Protein AF-0000000081272797 (afdb_homodimer)

Organism: Ralstonia solanacearum (NCBI:txid305)

Sequence (668 aa):
MRAIEITQYGGPDVLKPAERPMPEPKAGEVLIRVRAAGVNRPDVFQRTGNYPVPPGASDIPGLEVAGEIVGGDLAHADNRYGLRAGDRVCALVQGGGYAEFCTAPLGQVLPVPAGLSDIEAAALPENYFTVWSNVFDRGQLGQGAHGKGETLLVQGGSSGIGTTAIQMASALGYRVFATAGSDEKCAACVALGAARAIHYRTEDFAEVVKAETGRGVDVVLDMVGGSYVAREIACTADDGRIVLIALLGGAKAEVPLGEILRRRITLTGSTLRPRPVAFKAAIAAHLHDTVWPLLASGRIRPVIHEVMPAEHAAQAHALMESSAHIGKIMLTWGMRAIEITQYGGPDVLKPAERPMPEPKAGEVLIRVRAAGVNRPDVFQRTGNYPVPPGASDIPGLEVAGEIVGGDLAHADNRYGLRAGDRVCALVQGGGYAEFCTAPLGQVLPVPAGLSDIEAAALPENYFTVWSNVFDRGQLGQGAHGKGETLLVQGGSSGIGTTAIQMASALGYRVFATAGSDEKCAACVALGAARAIHYRTEDFAEVVKAETGRGVDVVLDMVGGSYVAREIACTADDGRIVLIALLGGAKAEVPLGEILRRRITLTGSTLRPRPVAFKAAIAAHLHDTVWPLLASGRIRPVIHEVMPAEHAAQAHALMESSAHIGKIMLTWG

Radius of gyration: 28.72 Å; Cα contacts (8 Å, |Δi|>4): 1751; chains: 2; bounding box: 48×84×62 Å

pLDDT: mean 97.93, std 1.68, range [80.25, 98.97]

Secondary structure (DSSP, 8-state):
-EEEEE-SSSSGGGEEEEE-PPP---TTEEEEEEEEEEE-HHHHHHHTTSSPPPTTS-SS--SEEEEEEEEE-TTSTT-TT---TT-EEEEE-SS-TTBSEEEEEGGGEEEPPTT--HHHHHTSHHHHHHHIIIIIIIS-TTSSTTGGG-EEEESSTTBHHHHHHHHHHHHTT-EEEEEESSHHHHHHHHHTT-SEEEETTTS-HHHHHHHHHSS-EEEEEES-BTTHHHHHHHTEEEEEEEEE---TTBSEEEEEHHHHHHHT-EEEE--STTS-HHHHHHHHHHHHHHTHHHHHTTSS---EEEEEEGGGHHHHHHHHHHT--SBEEEEE--/-EEEEE-SSSSGGGEEEEE-PPP---TTEEEEEEEEEEE-HHHHHHHTTSSPPPTTS-SS--SEEEEEEEEE-TTSTT-TT---TT-EEEEE-SS-TTBSEEEEEGGGEEEPPTT--HHHHHTSHHHHHHHIIIIIIIS-TTSSTTGGG-EEEESSTTBHHHHHHHHHHHHTT-EEEEEESSHHHHHHHHHTT-SEEEETTTS-HHHHHHHHHSS-EEEEEES-BTTHHHHHHHTEEEEEEEEES--TTBSEEEEEHHHHHHHT-EEEE--STTS-HHHHHHHHHHHHHHTHHHHHTTSS---EEEEEEGGGHHHHHHHHHHT--SBEEEEE--

Structure (mmCIF, N/CA/C/O backbone):
data_AF-0000000081272797-model_v1
#
loop_
_entity.id
_entity.type
_entity.pdbx_description
1 polymer 'NAD(P)H-quinone oxidoreductase'
#
loop_
_atom_site.group_PDB
_atom_site.id
_atom_site.type_symbol
_atom_site.label_atom_id
_atom_site.label_alt_id
_atom_site.label_comp_id
_atom_site.label_asym_id
_atom_site.label_entity_id
_atom_site.label_seq_id
_atom_site.pdbx_PDB_ins_code
_atom_site.Cartn_x
_atom_site.Cartn_y
_atom_site.Cartn_z
_atom_site.occupancy
_atom_site.B_iso_or_equiv
_atom_site.auth_seq_id
_atom_site.auth_comp_id
_atom_site.auth_asym_id
_atom_site.auth_atom_id
_atom_site.pdbx_PDB_model_num
ATOM 1 N N . MET A 1 1 ? 16.389 39.1 15.527 1 97.09 1 MET A N 1
ATOM 2 C CA . MET A 1 1 ? 14.935 38.962 15.51 1 97.09 1 MET A CA 1
ATOM 3 C C . MET A 1 1 ? 14.445 38.215 16.746 1 97.09 1 MET A C 1
ATOM 5 O O . MET A 1 1 ? 15.196 37.449 17.353 1 97.09 1 MET A O 1
ATOM 9 N N . ARG A 1 2 ? 13.237 38.434 17.118 1 98.22 2 ARG A N 1
ATOM 10 C CA . ARG A 1 2 ? 12.634 37.659 18.198 1 98.22 2 ARG A CA 1
ATOM 11 C C . ARG A 1 2 ? 12.22 36.274 17.713 1 98.22 2 ARG A C 1
ATOM 13 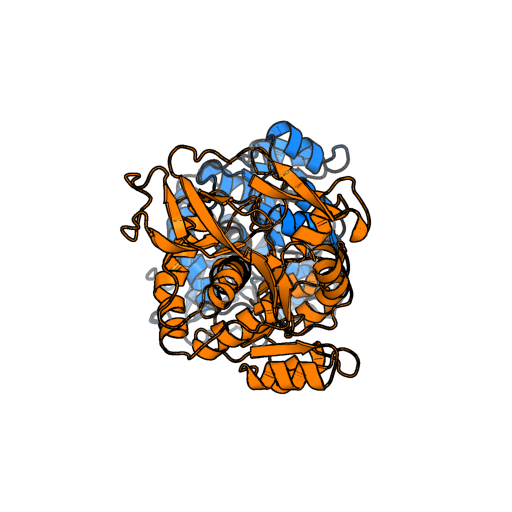O O . ARG A 1 2 ? 11.777 36.117 16.573 1 98.22 2 ARG A O 1
ATOM 20 N N . ALA A 1 3 ? 12.379 35.333 18.573 1 98.73 3 ALA A N 1
ATOM 21 C CA . ALA A 1 3 ? 11.993 33.952 18.293 1 98.73 3 ALA A CA 1
ATOM 22 C C . ALA A 1 3 ? 11.654 33.206 19.58 1 98.73 3 ALA A C 1
ATOM 24 O O . ALA A 1 3 ? 11.956 33.681 20.678 1 98.73 3 ALA A O 1
ATOM 25 N N . ILE A 1 4 ? 10.948 32.176 19.499 1 98.8 4 ILE A N 1
ATOM 26 C CA . ILE A 1 4 ? 10.742 31.234 20.593 1 98.8 4 ILE A CA 1
ATOM 27 C C . ILE A 1 4 ? 11.669 30.033 20.422 1 98.8 4 ILE A C 1
ATOM 29 O O . ILE A 1 4 ? 11.606 29.331 19.41 1 98.8 4 ILE A O 1
ATOM 33 N N . GLU A 1 5 ? 12.481 29.771 21.307 1 98.07 5 GLU A N 1
ATOM 34 C CA . GLU A 1 5 ? 13.437 28.675 21.174 1 98.07 5 GLU A CA 1
ATOM 35 C C . GLU A 1 5 ? 13.15 27.567 22.182 1 98.07 5 GLU A C 1
ATOM 37 O O . GLU A 1 5 ? 12.493 27.8 23.199 1 98.07 5 GLU A O 1
ATOM 42 N N . ILE A 1 6 ? 13.518 26.385 21.906 1 98.37 6 ILE A N 1
ATOM 43 C CA . ILE A 1 6 ? 13.575 25.257 22.829 1 98.37 6 ILE A CA 1
ATOM 44 C C . ILE A 1 6 ? 14.899 25.278 23.588 1 98.37 6 ILE A C 1
ATOM 46 O O . ILE A 1 6 ? 15.951 24.968 23.023 1 98.37 6 ILE A O 1
ATOM 50 N N . THR A 1 7 ? 14.905 25.524 24.809 1 98.11 7 THR A N 1
ATOM 51 C CA . THR A 1 7 ? 16.139 25.729 25.56 1 98.11 7 THR A CA 1
ATOM 52 C C . THR A 1 7 ? 16.763 24.392 25.949 1 98.11 7 THR A C 1
ATOM 54 O O . THR A 1 7 ? 17.982 24.29 26.098 1 98.11 7 THR A O 1
ATOM 57 N N . GLN A 1 8 ? 15.986 23.437 26.19 1 97.73 8 GLN A N 1
ATOM 58 C CA . GLN A 1 8 ? 16.277 22.031 26.445 1 97.73 8 GLN A CA 1
ATOM 59 C C . GLN A 1 8 ? 15.048 21.161 26.2 1 97.73 8 GLN A C 1
ATOM 61 O O . GLN A 1 8 ? 13.923 21.664 26.158 1 97.73 8 GLN A O 1
ATOM 66 N N . TYR A 1 9 ? 15.302 19.97 26.022 1 97.8 9 TYR A N 1
ATOM 67 C CA . TYR A 1 9 ? 14.145 19.101 25.837 1 97.8 9 TYR A CA 1
ATOM 68 C C . TYR A 1 9 ? 13.349 18.971 27.129 1 97.8 9 TYR A C 1
ATOM 70 O O . TYR A 1 9 ? 13.926 18.877 28.215 1 97.8 9 TYR A O 1
ATOM 78 N N . GLY A 1 10 ? 12.031 19.007 27.033 1 97.55 10 GLY A N 1
ATOM 79 C CA . GLY A 1 10 ? 11.211 18.897 28.229 1 97.55 10 GLY A CA 1
ATOM 80 C C . GLY A 1 10 ? 9.778 19.346 28.013 1 97.55 10 GLY A C 1
ATOM 81 O O . GLY A 1 10 ? 9.24 19.216 26.911 1 97.55 10 GLY A O 1
ATOM 82 N N . GLY A 1 11 ? 9.139 19.785 29.089 1 97.79 11 GLY A N 1
ATOM 83 C CA . GLY A 1 11 ? 7.764 20.255 29.041 1 97.79 11 GLY A CA 1
ATOM 84 C C . GLY A 1 11 ? 7.619 21.61 28.374 1 97.79 11 GLY A C 1
ATOM 85 O O . GLY A 1 11 ? 8.599 22.173 27.882 1 97.79 11 GLY A O 1
ATOM 86 N N . PRO A 1 12 ? 6.453 22.117 28.29 1 98.34 12 PRO A N 1
ATOM 87 C CA . PRO A 1 12 ? 6.178 23.358 27.562 1 98.34 12 PRO A CA 1
ATOM 88 C C . PRO A 1 12 ? 7 24.538 28.074 1 98.34 12 PRO A C 1
ATOM 90 O O . PRO A 1 12 ? 7.313 25.455 27.31 1 98.34 12 PRO A O 1
ATOM 93 N N . ASP A 1 13 ? 7.389 24.518 29.309 1 97.64 13 ASP A N 1
ATOM 94 C CA . ASP A 1 13 ? 8.055 25.644 29.956 1 97.64 13 ASP A CA 1
ATOM 95 C C . ASP A 1 13 ? 9.445 25.874 29.366 1 97.64 13 ASP A C 1
ATOM 97 O O . ASP A 1 13 ? 10.065 26.91 29.611 1 97.64 13 ASP A O 1
ATOM 101 N N . VAL A 1 14 ? 9.941 24.986 28.574 1 98.36 14 VAL A N 1
ATOM 102 C CA . VAL A 1 14 ? 11.278 25.116 28.006 1 98.36 14 VAL A CA 1
ATOM 103 C C . VAL A 1 14 ? 11.238 26.042 26.793 1 98.36 14 VAL A C 1
ATOM 105 O O . VAL A 1 14 ? 12.282 26.411 26.251 1 98.36 14 VAL A O 1
ATOM 108 N N . LEU A 1 15 ? 10.055 26.343 26.328 1 98.68 15 LEU A N 1
ATOM 109 C CA . LEU A 1 15 ? 9.898 27.341 25.276 1 98.68 15 LEU A CA 1
ATOM 110 C C . LEU A 1 15 ? 10.07 28.75 25.832 1 98.68 15 LEU A C 1
ATOM 112 O O . LEU A 1 15 ? 9.286 29.189 26.676 1 98.68 15 LEU A O 1
ATOM 116 N N . LYS A 1 16 ? 11.058 29.451 25.318 1 98.36 16 LYS A N 1
ATOM 117 C CA . LYS A 1 16 ? 11.367 30.778 25.841 1 98.36 16 LYS A CA 1
ATOM 118 C C . LYS A 1 16 ? 11.621 31.77 24.71 1 98.36 16 LYS A C 1
ATOM 120 O O . LYS A 1 16 ? 12.219 31.417 23.691 1 98.36 16 LYS A O 1
ATOM 125 N N . PRO A 1 17 ? 11.18 32.985 24.905 1 97.83 17 PRO A N 1
ATOM 126 C CA . PRO A 1 17 ? 11.594 34.019 23.953 1 97.83 17 PRO A CA 1
ATOM 127 C C . PRO A 1 17 ? 13.109 34.205 23.905 1 97.83 17 PRO A C 1
ATOM 129 O O . PRO A 1 17 ? 13.782 34.082 24.931 1 97.83 17 PRO A O 1
ATOM 132 N N . ALA A 1 18 ? 13.58 34.474 22.777 1 97.8 18 ALA A N 1
ATOM 133 C CA . ALA A 1 18 ? 15.008 34.715 22.585 1 97.8 18 ALA A CA 1
ATOM 134 C C . ALA A 1 18 ? 15.253 35.644 21.399 1 97.8 18 ALA A C 1
ATOM 136 O O . ALA A 1 18 ? 14.348 35.889 20.597 1 97.8 18 ALA A O 1
ATOM 137 N N . GLU A 1 19 ? 16.434 36.192 21.425 1 98.18 19 GLU A N 1
ATOM 138 C CA . GLU A 1 19 ? 16.92 36.916 20.254 1 98.18 19 GLU A CA 1
ATOM 139 C C . GLU A 1 19 ? 17.812 36.031 19.389 1 98.18 19 GLU A C 1
ATOM 141 O O . GLU A 1 19 ? 18.738 35.392 19.893 1 98.18 19 GLU A O 1
ATOM 146 N N . ARG A 1 20 ? 17.458 35.906 18.131 1 97.68 20 ARG A N 1
ATOM 147 C CA . ARG A 1 20 ? 18.191 35.107 17.154 1 97.68 20 ARG A CA 1
ATOM 148 C C . ARG A 1 20 ? 18.609 35.955 15.957 1 97.68 20 ARG A C 1
ATOM 150 O O . ARG A 1 20 ? 17.987 36.979 15.667 1 97.68 20 ARG A O 1
ATOM 157 N N . PRO A 1 21 ? 19.684 35.555 15.282 1 97.32 21 PRO A N 1
ATOM 158 C CA . PRO A 1 21 ? 20.016 36.262 14.042 1 97.32 21 PRO A CA 1
ATOM 159 C C . PRO A 1 21 ? 18.91 36.163 12.993 1 97.32 21 PRO A C 1
ATOM 161 O O . PRO A 1 21 ? 18.192 35.161 12.941 1 97.32 21 PRO A O 1
ATOM 164 N N . MET A 1 22 ? 18.817 37.206 12.198 1 97.58 22 MET A N 1
ATOM 165 C CA . MET A 1 22 ? 17.91 37.154 11.055 1 97.58 22 MET A CA 1
ATOM 166 C C . MET A 1 22 ? 18.275 36.004 10.122 1 97.58 22 MET A C 1
ATOM 168 O O . MET A 1 22 ? 19.444 35.831 9.772 1 97.58 22 MET A O 1
ATOM 172 N N . PRO A 1 23 ? 17.322 35.227 9.741 1 97.72 23 PRO A N 1
ATOM 173 C CA . PRO A 1 23 ? 17.656 34.18 8.773 1 97.72 23 PRO A CA 1
ATOM 174 C C . PRO A 1 23 ? 17.926 34.732 7.375 1 97.72 23 PRO A C 1
ATOM 176 O O . PRO A 1 23 ? 17.329 35.736 6.978 1 97.72 23 PRO A O 1
ATOM 179 N N . GLU A 1 24 ? 18.782 34.116 6.69 1 96.65 24 GLU A N 1
ATOM 180 C CA . GLU A 1 24 ? 19.13 34.501 5.326 1 96.65 24 GLU A CA 1
ATOM 181 C C . GLU A 1 24 ? 18.594 33.492 4.314 1 96.65 24 GLU A C 1
ATOM 183 O O . GLU A 1 24 ? 18.944 32.311 4.363 1 96.65 24 GLU A O 1
ATOM 188 N N . PRO A 1 25 ? 17.825 33.936 3.428 1 97.77 25 PRO A N 1
ATOM 189 C CA . PRO A 1 25 ? 17.305 33.005 2.423 1 97.77 25 PRO A CA 1
ATOM 190 C C . PRO A 1 25 ? 18.396 32.453 1.509 1 97.77 25 PRO A C 1
ATOM 192 O O . PRO A 1 25 ? 19.292 33.193 1.095 1 97.77 25 PRO A O 1
ATOM 195 N N . LYS A 1 26 ? 18.356 31.191 1.235 1 96.61 26 LYS A N 1
ATOM 196 C CA . LYS A 1 26 ? 19.214 30.538 0.251 1 96.61 26 LYS A CA 1
ATOM 197 C C . LYS A 1 26 ? 18.62 30.642 -1.151 1 96.61 26 LYS A C 1
ATOM 199 O O . LYS A 1 26 ? 17.58 31.274 -1.345 1 96.61 26 LYS A O 1
ATOM 204 N N . ALA A 1 27 ? 19.375 30.117 -2.125 1 97.04 27 ALA A N 1
ATOM 205 C CA . ALA A 1 27 ? 18.84 30.043 -3.482 1 97.04 27 ALA A CA 1
ATOM 206 C C . ALA A 1 27 ? 17.493 29.326 -3.502 1 97.04 27 ALA A C 1
ATOM 208 O O . ALA A 1 27 ? 17.351 28.241 -2.934 1 97.04 27 ALA A O 1
ATOM 209 N N . GLY A 1 28 ? 16.454 29.989 -4.073 1 97.98 28 GLY A N 1
ATOM 210 C CA . GLY A 1 28 ? 15.132 29.392 -4.179 1 97.98 28 GLY A CA 1
ATOM 211 C C . GLY A 1 28 ? 14.28 29.606 -2.942 1 97.98 28 GLY A C 1
ATOM 212 O O . GLY A 1 28 ? 13.188 29.045 -2.83 1 97.98 28 GLY A O 1
ATOM 213 N N . GLU A 1 29 ? 14.77 30.43 -2.056 1 98.56 29 GLU A N 1
ATOM 214 C CA . GLU A 1 29 ? 14.014 30.71 -0.839 1 98.56 29 GLU A CA 1
ATOM 215 C C . GLU A 1 29 ? 13.606 32.179 -0.769 1 98.56 29 GLU A C 1
ATOM 217 O O . GLU A 1 29 ? 14.205 33.027 -1.433 1 98.56 29 GLU A O 1
ATOM 222 N N . VAL A 1 30 ? 12.619 32.453 0.05 1 98.8 30 VAL A N 1
ATOM 223 C CA . VAL A 1 30 ? 12.216 33.823 0.35 1 98.8 30 VAL A CA 1
ATOM 224 C C . VAL A 1 30 ? 12.197 34.036 1.862 1 98.8 30 VAL A C 1
ATOM 226 O O . VAL A 1 30 ? 12.186 33.072 2.631 1 98.8 30 VAL A O 1
ATOM 229 N N . LEU A 1 31 ? 12.261 35.231 2.176 1 98.81 31 LEU A N 1
ATOM 230 C CA . LEU A 1 31 ? 12.132 35.657 3.565 1 98.81 31 LEU A CA 1
ATOM 231 C C . LEU A 1 31 ? 10.742 36.224 3.833 1 98.81 31 LEU A C 1
ATOM 233 O O . LEU A 1 31 ? 10.278 37.11 3.111 1 98.81 31 LEU A O 1
ATOM 237 N N . ILE A 1 32 ? 10.147 35.698 4.799 1 98.92 32 ILE A N 1
ATOM 238 C CA . ILE A 1 32 ? 8.792 36.109 5.148 1 98.92 32 ILE A CA 1
ATOM 239 C C . ILE A 1 32 ? 8.795 36.79 6.515 1 98.92 32 ILE A C 1
ATOM 241 O O . ILE A 1 32 ? 9.36 36.264 7.476 1 98.92 32 ILE A O 1
ATOM 245 N N . ARG A 1 33 ? 8.263 37.973 6.609 1 98.9 33 ARG A N 1
ATOM 246 C CA . ARG A 1 33 ? 7.892 38.524 7.908 1 98.9 33 ARG A CA 1
ATOM 247 C C . ARG A 1 33 ? 6.643 37.842 8.456 1 98.9 33 ARG A C 1
ATOM 249 O O . ARG A 1 33 ? 5.543 38.035 7.933 1 98.9 33 ARG A O 1
ATOM 256 N N . VAL A 1 34 ? 6.814 37.102 9.495 1 98.91 34 VAL A N 1
ATOM 257 C CA . VAL A 1 34 ? 5.77 36.21 9.986 1 98.91 34 VAL A CA 1
ATOM 258 C C . VAL A 1 34 ? 4.738 37.009 10.78 1 98.91 34 VAL A C 1
ATOM 260 O O . VAL A 1 34 ? 5.089 37.727 11.719 1 98.91 34 VAL A O 1
ATOM 263 N N . ARG A 1 35 ? 3.525 36.884 10.388 1 98.79 35 ARG A N 1
ATOM 264 C CA . ARG A 1 35 ? 2.416 37.458 11.145 1 98.79 35 ARG A CA 1
ATOM 265 C C . ARG A 1 35 ? 1.78 36.416 12.058 1 98.79 35 ARG A C 1
ATOM 267 O O . ARG A 1 35 ? 1.366 36.732 13.175 1 98.79 35 ARG A O 1
ATOM 274 N N . ALA A 1 36 ? 1.681 35.22 11.592 1 98.91 36 ALA A N 1
ATOM 275 C CA . ALA A 1 36 ? 1.085 34.123 12.351 1 98.91 36 ALA A CA 1
ATOM 276 C C . ALA A 1 36 ? 1.759 32.796 12.016 1 98.91 36 ALA A C 1
ATOM 278 O O . ALA A 1 36 ? 2.309 32.629 10.924 1 98.91 36 ALA A O 1
ATOM 279 N N . ALA A 1 37 ? 1.733 31.88 12.932 1 98.91 37 ALA A N 1
ATOM 280 C CA . ALA A 1 37 ? 2.229 30.513 12.797 1 98.91 37 ALA A CA 1
ATOM 281 C C . ALA A 1 37 ? 1.297 29.521 13.489 1 98.91 37 ALA A C 1
ATOM 283 O O . ALA A 1 37 ? 0.651 29.857 14.484 1 98.91 37 ALA A O 1
ATOM 284 N N . GLY A 1 38 ? 1.193 28.368 12.954 1 98.78 38 GLY A N 1
ATOM 285 C CA . GLY A 1 38 ? 0.397 27.332 13.591 1 98.78 38 GLY A CA 1
ATOM 286 C C . GLY A 1 38 ? 1.205 26.442 14.517 1 98.78 38 GLY A C 1
ATOM 287 O O . GLY A 1 38 ? 2.409 26.266 14.321 1 98.78 38 GLY A O 1
ATOM 288 N N . VAL A 1 39 ? 0.552 25.914 15.521 1 98.76 39 VAL A N 1
ATOM 289 C CA . VAL A 1 39 ? 1.141 24.924 16.416 1 98.76 39 VAL A CA 1
ATOM 290 C C . VAL A 1 39 ? 0.732 23.52 15.974 1 98.76 39 VAL A C 1
ATOM 292 O O . VAL A 1 39 ? -0.454 23.247 15.772 1 98.76 39 VAL A O 1
ATOM 295 N N . ASN A 1 40 ? 1.684 22.653 15.815 1 97.86 40 ASN A N 1
ATOM 296 C CA . ASN A 1 40 ? 1.449 21.282 15.373 1 97.86 40 ASN A CA 1
ATOM 297 C C . ASN A 1 40 ? 2.043 20.269 16.348 1 97.86 40 ASN A C 1
ATOM 299 O O . ASN A 1 40 ? 2.987 20.582 17.076 1 97.86 40 ASN A O 1
ATOM 303 N N . ARG A 1 41 ? 1.528 19.117 16.317 1 96.75 41 ARG A N 1
ATOM 304 C CA . ARG A 1 41 ? 1.998 18.061 17.207 1 96.75 41 ARG A CA 1
ATOM 305 C C . ARG A 1 41 ? 3.487 17.796 17.004 1 96.75 41 ARG A C 1
ATOM 307 O O . ARG A 1 41 ? 4.214 17.542 17.966 1 96.75 41 ARG A O 1
ATOM 314 N N . PRO A 1 42 ? 3.986 17.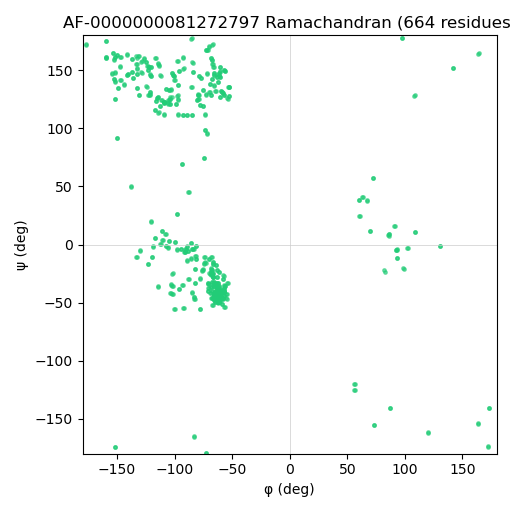817 15.777 1 96.84 42 PRO A N 1
ATOM 315 C CA . PRO A 1 42 ? 5.429 17.633 15.598 1 96.84 42 PRO A CA 1
ATOM 316 C C . PRO A 1 42 ? 6.254 18.677 16.348 1 96.84 42 PRO A C 1
ATOM 318 O O . PRO A 1 42 ? 7.397 18.409 16.727 1 96.84 42 PRO A O 1
ATOM 321 N N . ASP A 1 43 ? 5.731 19.909 16.555 1 98.11 43 ASP A N 1
ATOM 322 C CA . ASP A 1 43 ? 6.435 20.902 17.36 1 98.11 43 ASP A CA 1
ATOM 323 C C . ASP A 1 43 ? 6.627 20.412 18.793 1 98.11 43 ASP A C 1
ATOM 325 O O . ASP A 1 43 ? 7.686 20.618 19.389 1 98.11 43 ASP A O 1
ATOM 329 N N . VAL A 1 44 ? 5.561 19.823 19.302 1 97.82 44 VAL A N 1
ATOM 330 C CA . VAL A 1 44 ? 5.61 19.259 20.647 1 97.82 44 VAL A CA 1
ATOM 331 C C . VAL A 1 44 ? 6.655 18.147 20.703 1 97.82 44 VAL A C 1
ATOM 333 O O . VAL A 1 44 ? 7.45 18.081 21.643 1 97.82 44 VAL A O 1
ATOM 336 N N . PHE A 1 45 ? 6.644 17.306 19.685 1 96.98 45 PHE A N 1
ATOM 337 C CA . PHE A 1 45 ? 7.596 16.203 19.646 1 96.98 45 PHE A CA 1
ATOM 338 C C . PHE A 1 45 ? 9.024 16.724 19.535 1 96.98 45 PHE A C 1
ATOM 340 O O . PHE A 1 45 ? 9.946 16.154 20.122 1 96.98 45 PHE A O 1
ATOM 347 N N . GLN A 1 46 ? 9.213 17.719 18.751 1 97.6 46 GLN A N 1
ATOM 348 C CA . GLN A 1 46 ? 10.53 18.342 18.681 1 97.6 46 GLN A CA 1
ATOM 349 C C . GLN A 1 46 ? 10.958 18.879 20.044 1 97.6 46 GLN A C 1
ATOM 351 O O . GLN A 1 46 ? 12.086 18.644 20.483 1 97.6 46 GLN A O 1
ATOM 356 N N . ARG A 1 47 ? 10.083 19.532 20.682 1 98.37 47 ARG A N 1
ATOM 357 C CA . ARG A 1 47 ? 10.359 20.132 21.983 1 98.37 47 ARG A CA 1
ATOM 358 C C . ARG A 1 47 ? 10.732 19.067 23.009 1 98.37 47 ARG A C 1
ATOM 360 O O . ARG A 1 47 ? 11.616 19.282 23.841 1 98.37 47 ARG A O 1
ATOM 367 N N . THR A 1 48 ? 10.129 17.945 22.919 1 97.85 48 THR A N 1
ATOM 368 C CA . THR A 1 48 ? 10.34 16.883 23.896 1 97.85 48 THR A CA 1
ATOM 369 C C . THR A 1 48 ? 11.518 16.002 23.491 1 97.85 48 THR A C 1
ATOM 371 O O . THR A 1 48 ? 11.834 15.026 24.174 1 97.85 48 THR A O 1
ATOM 374 N N . GLY A 1 49 ? 12.123 16.207 22.304 1 96.61 49 GLY A N 1
ATOM 375 C CA . GLY A 1 49 ? 13.305 15.48 21.869 1 96.61 49 GLY A CA 1
ATOM 376 C C . GLY A 1 49 ? 12.978 14.224 21.083 1 96.61 49 GLY A C 1
ATOM 377 O O . GLY A 1 49 ? 13.848 13.379 20.864 1 96.61 49 GLY A O 1
ATOM 378 N N . ASN A 1 50 ? 11.779 14.082 20.617 1 93.58 50 ASN A N 1
ATOM 379 C CA . ASN A 1 50 ? 11.329 12.848 19.981 1 93.58 50 ASN A CA 1
ATOM 380 C C . ASN A 1 50 ? 11.104 13.04 18.484 1 93.58 50 ASN A C 1
ATOM 382 O O . ASN A 1 50 ? 10.518 12.179 17.825 1 93.58 50 ASN A O 1
ATOM 386 N N . TYR A 1 51 ? 11.532 14.102 17.982 1 93.45 51 TYR A N 1
ATOM 387 C CA . TYR A 1 51 ? 11.391 14.44 16.57 1 93.45 51 TYR A CA 1
ATOM 388 C C . TYR A 1 51 ? 12.544 15.32 16.102 1 93.45 51 TYR A C 1
ATOM 390 O O . TYR A 1 51 ? 12.444 16.549 16.125 1 93.45 51 TYR A O 1
ATOM 398 N N . PRO A 1 52 ? 13.502 14.682 15.645 1 91.57 52 PRO A N 1
ATOM 399 C CA . PRO A 1 52 ? 14.714 15.426 15.293 1 91.57 52 PRO A CA 1
ATOM 400 C C . PRO A 1 52 ? 14.496 16.391 14.129 1 91.57 52 PRO A C 1
ATOM 402 O O . PRO A 1 52 ? 13.743 16.086 13.202 1 91.57 52 PRO A O 1
ATOM 405 N N . VAL A 1 53 ? 15.181 17.456 14.215 1 94.08 53 VAL A N 1
ATOM 406 C CA . VAL A 1 53 ? 15.172 18.454 13.151 1 94.08 53 VAL A CA 1
ATOM 407 C C . VAL A 1 53 ? 15.953 17.933 11.947 1 94.08 53 VAL A C 1
ATOM 409 O O . VAL A 1 53 ? 17.073 17.437 12.093 1 94.08 53 VAL A O 1
ATOM 412 N N . PRO A 1 54 ? 15.339 17.998 10.789 1 93.8 54 PRO A N 1
ATOM 413 C CA . PRO A 1 54 ? 16.116 17.592 9.615 1 93.8 54 PRO A CA 1
ATOM 414 C C . PRO A 1 54 ? 17.403 18.397 9.452 1 93.8 54 PRO A C 1
ATOM 416 O O . PRO A 1 54 ? 17.452 19.572 9.823 1 93.8 54 PRO A O 1
ATOM 419 N N . PRO A 1 55 ? 18.419 17.744 8.858 1 92.52 55 PRO A N 1
ATOM 420 C CA . PRO A 1 55 ? 19.667 18.474 8.623 1 92.52 55 PRO A CA 1
ATOM 421 C C . PRO A 1 55 ? 19.463 19.74 7.795 1 92.52 55 PRO A C 1
ATOM 423 O O . PRO A 1 55 ? 18.771 19.71 6.774 1 92.52 55 PRO A O 1
ATOM 426 N N . GLY A 1 56 ? 19.98 20.805 8.327 1 91.96 56 GLY A N 1
ATOM 427 C CA . GLY A 1 56 ? 19.935 22.051 7.578 1 91.96 56 GLY A CA 1
ATOM 428 C C . GLY A 1 56 ? 18.728 22.906 7.913 1 91.96 56 GLY A C 1
ATOM 429 O O . GLY A 1 56 ? 18.679 24.086 7.559 1 91.96 56 GLY A O 1
ATOM 430 N N . ALA A 1 57 ? 17.798 22.366 8.603 1 94.79 57 ALA A N 1
ATOM 431 C CA . ALA A 1 57 ? 16.599 23.118 8.966 1 94.79 57 ALA A CA 1
ATOM 432 C C . ALA A 1 57 ? 16.83 23.94 10.231 1 94.79 57 ALA A C 1
ATOM 434 O O . ALA A 1 57 ? 17.732 23.641 11.017 1 94.79 57 ALA A O 1
ATOM 435 N N . SER A 1 58 ? 16.072 24.95 10.388 1 97 58 SER A N 1
ATOM 436 C CA . SER A 1 58 ? 16.117 25.762 11.599 1 97 58 SER A CA 1
ATOM 437 C C . SER A 1 58 ? 15.726 24.946 12.827 1 97 58 SER A C 1
ATOM 439 O O . SER A 1 58 ? 14.783 24.154 12.777 1 97 58 SER A O 1
ATOM 441 N N . ASP A 1 59 ? 16.42 25.159 13.907 1 97.15 59 ASP A N 1
ATOM 442 C CA . ASP A 1 59 ? 16.087 24.482 15.157 1 97.15 59 ASP A CA 1
ATOM 443 C C . ASP A 1 59 ? 14.943 25.192 15.877 1 97.15 59 ASP A C 1
ATOM 445 O O . ASP A 1 59 ? 14.451 24.708 16.899 1 97.15 59 ASP A O 1
ATOM 449 N N . ILE A 1 60 ? 14.599 26.386 15.382 1 98.37 60 ILE A N 1
ATOM 450 C CA . ILE A 1 60 ? 13.409 27.059 15.891 1 98.37 60 ILE A CA 1
ATOM 451 C C . ILE A 1 60 ? 12.16 26.287 15.472 1 98.37 60 ILE A C 1
ATOM 453 O O . ILE A 1 60 ? 12.003 25.937 14.299 1 98.37 60 ILE A O 1
ATOM 457 N N . PRO A 1 61 ? 11.261 25.957 16.433 1 98.5 61 PRO A N 1
ATOM 458 C CA . PRO A 1 61 ? 10.07 25.187 16.065 1 98.5 61 PRO A CA 1
ATOM 459 C C . PRO A 1 61 ? 9.109 25.976 15.178 1 98.5 61 PRO A C 1
ATOM 461 O O . PRO A 1 61 ? 9.279 27.185 15 1 98.5 61 PRO A O 1
ATOM 464 N N . GLY A 1 62 ? 8.094 25.249 14.68 1 98.66 62 GLY A N 1
ATOM 465 C CA . GLY A 1 62 ? 7.081 25.825 13.81 1 98.66 62 GLY A CA 1
ATOM 466 C C . GLY A 1 62 ? 7.201 25.365 12.369 1 98.66 62 GLY A C 1
ATOM 467 O O . GLY A 1 62 ? 8.24 25.561 11.734 1 98.66 62 GLY A O 1
ATOM 468 N N . LEU A 1 63 ? 6.105 24.888 11.812 1 98.82 63 LEU A N 1
ATOM 469 C CA . LEU A 1 63 ? 6.186 24.217 10.519 1 98.82 63 LEU A CA 1
ATOM 470 C C . LEU A 1 63 ? 5.349 24.947 9.474 1 98.82 63 LEU A C 1
ATOM 472 O O . LEU A 1 63 ? 5.273 24.515 8.322 1 98.82 63 LEU A O 1
ATOM 476 N N . GLU A 1 64 ? 4.683 25.978 9.866 1 98.92 64 GLU A N 1
ATOM 477 C CA . GLU A 1 64 ? 3.853 26.738 8.937 1 98.92 64 GLU A CA 1
ATOM 478 C C . GLU A 1 64 ? 3.743 28.199 9.364 1 98.92 64 GLU A C 1
ATOM 480 O O . GLU A 1 64 ? 3.721 28.502 10.559 1 98.92 64 GLU A O 1
ATOM 485 N N . VAL A 1 65 ? 3.635 29.072 8.336 1 98.92 65 VAL A N 1
ATOM 486 C CA . VAL A 1 65 ? 3.561 30.501 8.624 1 98.92 65 VAL A CA 1
ATOM 487 C C . VAL A 1 65 ? 2.679 31.192 7.587 1 98.92 65 VAL A C 1
ATOM 489 O O . VAL A 1 65 ? 2.4 30.629 6.526 1 98.92 65 VAL A O 1
ATOM 492 N N . ALA A 1 66 ? 2.23 32.346 7.922 1 98.93 66 ALA A N 1
ATOM 493 C CA . ALA A 1 66 ? 1.704 33.327 6.976 1 98.93 66 ALA A CA 1
ATOM 494 C C . ALA A 1 66 ? 2.207 34.73 7.306 1 98.93 66 ALA A C 1
ATOM 496 O O . ALA A 1 66 ? 2.45 35.051 8.471 1 98.93 66 ALA A O 1
ATOM 497 N N . GLY A 1 67 ? 2.351 35.47 6.331 1 98.81 67 GLY A N 1
ATOM 498 C CA . GLY A 1 67 ? 2.831 36.836 6.464 1 98.81 67 GLY A CA 1
ATOM 499 C C . GLY A 1 67 ? 3.094 37.509 5.13 1 98.81 67 GLY A C 1
ATOM 500 O O . GLY A 1 67 ? 2.313 37.358 4.188 1 98.81 67 GLY A O 1
ATOM 501 N N . GLU A 1 68 ? 4.229 38.276 5.204 1 98.77 68 GLU A N 1
ATOM 502 C CA . GLU A 1 68 ? 4.57 39.075 4.031 1 98.77 68 GLU A CA 1
ATOM 503 C C . GLU A 1 68 ? 5.981 38.763 3.541 1 98.77 68 GLU A C 1
ATOM 505 O O . GLU A 1 68 ? 6.915 38.667 4.341 1 98.77 68 GLU A O 1
ATOM 510 N N . ILE A 1 69 ? 6.09 38.623 2.208 1 98.84 69 ILE A N 1
ATOM 511 C CA . ILE A 1 69 ? 7.429 38.453 1.656 1 98.84 69 ILE A CA 1
ATOM 512 C C . ILE A 1 69 ? 8.215 39.754 1.796 1 98.84 69 ILE A C 1
ATOM 514 O O . ILE A 1 69 ? 7.736 40.821 1.407 1 98.84 69 ILE A O 1
ATOM 518 N N . VAL A 1 70 ? 9.413 39.689 2.297 1 98.5 70 VAL A N 1
ATOM 519 C CA . VAL A 1 70 ? 10.188 40.914 2.467 1 98.5 70 VAL A CA 1
ATOM 520 C C . VAL A 1 70 ? 11.471 40.832 1.644 1 98.5 70 VAL A C 1
ATOM 522 O O . VAL A 1 70 ? 12.206 41.816 1.53 1 98.5 70 VAL A O 1
ATOM 525 N N . GLY A 1 71 ? 11.822 39.632 1.085 1 97.85 71 GLY A N 1
ATOM 526 C CA . GLY A 1 71 ? 12.992 39.452 0.241 1 97.85 71 GLY A CA 1
ATOM 527 C C . GLY A 1 71 ? 13.26 37.999 -0.105 1 97.85 71 GLY A C 1
ATOM 528 O O . GLY A 1 71 ? 12.437 37.126 0.177 1 97.85 71 GLY A O 1
ATOM 529 N N . GLY A 1 72 ? 14.44 37.808 -0.801 1 97.95 72 GLY A N 1
ATOM 530 C CA . GLY A 1 72 ? 14.853 36.475 -1.21 1 97.95 72 GLY A CA 1
ATOM 531 C C . GLY A 1 72 ? 15.014 36.335 -2.712 1 97.95 72 GLY A C 1
ATOM 532 O O . GLY A 1 72 ? 15.176 37.331 -3.42 1 97.95 72 GLY A O 1
ATOM 533 N N . ASP A 1 73 ? 15.018 35.107 -3.15 1 97.91 73 ASP A N 1
ATOM 534 C CA . ASP A 1 73 ? 15.312 34.796 -4.545 1 97.91 73 ASP A CA 1
ATOM 535 C C . ASP A 1 73 ? 14.03 34.699 -5.369 1 97.91 73 ASP A C 1
ATOM 537 O O . ASP A 1 73 ? 13.732 33.649 -5.943 1 97.91 73 ASP A O 1
ATOM 541 N N . LEU A 1 74 ? 13.406 35.788 -5.567 1 97.87 74 LEU A N 1
ATOM 542 C CA . LEU A 1 74 ? 12.085 35.873 -6.182 1 97.87 74 LEU A CA 1
ATOM 543 C C . LEU A 1 74 ? 12.17 35.631 -7.685 1 97.87 74 LEU A C 1
ATOM 545 O O . LEU A 1 74 ? 11.15 35.402 -8.339 1 97.87 74 LEU A O 1
ATOM 549 N N . ALA A 1 75 ? 13.337 35.603 -8.227 1 96.97 75 ALA A N 1
ATOM 550 C CA . ALA A 1 75 ? 13.531 35.371 -9.656 1 96.97 75 ALA A CA 1
ATOM 551 C C . ALA A 1 75 ? 13.706 33.885 -9.952 1 96.97 75 ALA A C 1
ATOM 553 O O . ALA A 1 75 ? 13.744 33.477 -11.115 1 96.97 75 ALA A O 1
ATOM 554 N N . HIS A 1 76 ? 13.771 33.142 -8.942 1 97.13 76 HIS A N 1
ATOM 555 C CA . HIS A 1 76 ? 13.988 31.709 -9.109 1 97.13 76 HIS A CA 1
ATOM 556 C C . HIS A 1 76 ? 12.867 31.073 -9.924 1 97.13 76 HIS A C 1
ATOM 558 O O . HIS A 1 76 ? 11.719 31.521 -9.863 1 97.13 76 HIS A O 1
ATOM 564 N N . ALA A 1 77 ? 13.165 29.99 -10.598 1 96.31 77 ALA A N 1
ATOM 565 C CA . ALA A 1 77 ? 12.234 29.31 -11.495 1 96.31 77 ALA A CA 1
ATOM 566 C C . ALA A 1 77 ? 11.072 28.698 -10.719 1 96.31 77 ALA A C 1
ATOM 568 O O . ALA A 1 77 ? 9.994 28.477 -11.275 1 96.31 77 ALA A O 1
ATOM 569 N N . ASP A 1 78 ? 11.176 28.535 -9.406 1 96.85 78 ASP A N 1
ATOM 570 C CA . ASP A 1 78 ? 10.156 27.905 -8.574 1 96.85 78 ASP A CA 1
ATOM 571 C C . ASP A 1 78 ? 9.071 28.906 -8.184 1 96.85 78 ASP A C 1
ATOM 573 O O . ASP A 1 78 ? 8.101 28.548 -7.512 1 96.85 78 ASP A O 1
ATOM 577 N N . ASN A 1 79 ? 9.242 30.14 -8.571 1 97.69 79 ASN A N 1
ATOM 578 C CA . ASN A 1 79 ? 8.214 31.149 -8.338 1 97.69 79 ASN A CA 1
ATOM 579 C C . ASN A 1 79 ? 7.031 30.973 -9.287 1 97.69 79 ASN A C 1
ATOM 581 O O . ASN A 1 79 ? 6.775 31.833 -10.132 1 97.69 79 ASN A O 1
ATOM 585 N N . ARG A 1 80 ? 6.276 30.029 -9.033 1 95.97 80 ARG A N 1
ATOM 586 C CA . ARG A 1 80 ? 5.184 29.598 -9.899 1 95.97 80 ARG A CA 1
ATOM 587 C C . ARG A 1 80 ? 4.074 30.643 -9.943 1 95.97 80 ARG A C 1
ATOM 589 O O . ARG A 1 80 ? 3.388 30.786 -10.957 1 95.97 80 ARG A O 1
ATOM 596 N N . TYR A 1 81 ? 3.99 31.452 -8.905 1 97.64 81 TYR A N 1
ATOM 597 C CA . TYR A 1 81 ? 2.813 32.304 -8.778 1 97.64 81 TYR A CA 1
ATOM 598 C C . TYR A 1 81 ? 3.173 33.768 -8.995 1 97.64 81 TYR A C 1
ATOM 600 O O . TYR A 1 81 ? 2.362 34.659 -8.733 1 97.64 81 TYR A O 1
ATOM 608 N N . GLY A 1 82 ? 4.409 34.036 -9.326 1 98.02 82 GLY A N 1
ATOM 609 C CA . GLY A 1 82 ? 4.843 35.402 -9.572 1 98.02 82 GLY A CA 1
ATOM 610 C C . GLY A 1 82 ? 4.826 36.267 -8.325 1 98.02 82 GLY A C 1
ATOM 611 O O . GLY A 1 82 ? 4.433 37.435 -8.379 1 98.02 82 GLY A O 1
ATOM 612 N N . LEU A 1 83 ? 5.197 35.656 -7.232 1 98.65 83 LEU A N 1
ATOM 613 C CA . LEU A 1 83 ? 5.203 36.364 -5.956 1 98.65 83 LEU A CA 1
ATOM 614 C C . LEU A 1 83 ? 6.249 37.474 -5.956 1 98.65 83 LEU A C 1
ATOM 616 O O . LEU A 1 83 ? 7.295 37.348 -6.597 1 98.65 83 LEU A O 1
ATOM 620 N N . ARG A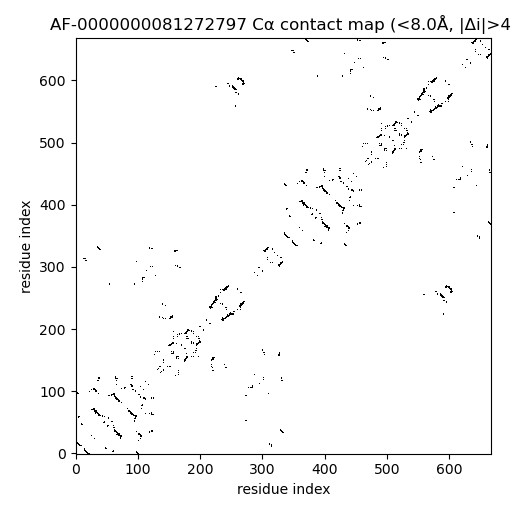 1 84 ? 5.954 38.607 -5.215 1 97.7 84 ARG A N 1
ATOM 621 C CA . ARG A 1 84 ? 6.834 39.764 -5.079 1 97.7 84 ARG A CA 1
ATOM 622 C C . ARG A 1 84 ? 6.946 40.199 -3.621 1 97.7 84 ARG A C 1
ATOM 624 O O . ARG A 1 84 ? 6.138 39.792 -2.783 1 97.7 84 ARG A O 1
ATOM 631 N N . ALA A 1 85 ? 7.936 40.91 -3.367 1 98.5 85 ALA A N 1
ATOM 632 C CA . ALA A 1 85 ? 8.013 41.537 -2.051 1 98.5 85 ALA A CA 1
ATOM 633 C C . ALA A 1 85 ? 6.74 42.32 -1.741 1 98.5 85 ALA A C 1
ATOM 635 O O . ALA A 1 85 ? 6.208 43.019 -2.607 1 98.5 85 ALA A O 1
ATOM 636 N N . GLY A 1 86 ? 6.263 42.15 -0.528 1 98.61 86 GLY A N 1
ATOM 637 C CA . GLY A 1 86 ? 5.038 42.828 -0.133 1 98.61 86 GLY A CA 1
ATOM 638 C C . GLY A 1 86 ? 3.81 41.942 -0.221 1 98.61 86 GLY A C 1
ATOM 639 O O . GLY A 1 86 ? 2.768 42.257 0.357 1 98.61 86 GLY A O 1
ATOM 640 N N . ASP A 1 87 ? 3.886 40.885 -0.989 1 98.68 87 ASP A N 1
ATOM 641 C CA . ASP A 1 87 ? 2.747 39.983 -1.133 1 98.68 87 ASP A CA 1
ATOM 642 C C . ASP A 1 87 ? 2.463 39.245 0.173 1 98.68 87 ASP A C 1
ATOM 644 O O . ASP A 1 87 ? 3.389 38.827 0.87 1 98.68 87 ASP A O 1
ATOM 648 N N . ARG A 1 88 ? 1.178 39.01 0.519 1 98.8 88 ARG A N 1
ATOM 649 C CA . ARG A 1 88 ? 0.757 38.146 1.617 1 98.8 88 ARG A CA 1
ATOM 650 C C . ARG A 1 88 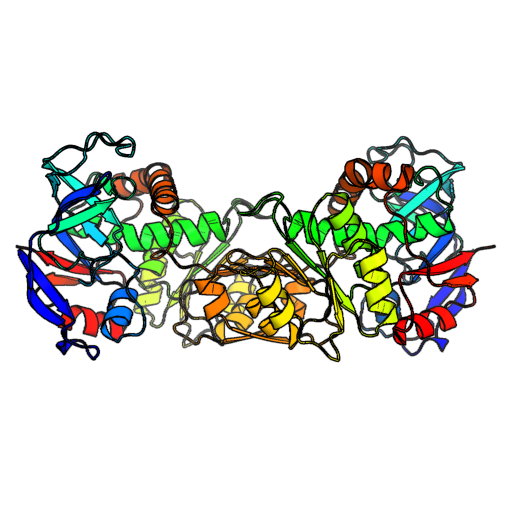? 0.787 36.679 1.203 1 98.8 88 ARG A C 1
ATOM 652 O O . ARG A 1 88 ? 0.172 36.298 0.204 1 98.8 88 ARG A O 1
ATOM 659 N N . VAL A 1 89 ? 1.521 35.89 1.962 1 98.92 89 VAL A N 1
ATOM 660 C CA . VAL A 1 89 ? 1.711 34.494 1.582 1 98.92 89 VAL A CA 1
ATOM 661 C C . VAL A 1 89 ? 1.578 33.6 2.813 1 98.92 89 VAL A C 1
ATOM 663 O O . VAL A 1 89 ? 1.595 34.087 3.946 1 98.92 89 VAL A O 1
ATOM 666 N N . CYS A 1 90 ? 1.317 32.359 2.612 1 98.93 90 CYS A N 1
ATOM 667 C CA . CYS A 1 90 ? 1.472 31.294 3.596 1 98.93 90 CYS A CA 1
ATOM 668 C C . CYS A 1 90 ? 2.413 30.21 3.082 1 98.93 90 CYS A C 1
ATOM 670 O O . CYS A 1 90 ? 2.566 30.039 1.872 1 98.93 90 CYS A O 1
ATOM 672 N N . ALA A 1 91 ? 3.08 29.509 3.993 1 98.93 91 ALA A N 1
ATOM 673 C CA . ALA A 1 91 ? 4.143 28.606 3.558 1 98.93 91 ALA A CA 1
ATOM 674 C C . ALA A 1 91 ? 4.304 27.44 4.529 1 98.93 91 ALA A C 1
ATOM 676 O O . ALA A 1 91 ? 4.169 27.613 5.743 1 98.93 91 ALA A O 1
ATOM 677 N N . LEU A 1 92 ? 4.543 26.259 3.955 1 98.91 92 LEU A N 1
ATOM 678 C CA . LEU A 1 92 ? 5.073 25.123 4.7 1 98.91 92 LEU A CA 1
ATOM 679 C C . LEU A 1 92 ? 6.581 25.251 4.888 1 98.91 92 LEU A C 1
ATOM 681 O O . LEU A 1 92 ? 7.312 25.502 3.927 1 98.91 92 LEU A O 1
ATOM 685 N N . VAL A 1 93 ? 7.033 25.126 6.08 1 98.57 93 VAL A N 1
ATOM 686 C CA . VAL A 1 93 ? 8.457 25.264 6.368 1 98.57 93 VAL A CA 1
ATOM 687 C C . VAL A 1 93 ? 8.931 24.082 7.211 1 98.57 93 VAL A C 1
ATOM 689 O O . VAL A 1 93 ? 8.117 23.346 7.773 1 98.57 93 VAL A O 1
ATOM 692 N N . GLN A 1 94 ? 10.214 23.816 7.286 1 97.25 94 GLN A N 1
ATOM 693 C CA . GLN A 1 94 ? 10.76 22.697 8.048 1 97.25 94 GLN A CA 1
ATOM 694 C C . GLN A 1 94 ? 11.099 23.117 9.475 1 97.25 94 GLN A C 1
ATOM 696 O O . GLN A 1 94 ? 11.476 22.282 10.3 1 97.25 94 GLN A O 1
ATOM 701 N N . GLY A 1 95 ? 11 24.372 9.793 1 97.84 95 GLY A N 1
ATOM 702 C CA . GLY A 1 95 ? 11.303 25.031 11.053 1 97.84 95 GLY A CA 1
ATOM 703 C C . GLY A 1 95 ? 11.413 26.538 10.928 1 97.84 95 GLY A C 1
ATOM 704 O O . GLY A 1 95 ? 11.463 27.072 9.818 1 97.84 95 GLY A O 1
ATOM 705 N N . GLY A 1 96 ? 11.373 27.194 12.075 1 98.39 96 GLY A N 1
ATOM 706 C CA . GLY A 1 96 ? 11.591 28.632 12.069 1 98.39 96 GLY A CA 1
ATOM 707 C C . GLY A 1 96 ? 10.307 29.43 12.187 1 98.39 96 GLY A C 1
ATOM 708 O O . GLY A 1 96 ? 10.341 30.656 12.315 1 98.39 96 GLY A O 1
ATOM 709 N N . GLY A 1 97 ? 9.199 28.721 12.222 1 98.7 97 GLY A N 1
ATOM 710 C CA . GLY A 1 97 ? 7.918 29.407 12.181 1 98.7 97 GLY A CA 1
ATOM 711 C C . GLY A 1 97 ? 7.626 30.202 13.439 1 98.7 97 GLY A C 1
ATOM 712 O O . GLY A 1 97 ? 6.785 31.105 13.429 1 98.7 97 GLY A O 1
ATOM 713 N N . TYR A 1 98 ? 8.283 29.812 14.541 1 98.84 98 TYR A N 1
ATOM 714 C CA . TYR A 1 98 ? 8.083 30.525 15.798 1 98.84 98 TYR A CA 1
ATOM 715 C C . TYR A 1 98 ? 9.052 31.695 15.921 1 98.84 98 TYR A C 1
ATOM 717 O O . TYR A 1 98 ? 9.678 31.883 16.966 1 98.84 98 TYR A O 1
ATOM 725 N N . ALA A 1 99 ? 9.21 32.479 14.848 1 98.8 99 ALA A N 1
ATOM 726 C CA . ALA A 1 99 ? 10.059 33.667 14.808 1 98.8 99 ALA A CA 1
ATOM 727 C C . ALA A 1 99 ? 9.404 34.783 13.999 1 98.8 99 ALA A C 1
ATOM 729 O O . ALA A 1 99 ? 8.491 34.531 13.209 1 98.8 99 ALA A O 1
ATOM 730 N N . GLU A 1 100 ? 9.89 35.979 14.157 1 98.76 100 GLU A N 1
ATOM 731 C CA . GLU A 1 100 ? 9.348 37.14 13.457 1 98.76 100 GLU A CA 1
ATOM 732 C C . GLU A 1 100 ? 9.595 37.043 11.955 1 98.76 100 GLU A C 1
ATOM 734 O O . GLU A 1 100 ? 8.849 37.618 11.159 1 98.76 100 GLU A O 1
ATOM 739 N N . PHE A 1 101 ? 10.69 36.326 11.623 1 98.81 101 PHE A N 1
ATOM 740 C CA . PHE A 1 101 ? 11.043 36.095 10.227 1 98.81 101 PHE A CA 1
ATOM 741 C C . PHE A 1 101 ? 11.38 34.628 9.989 1 98.81 101 PHE A C 1
ATOM 743 O O . PHE A 1 101 ? 11.989 33.979 10.843 1 98.81 101 PHE A O 1
ATOM 750 N N . CYS A 1 102 ? 11.075 34.146 8.85 1 98.73 102 CYS A N 1
ATOM 751 C CA . CYS A 1 102 ? 11.282 32.743 8.51 1 98.73 102 CYS A CA 1
ATOM 752 C C . CYS A 1 102 ? 11.575 32.58 7.024 1 98.73 102 CYS A C 1
ATOM 754 O O . CYS A 1 102 ? 10.928 33.21 6.186 1 98.73 102 CYS A O 1
ATOM 756 N N . THR A 1 103 ? 12.533 31.821 6.686 1 98.74 103 THR A N 1
ATOM 757 C CA . THR A 1 103 ? 12.783 31.488 5.288 1 98.74 103 THR A CA 1
ATOM 758 C C . THR A 1 103 ? 11.911 30.316 4.847 1 98.74 103 THR A C 1
ATOM 760 O O . THR A 1 103 ? 11.57 29.45 5.656 1 98.74 103 THR A O 1
ATOM 763 N N . ALA A 1 104 ? 11.548 30.316 3.623 1 98.79 104 ALA A N 1
ATOM 764 C CA . ALA A 1 104 ? 10.733 29.247 3.051 1 98.79 104 ALA A CA 1
ATOM 765 C C . ALA A 1 104 ? 11.139 28.959 1.608 1 98.79 104 ALA A C 1
ATOM 767 O O . ALA A 1 104 ? 11.396 29.884 0.833 1 98.79 104 ALA A O 1
ATOM 768 N N . PRO A 1 105 ? 11.221 27.698 1.204 1 98.56 105 PRO A N 1
ATOM 769 C CA . PRO A 1 105 ? 11.391 27.402 -0.221 1 98.56 105 PRO A CA 1
ATOM 770 C C . PRO A 1 105 ? 10.244 27.935 -1.075 1 98.56 105 PRO A C 1
ATOM 772 O O . PRO A 1 105 ? 9.074 27.699 -0.762 1 98.56 105 PRO A O 1
ATOM 775 N N . LEU A 1 106 ? 10.573 28.552 -2.074 1 98.48 106 LEU A N 1
ATOM 776 C CA . LEU A 1 106 ? 9.606 29.259 -2.906 1 98.48 106 LEU A CA 1
ATOM 777 C C . LEU A 1 106 ? 8.521 28.311 -3.404 1 98.48 106 LEU A C 1
ATOM 779 O O . LEU A 1 106 ? 7.351 28.693 -3.496 1 98.48 106 LEU A O 1
ATOM 783 N N . GLY A 1 107 ? 8.864 27.058 -3.688 1 98.3 107 GLY A N 1
ATOM 784 C CA . GLY A 1 107 ? 7.912 26.076 -4.181 1 98.3 107 GLY A CA 1
ATOM 785 C C . GLY A 1 107 ? 6.856 25.702 -3.158 1 98.3 107 GLY A C 1
ATOM 786 O O . GLY A 1 107 ? 5.836 25.102 -3.502 1 98.3 107 GLY A O 1
ATOM 787 N N . GLN A 1 108 ? 7.07 26.041 -1.912 1 98.74 108 GLN A N 1
ATOM 788 C CA . GLN A 1 108 ? 6.163 25.714 -0.816 1 98.74 108 GLN A CA 1
ATOM 789 C C . GLN A 1 108 ? 5.428 26.957 -0.321 1 98.74 108 GLN A C 1
ATOM 791 O O . GLN A 1 108 ? 4.831 26.943 0.757 1 98.74 108 GLN A O 1
ATOM 796 N N . VAL A 1 109 ? 5.562 28.063 -1.038 1 98.89 109 VAL A N 1
ATOM 797 C CA . VAL A 1 109 ? 4.937 29.336 -0.694 1 98.89 109 VAL A CA 1
ATOM 798 C C . VAL A 1 109 ? 3.733 29.582 -1.6 1 98.89 109 VAL A C 1
ATOM 800 O O . VAL A 1 109 ? 3.843 29.5 -2.826 1 98.89 109 VAL A O 1
ATOM 803 N N . LEU A 1 110 ? 2.631 29.813 -1.002 1 98.9 110 LEU A N 1
ATOM 804 C CA . LEU A 1 110 ? 1.392 30.045 -1.736 1 98.9 110 LEU A CA 1
ATOM 805 C C . LEU A 1 110 ? 0.812 31.416 -1.402 1 98.9 110 LEU A C 1
ATOM 807 O O . LEU A 1 110 ? 0.925 31.883 -0.267 1 98.9 110 LEU A O 1
ATOM 811 N N . PRO A 1 111 ? 0.181 32.075 -2.394 1 98.83 111 PRO A N 1
ATOM 812 C CA . PRO A 1 111 ? -0.542 33.298 -2.038 1 98.83 111 PRO A CA 1
ATOM 813 C C . PRO A 1 111 ? -1.673 33.047 -1.043 1 98.83 111 PRO A C 1
ATOM 815 O O . PRO A 1 111 ? -2.314 31.994 -1.085 1 98.83 111 PRO A O 1
ATOM 818 N N . VAL A 1 112 ? -1.934 33.948 -0.163 1 98.76 112 VAL A N 1
ATOM 819 C CA . VAL A 1 112 ? -3.07 33.826 0.745 1 98.76 112 VAL A CA 1
ATOM 820 C C . VAL A 1 112 ? -4.368 33.759 -0.056 1 98.76 112 VAL A C 1
ATOM 822 O O . VAL A 1 112 ? -4.605 34.59 -0.936 1 98.76 112 VAL A O 1
ATOM 825 N N . PRO A 1 113 ? -5.164 32.741 0.205 1 98.36 113 PRO A N 1
ATOM 826 C CA . PRO A 1 113 ? -6.457 32.717 -0.482 1 98.36 113 PRO A CA 1
ATOM 827 C C . PRO A 1 113 ? -7.282 33.978 -0.234 1 98.36 113 PRO A C 1
ATOM 829 O O . PRO A 1 113 ? -7.241 34.541 0.863 1 98.36 113 PRO A O 1
ATOM 832 N N . ALA A 1 114 ? -8.058 34.317 -1.217 1 97.12 114 ALA A N 1
ATOM 833 C CA . ALA A 1 114 ? -8.913 35.496 -1.1 1 97.12 114 ALA A CA 1
ATOM 834 C C . ALA A 1 114 ? -9.846 35.379 0.102 1 97.12 114 ALA A C 1
ATOM 836 O O . ALA A 1 114 ? -10.445 34.326 0.331 1 97.12 114 ALA A O 1
ATOM 837 N N . GLY A 1 115 ? -9.839 36.398 0.853 1 97.11 115 GLY A N 1
ATOM 838 C CA . GLY A 1 115 ? -10.808 36.463 1.935 1 97.11 115 GLY A CA 1
ATOM 839 C C . GLY A 1 115 ? -10.272 35.929 3.25 1 97.11 115 GLY A C 1
ATOM 840 O O . GLY A 1 115 ? -10.927 36.047 4.287 1 97.11 115 GLY A O 1
ATOM 841 N N . LEU A 1 116 ? -9.104 35.41 3.277 1 98.47 116 LEU A N 1
ATOM 842 C CA . LEU A 1 116 ? -8.573 34.855 4.517 1 98.47 116 LEU A CA 1
ATOM 843 C C . LEU A 1 116 ? -7.621 35.838 5.189 1 98.47 116 LEU A C 1
ATOM 845 O O . LEU A 1 116 ? -6.846 36.519 4.513 1 98.47 116 LEU A O 1
ATOM 849 N N . SER A 1 117 ? -7.706 35.876 6.467 1 98.5 117 SER A N 1
ATOM 850 C CA . SER A 1 117 ? -6.718 36.599 7.26 1 98.5 117 SER A CA 1
ATOM 851 C C . SER A 1 117 ? -5.387 35.856 7.297 1 98.5 117 SER A C 1
ATOM 853 O O . SER A 1 117 ? -5.304 34.698 6.88 1 98.5 117 SER A O 1
ATOM 855 N N . ASP A 1 118 ? -4.378 36.513 7.753 1 98.25 118 ASP A N 1
ATOM 856 C CA . ASP A 1 118 ? -3.081 35.861 7.906 1 98.25 118 ASP A CA 1
ATOM 857 C C . ASP A 1 118 ? -3.155 34.723 8.92 1 98.25 118 ASP A C 1
ATOM 859 O O . ASP A 1 118 ? -2.482 33.701 8.765 1 98.25 118 ASP A O 1
ATOM 863 N N . ILE A 1 119 ? -3.934 34.921 9.974 1 98.77 119 ILE A N 1
ATOM 864 C CA . ILE A 1 119 ? -4.112 33.882 10.982 1 98.77 119 ILE A CA 1
ATOM 865 C C . ILE A 1 119 ? -4.733 32.643 10.342 1 98.77 119 ILE A C 1
ATOM 867 O O . ILE A 1 119 ? -4.232 31.529 10.516 1 98.77 119 ILE A O 1
ATOM 871 N N . GLU A 1 120 ? -5.739 32.834 9.572 1 98.77 120 GLU A N 1
ATOM 872 C CA . GLU A 1 120 ? -6.391 31.727 8.879 1 98.77 120 GLU A CA 1
ATOM 873 C C . GLU A 1 120 ? -5.454 31.086 7.859 1 98.77 120 GLU A C 1
ATOM 875 O O . GLU A 1 120 ? -5.399 29.859 7.745 1 98.77 120 GLU A O 1
ATOM 880 N N . ALA A 1 121 ? -4.73 31.907 7.17 1 98.85 121 ALA A N 1
ATOM 881 C CA . ALA A 1 121 ? -3.828 31.414 6.131 1 98.85 121 ALA A CA 1
ATOM 882 C C . ALA A 1 121 ? -2.699 30.584 6.735 1 98.85 121 ALA A C 1
ATOM 884 O O . ALA A 1 121 ? -2.281 29.579 6.156 1 98.85 121 ALA A O 1
ATOM 885 N N . ALA A 1 122 ? -2.219 30.949 7.883 1 98.86 122 ALA A N 1
ATOM 886 C CA . ALA A 1 122 ? -1.117 30.246 8.534 1 98.86 122 ALA A CA 1
ATOM 887 C C . ALA A 1 122 ? -1.547 28.855 8.992 1 98.86 122 ALA A C 1
ATOM 889 O O . ALA A 1 122 ? -0.706 27.993 9.253 1 98.86 122 ALA A O 1
ATOM 890 N N . ALA A 1 123 ? -2.853 28.665 9.135 1 98.77 123 ALA A N 1
ATOM 891 C CA . ALA A 1 123 ? -3.393 27.393 9.609 1 98.77 123 ALA A CA 1
ATOM 892 C C . ALA A 1 123 ? -3.477 26.376 8.475 1 98.77 123 ALA A C 1
ATOM 894 O O . ALA A 1 123 ? -3.795 25.206 8.704 1 98.77 123 ALA A O 1
ATOM 895 N N . LEU A 1 124 ? -3.111 26.737 7.254 1 98.83 124 LEU A N 1
ATOM 896 C CA . LEU A 1 124 ? -3.395 25.905 6.089 1 98.83 124 LEU A CA 1
ATOM 897 C C . LEU A 1 124 ? -2.235 24.958 5.801 1 98.83 124 LEU A C 1
ATOM 899 O O . LEU A 1 124 ? -2.434 23.749 5.668 1 98.83 124 LEU A O 1
ATOM 903 N N . PRO A 1 125 ? -0.989 25.387 5.63 1 98.83 125 PRO A N 1
ATOM 904 C CA . PRO A 1 125 ? 0.03 24.612 4.917 1 98.83 125 PRO A CA 1
ATOM 905 C C . PRO A 1 125 ? 0.235 23.22 5.511 1 98.83 125 PRO A C 1
ATOM 907 O O . PRO A 1 125 ? 0.089 22.217 4.808 1 98.83 125 PRO A O 1
ATOM 910 N N . GLU A 1 126 ? 0.506 23.098 6.791 1 98.74 126 GLU A N 1
ATOM 911 C CA . GLU A 1 126 ? 0.869 21.802 7.358 1 98.74 126 GLU A CA 1
ATOM 912 C C . GLU A 1 126 ? -0.273 20.799 7.219 1 98.74 126 GLU A C 1
ATOM 914 O O . GLU A 1 126 ? -0.071 19.685 6.731 1 98.74 126 GLU A O 1
ATOM 919 N N . ASN A 1 127 ? -1.477 21.204 7.632 1 98.66 127 ASN A N 1
ATOM 920 C CA . ASN A 1 127 ? -2.622 20.301 7.592 1 98.66 127 ASN A CA 1
ATOM 921 C C . ASN A 1 127 ? -3.017 19.96 6.158 1 98.66 127 ASN A C 1
ATOM 923 O O . ASN A 1 127 ? -3.234 18.792 5.83 1 98.66 127 ASN A O 1
ATOM 927 N N . TYR A 1 128 ? -3.079 20.974 5.307 1 98.9 128 TYR A N 1
ATOM 928 C CA . TYR A 1 128 ? -3.583 20.782 3.952 1 98.9 128 TYR A CA 1
ATOM 929 C C . TYR A 1 128 ? -2.6 19.973 3.114 1 98.9 128 TYR A C 1
ATOM 931 O O . TYR A 1 128 ? -3.004 19.109 2.333 1 98.9 128 TYR A O 1
ATOM 939 N N . PHE A 1 129 ? -1.266 20.252 3.284 1 98.93 129 PHE A N 1
ATOM 940 C CA . PHE A 1 129 ? -0.255 19.443 2.614 1 98.93 129 PHE A CA 1
ATOM 941 C C . PHE A 1 129 ? -0.341 17.989 3.062 1 98.93 129 PHE A C 1
ATOM 943 O O . PHE A 1 129 ? -0.297 17.076 2.235 1 98.93 129 PHE A O 1
ATOM 950 N N . THR A 1 130 ? -0.489 17.768 4.343 1 98.88 130 THR A N 1
ATOM 951 C CA . THR A 1 130 ? -0.535 16.424 4.91 1 98.88 130 THR A CA 1
ATOM 952 C C . THR A 1 130 ? -1.761 15.667 4.406 1 98.88 130 THR A C 1
ATOM 954 O O . THR A 1 130 ? -1.651 14.521 3.966 1 98.88 130 THR A O 1
ATOM 957 N N . VAL A 1 131 ? -2.909 16.317 4.438 1 98.92 131 VAL A N 1
ATOM 958 C CA . VAL A 1 131 ? -4.148 15.66 4.037 1 98.92 131 VAL A CA 1
ATOM 959 C C . VAL A 1 131 ? -4.102 15.336 2.545 1 98.92 131 VAL A C 1
ATOM 961 O O . VAL A 1 131 ? -4.416 14.215 2.137 1 98.92 131 VAL A O 1
ATOM 964 N N . TRP A 1 132 ? -3.685 16.285 1.748 1 98.93 132 TRP A N 1
ATOM 965 C CA . TRP A 1 132 ? -3.675 16.042 0.309 1 98.93 132 TRP A CA 1
ATOM 966 C C . TRP A 1 132 ? -2.752 14.879 -0.04 1 98.93 132 TRP A C 1
ATOM 968 O O . TRP A 1 132 ? -3.156 13.946 -0.737 1 98.93 132 TRP A O 1
ATOM 978 N N . SER A 1 133 ? -1.568 14.886 0.477 1 98.79 133 SER A N 1
ATOM 979 C CA . SER A 1 133 ? -0.56 13.896 0.111 1 98.79 133 SER A CA 1
ATOM 980 C C . SER A 1 133 ? -0.956 12.502 0.586 1 98.79 133 SER A C 1
ATOM 982 O O . SER A 1 133 ? -0.624 11.504 -0.057 1 98.79 133 SER A O 1
ATOM 984 N N . ASN A 1 134 ? -1.721 12.418 1.642 1 98.88 134 ASN A N 1
ATOM 985 C CA . ASN A 1 134 ? -1.96 11.103 2.228 1 98.88 134 ASN A CA 1
ATOM 986 C C . ASN A 1 134 ? -3.345 10.572 1.867 1 98.88 134 ASN A C 1
ATOM 988 O O . ASN A 1 134 ? -3.519 9.37 1.661 1 98.88 134 ASN A O 1
ATOM 992 N N . VAL A 1 135 ? -4.335 11.437 1.753 1 98.91 135 VAL A N 1
ATOM 993 C CA . VAL A 1 135 ? -5.694 10.989 1.466 1 98.91 135 VAL A CA 1
ATOM 994 C C . VAL A 1 135 ? -5.877 10.824 -0.041 1 98.91 135 VAL A C 1
ATOM 996 O O . VAL A 1 135 ? -6.421 9.817 -0.5 1 98.91 135 VAL A O 1
ATOM 999 N N . PHE A 1 136 ? -5.368 11.729 -0.814 1 98.77 136 PHE A N 1
ATOM 1000 C CA . PHE A 1 136 ? -5.686 11.746 -2.236 1 98.77 136 PHE A CA 1
ATOM 1001 C C . PHE A 1 136 ? -4.543 11.157 -3.054 1 98.77 136 PHE A C 1
ATOM 1003 O O . PHE A 1 136 ? -4.776 10.409 -4.006 1 98.77 136 PHE A O 1
ATOM 1010 N N . ASP A 1 137 ? -3.272 11.534 -2.691 1 98.39 137 ASP A N 1
ATOM 1011 C CA . ASP A 1 137 ? -2.157 10.988 -3.458 1 98.39 137 ASP A CA 1
ATOM 1012 C C . ASP A 1 137 ? -1.854 9.551 -3.04 1 98.39 137 ASP A C 1
ATOM 1014 O O . ASP A 1 137 ? -1.926 8.633 -3.86 1 98.39 137 ASP A O 1
ATOM 1018 N N . ARG A 1 138 ? -1.602 9.274 -1.767 1 98.36 138 ARG A N 1
ATOM 1019 C CA . ARG A 1 138 ? -1.181 7.956 -1.302 1 98.36 138 ARG A CA 1
ATOM 1020 C C . ARG A 1 138 ? -2.381 7.038 -1.099 1 98.36 138 ARG A C 1
ATOM 1022 O O . ARG A 1 138 ? -2.365 5.883 -1.53 1 98.36 138 ARG A O 1
ATOM 1029 N N . GLY A 1 139 ? -3.431 7.557 -0.467 1 98.67 139 GLY A N 1
ATOM 1030 C CA . GLY A 1 139 ? -4.653 6.796 -0.259 1 98.67 139 GLY A CA 1
ATOM 1031 C C . GLY A 1 139 ? -5.504 6.681 -1.51 1 98.67 139 GLY A C 1
ATOM 1032 O O . GLY A 1 139 ? -6.393 5.831 -1.586 1 98.67 139 GLY A O 1
ATOM 1033 N N . GLN A 1 140 ? -5.291 7.633 -2.453 1 98.6 140 GLN A N 1
ATOM 1034 C CA . GLN A 1 140 ? -5.911 7.602 -3.774 1 98.6 140 GLN A CA 1
ATOM 1035 C C . GLN A 1 140 ? -7.433 7.622 -3.669 1 98.6 140 GLN A C 1
ATOM 1037 O O . GLN A 1 140 ? -8.118 6.868 -4.362 1 98.6 140 GLN A O 1
ATOM 1042 N N . LEU A 1 141 ? -7.922 8.378 -2.73 1 98.81 141 LEU A N 1
ATOM 1043 C CA . LEU A 1 141 ? -9.371 8.495 -2.6 1 98.81 141 LEU A CA 1
ATOM 1044 C C . LEU A 1 141 ? -10.005 8.89 -3.929 1 98.81 141 LEU A C 1
ATOM 1046 O O . LEU A 1 141 ? -9.588 9.867 -4.556 1 98.81 141 LEU A O 1
ATOM 1050 N N . GLY A 1 142 ? -10.963 8.168 -4.351 1 98.41 142 GLY A N 1
ATOM 1051 C CA . GLY A 1 142 ? -11.695 8.427 -5.58 1 98.41 142 GLY A CA 1
ATOM 1052 C C . GLY A 1 142 ? -11.125 7.694 -6.78 1 98.41 142 GLY A C 1
ATOM 1053 O O . GLY A 1 142 ? -11.705 7.725 -7.867 1 98.41 142 GLY A O 1
ATOM 1054 N N . GLN A 1 143 ? -10.037 7.025 -6.599 1 97.22 143 GLN A N 1
ATOM 1055 C CA . GLN A 1 143 ? -9.373 6.379 -7.727 1 97.22 143 GLN A CA 1
ATOM 1056 C C . GLN A 1 143 ? -9.437 4.86 -7.606 1 97.22 143 GLN A C 1
ATOM 1058 O O . GLN A 1 143 ? -8.867 4.142 -8.43 1 97.22 143 GLN A O 1
ATOM 1063 N N . GLY A 1 144 ? -10.064 4.39 -6.559 1 94.73 144 GLY A N 1
ATOM 1064 C CA . GLY A 1 144 ? -10.226 2.956 -6.38 1 94.73 144 GLY A CA 1
ATOM 1065 C C . GLY A 1 144 ? -11.408 2.389 -7.144 1 94.73 144 GLY A C 1
ATOM 1066 O O . GLY A 1 144 ? -11.931 3.033 -8.056 1 94.73 144 GLY A O 1
ATOM 1067 N N . ALA A 1 145 ? -11.749 1.23 -6.772 1 88.92 145 ALA A N 1
ATOM 1068 C CA . ALA A 1 145 ? -12.736 0.452 -7.517 1 88.92 145 ALA A CA 1
ATOM 1069 C C . ALA A 1 145 ? -14.098 1.14 -7.507 1 88.92 145 ALA A C 1
ATOM 1071 O O . ALA A 1 145 ? -14.884 0.988 -8.445 1 88.92 145 ALA A O 1
ATOM 1072 N N . HIS A 1 146 ? -14.268 2.02 -6.48 1 94.15 146 HIS A N 1
ATOM 1073 C CA . HIS A 1 146 ? -15.592 2.613 -6.336 1 94.15 146 HIS A CA 1
ATOM 1074 C C . HIS A 1 146 ? -15.597 4.068 -6.791 1 94.15 146 HIS A C 1
ATOM 1076 O O . HIS A 1 146 ? -16.617 4.753 -6.684 1 94.15 146 HIS A O 1
ATOM 1082 N N . GLY A 1 147 ? -14.475 4.616 -7.19 1 95.85 147 GLY A N 1
ATOM 1083 C CA . GLY A 1 147 ? -14.378 5.951 -7.757 1 95.85 147 GLY A CA 1
ATOM 1084 C C . GLY A 1 147 ? -14.941 7.028 -6.849 1 95.85 147 GLY A C 1
ATOM 1085 O O . GLY A 1 147 ? -14.588 7.1 -5.67 1 95.85 147 GLY A O 1
ATOM 1086 N N . LYS A 1 148 ? -15.949 7.7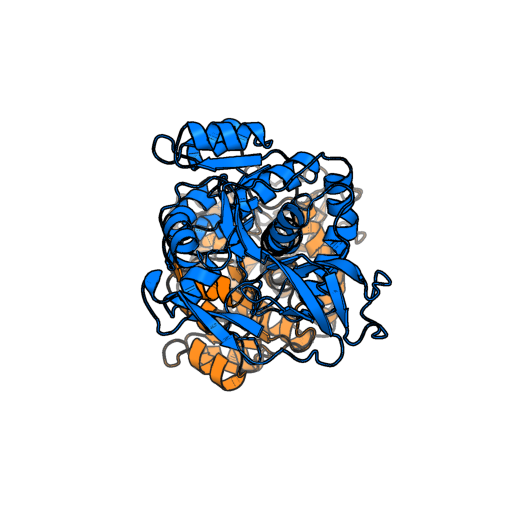5 -7.327 1 96.21 148 LYS A N 1
ATOM 1087 C CA . LYS A 1 148 ? -16.542 8.869 -6.6 1 96.21 148 LYS A CA 1
ATOM 1088 C C . LYS A 1 148 ? -17.392 8.377 -5.432 1 96.21 148 LYS A C 1
ATOM 1090 O O . LYS A 1 148 ? -17.752 9.157 -4.548 1 96.21 148 LYS A O 1
ATOM 1095 N N . GLY A 1 149 ? -17.716 7.086 -5.449 1 97.54 149 GLY A N 1
ATOM 1096 C CA . GLY A 1 149 ? -18.503 6.51 -4.37 1 97.54 149 GLY A CA 1
ATOM 1097 C C . GLY A 1 149 ? -17.661 6.059 -3.192 1 97.54 149 GLY A C 1
ATOM 1098 O O . GLY A 1 149 ? -18.191 5.551 -2.201 1 97.54 149 GLY A O 1
ATOM 1099 N N . GLU A 1 150 ? -16.358 6.255 -3.25 1 98.41 150 GLU A N 1
ATOM 1100 C CA . GLU A 1 150 ? -15.471 5.855 -2.161 1 98.41 150 GLU A CA 1
ATOM 1101 C C . GLU A 1 150 ? -15.73 6.684 -0.906 1 98.41 150 GLU A C 1
ATOM 1103 O O . GLU A 1 150 ? -16.151 7.839 -0.994 1 98.41 150 GLU A O 1
ATOM 1108 N N . THR A 1 151 ? -15.424 6.074 0.263 1 98.75 151 THR A N 1
ATOM 1109 C CA . THR A 1 151 ? -15.651 6.673 1.573 1 98.75 151 THR A CA 1
ATOM 1110 C C . THR A 1 151 ? -14.339 6.804 2.342 1 98.75 151 THR A C 1
ATOM 1112 O O . THR A 1 151 ? -13.387 6.063 2.088 1 98.75 151 THR A O 1
ATOM 1115 N N . LEU A 1 152 ? -14.317 7.793 3.235 1 98.93 152 LEU A N 1
ATOM 1116 C CA . LEU A 1 152 ? -13.132 8.101 4.028 1 98.93 152 LEU A CA 1
ATOM 1117 C C . LEU A 1 152 ? -13.435 8.003 5.519 1 98.93 152 LEU A C 1
ATOM 1119 O O . LEU A 1 152 ? -14.47 8.488 5.98 1 98.93 152 LEU A O 1
ATOM 1123 N N . LEU A 1 153 ? -12.623 7.315 6.258 1 98.97 153 LEU A N 1
ATOM 1124 C CA . LEU A 1 153 ? -12.634 7.363 7.716 1 98.97 153 LEU A CA 1
ATOM 1125 C C . LEU A 1 153 ? -11.453 8.172 8.242 1 98.97 153 LEU A C 1
ATOM 1127 O O . LEU A 1 153 ? -10.301 7.886 7.908 1 98.97 153 LEU A O 1
ATOM 1131 N N . VAL A 1 154 ? -11.77 9.133 9.004 1 98.95 154 VAL A N 1
ATOM 1132 C CA . VAL A 1 154 ? -10.759 9.999 9.602 1 98.95 154 VAL A CA 1
ATOM 1133 C C . VAL A 1 154 ? -10.674 9.734 11.103 1 98.95 154 VAL A C 1
ATOM 1135 O O . VAL A 1 154 ? -11.605 10.046 11.849 1 98.95 154 VAL A O 1
ATOM 1138 N N . GLN A 1 155 ? -9.575 9.177 11.52 1 98.78 155 GLN A N 1
ATOM 1139 C CA . GLN A 1 155 ? -9.346 9.071 12.957 1 98.78 155 GLN A CA 1
ATOM 1140 C C . GLN A 1 155 ? -8.942 10.418 13.551 1 98.78 155 GLN A C 1
ATOM 1142 O O . GLN A 1 155 ? -8.041 11.083 13.038 1 98.78 155 GLN A O 1
ATOM 1147 N N . GLY A 1 156 ? -9.534 10.795 14.639 1 97.52 156 GLY A N 1
ATOM 1148 C CA . GLY A 1 156 ? -9.246 12.094 15.226 1 97.52 156 GLY A CA 1
ATOM 1149 C C . GLY A 1 156 ? -9.832 13.249 14.437 1 97.52 156 GLY A C 1
ATOM 1150 O O . GLY A 1 156 ? -9.122 14.197 14.095 1 97.52 156 GLY A O 1
ATOM 1151 N N . GLY A 1 157 ? -11.125 13.192 14.271 1 98.23 157 GLY A N 1
ATOM 1152 C CA . GLY A 1 157 ? -11.803 14.088 13.347 1 98.23 157 GLY A CA 1
ATOM 1153 C C . GLY A 1 157 ? -11.766 15.539 13.788 1 98.23 157 GLY A C 1
ATOM 1154 O O . GLY A 1 157 ? -11.893 16.447 12.963 1 98.23 157 GLY A O 1
ATOM 1155 N N . SER A 1 158 ? -11.565 15.764 15.074 1 97.92 158 SER A N 1
ATOM 1156 C CA . SER A 1 158 ? -11.649 17.137 15.561 1 97.92 158 SER A CA 1
ATOM 1157 C C . SER A 1 158 ? -10.274 17.795 15.601 1 97.92 158 SER A C 1
ATOM 1159 O O . SER A 1 158 ? -10.155 18.979 15.924 1 97.92 158 SER A O 1
ATOM 1161 N N . SER A 1 159 ? -9.242 17.052 15.291 1 97.56 159 SER A N 1
ATOM 1162 C CA . SER A 1 159 ? -7.894 17.611 15.259 1 97.56 159 SER A CA 1
ATOM 1163 C C . SER A 1 159 ? -7.722 18.571 14.087 1 97.56 159 SER A C 1
ATOM 1165 O O . SER A 1 159 ? -8.602 18.678 13.23 1 97.56 159 SER A O 1
ATOM 1167 N N . GLY A 1 160 ? -6.597 19.296 14.082 1 97.63 160 GLY A N 1
ATOM 1168 C CA . GLY A 1 160 ? -6.302 20.139 12.934 1 97.63 160 GLY A CA 1
ATOM 1169 C C . GLY A 1 160 ? -6.321 19.384 11.619 1 97.63 160 GLY A C 1
ATOM 1170 O O . GLY A 1 160 ? -6.944 19.826 10.652 1 97.63 160 GLY A O 1
ATOM 1171 N N . ILE A 1 161 ? -5.685 18.242 11.583 1 98.19 161 ILE A N 1
ATOM 1172 C CA . ILE A 1 161 ? -5.667 17.393 10.397 1 98.19 161 ILE A CA 1
ATOM 1173 C C . ILE A 1 161 ? -7.073 16.866 10.117 1 98.19 161 ILE A C 1
ATOM 1175 O O . ILE A 1 161 ? -7.527 16.869 8.971 1 98.19 161 ILE A O 1
ATOM 1179 N N . GLY A 1 162 ? -7.731 16.445 11.162 1 98.68 162 GLY A N 1
ATOM 1180 C CA . GLY A 1 162 ? -9.051 15.853 11.013 1 98.68 162 GLY A CA 1
ATOM 1181 C C . GLY A 1 162 ? -10.072 16.809 10.426 1 98.68 162 GLY A C 1
ATOM 1182 O O . GLY A 1 162 ? -10.796 16.456 9.493 1 98.68 162 GLY A O 1
ATOM 1183 N N . THR A 1 163 ? -10.145 18.03 10.96 1 98.85 163 THR A N 1
ATOM 1184 C CA . THR A 1 163 ? -11.096 19.016 10.46 1 98.85 163 THR A CA 1
ATOM 1185 C C . THR A 1 163 ? -10.813 19.346 8.997 1 98.85 163 THR A C 1
ATOM 1187 O O . THR A 1 163 ? -11.741 19.513 8.202 1 98.85 163 THR A O 1
ATOM 1190 N N . THR A 1 164 ? -9.541 19.393 8.661 1 98.88 164 THR A N 1
ATOM 1191 C CA . THR A 1 164 ? -9.135 19.655 7.285 1 98.88 164 THR A CA 1
ATOM 1192 C C . THR A 1 164 ? -9.564 18.513 6.368 1 98.88 164 THR A C 1
ATOM 1194 O O . THR A 1 164 ? -10.148 18.748 5.308 1 98.88 164 THR A O 1
ATOM 1197 N N . ALA A 1 165 ? -9.322 17.292 6.79 1 98.94 165 ALA A N 1
ATOM 1198 C CA . ALA A 1 165 ? -9.646 16.118 5.985 1 98.94 165 ALA A CA 1
ATOM 1199 C C . ALA A 1 165 ? -11.15 16.015 5.745 1 98.94 165 ALA A C 1
ATOM 1201 O O . ALA A 1 165 ? -11.588 15.725 4.63 1 98.94 165 ALA A O 1
ATOM 1202 N N . ILE A 1 166 ? -11.935 16.24 6.803 1 98.94 166 ILE A N 1
ATOM 1203 C CA . ILE A 1 166 ? -13.388 16.182 6.696 1 98.94 166 ILE A CA 1
ATOM 1204 C C . ILE A 1 166 ? -13.871 17.2 5.666 1 98.94 166 ILE A C 1
ATOM 1206 O O . ILE A 1 166 ? -14.602 16.852 4.735 1 98.94 166 ILE A O 1
ATOM 1210 N N . GLN A 1 167 ? -13.428 18.441 5.807 1 98.93 167 GLN A N 1
ATOM 1211 C CA . GLN A 1 167 ? -13.918 19.502 4.934 1 98.93 167 GLN A CA 1
ATOM 1212 C C . GLN A 1 167 ? -13.493 19.265 3.488 1 98.93 167 GLN A C 1
ATOM 1214 O O . GLN A 1 167 ? -14.307 19.383 2.569 1 98.93 167 GLN A O 1
ATOM 1219 N N . MET A 1 168 ? -12.205 18.956 3.287 1 98.84 168 MET A N 1
ATOM 1220 C CA . MET A 1 168 ? -11.688 18.773 1.934 1 98.84 168 MET A CA 1
ATOM 1221 C C . MET A 1 168 ? -12.402 17.625 1.229 1 98.84 168 MET A C 1
ATOM 1223 O O . MET A 1 168 ? -12.894 17.787 0.111 1 98.84 168 MET A O 1
ATOM 1227 N N . ALA A 1 169 ? -12.495 16.473 1.894 1 98.9 169 ALA A N 1
ATOM 1228 C CA . ALA A 1 169 ? -13.114 15.3 1.282 1 98.9 169 ALA A CA 1
ATOM 1229 C C . ALA A 1 169 ? -14.6 15.534 1.027 1 98.9 169 ALA A C 1
ATOM 1231 O O . ALA A 1 169 ? -15.111 15.207 -0.047 1 98.9 169 ALA A O 1
ATOM 1232 N N . SER A 1 170 ? -15.302 16.135 2.024 1 98.81 170 SER A N 1
ATOM 1233 C CA . SER A 1 170 ? -16.725 16.412 1.854 1 98.81 170 SER A CA 1
ATOM 1234 C C . SER A 1 170 ? -16.964 17.395 0.712 1 98.81 170 SER A C 1
ATOM 1236 O O . SER A 1 170 ? -17.857 17.192 -0.112 1 98.81 170 SER A O 1
ATOM 1238 N N . ALA A 1 171 ? -16.166 18.438 0.652 1 98.74 171 ALA A N 1
ATOM 1239 C CA . ALA A 1 171 ? -16.321 19.452 -0.388 1 98.74 171 ALA A CA 1
ATOM 1240 C C . ALA A 1 171 ? -16.076 18.86 -1.772 1 98.74 171 ALA A C 1
ATOM 1242 O O . ALA A 1 171 ? -16.626 19.341 -2.766 1 98.74 171 ALA A O 1
ATOM 1243 N N . LEU A 1 172 ? -15.28 17.848 -1.847 1 98.42 172 LEU A N 1
ATOM 1244 C CA . LEU A 1 172 ? -14.969 17.212 -3.123 1 98.42 172 LEU A CA 1
ATOM 1245 C C . LEU A 1 172 ? -15.953 16.087 -3.424 1 98.42 172 LEU A C 1
ATOM 1247 O O . LEU A 1 172 ? -15.832 15.407 -4.445 1 98.42 172 LEU A O 1
ATOM 1251 N N . GLY A 1 173 ? -16.869 15.817 -2.475 1 98.38 173 GLY A N 1
ATOM 1252 C CA . GLY A 1 173 ? -18.022 14.991 -2.795 1 98.38 173 GLY A CA 1
ATOM 1253 C C . GLY A 1 173 ? -17.965 13.615 -2.158 1 98.38 173 GLY A C 1
ATOM 1254 O O . GLY A 1 173 ? -18.783 12.747 -2.47 1 98.38 173 GLY A O 1
ATOM 1255 N N . TYR A 1 174 ? -17.081 13.401 -1.294 1 98.78 174 TYR A N 1
ATOM 1256 C CA . TYR A 1 174 ? -16.929 12.077 -0.7 1 98.78 174 TYR A CA 1
ATOM 1257 C C . TYR A 1 174 ? -17.671 11.986 0.628 1 98.78 174 TYR A C 1
ATOM 1259 O O . TYR A 1 174 ? -17.812 12.986 1.337 1 98.78 174 TYR A O 1
ATOM 1267 N N . ARG A 1 175 ? -18.137 10.845 0.955 1 98.66 175 ARG A N 1
ATOM 1268 C CA . ARG A 1 175 ? -18.738 10.561 2.254 1 98.66 175 ARG A CA 1
ATOM 1269 C C . ARG A 1 175 ? -17.666 10.331 3.314 1 98.66 175 ARG A C 1
ATOM 1271 O O . ARG A 1 175 ? -16.782 9.489 3.139 1 98.66 175 ARG A O 1
ATOM 1278 N N . VAL A 1 176 ? -17.778 11.033 4.431 1 98.91 176 VAL A N 1
ATOM 1279 C CA . VAL A 1 176 ? -16.706 11.013 5.421 1 98.91 176 VAL A CA 1
ATOM 1280 C C . VAL A 1 176 ? -17.253 10.537 6.765 1 98.91 176 VAL A C 1
ATOM 1282 O O . VAL A 1 176 ? -18.286 11.025 7.23 1 98.91 176 VAL A O 1
ATOM 1285 N N . PHE A 1 177 ? -16.593 9.559 7.342 1 98.95 177 PHE A N 1
ATOM 1286 C CA . PHE A 1 177 ? -16.734 9.175 8.742 1 98.95 177 PHE A CA 1
ATOM 1287 C C . PHE A 1 177 ? -15.585 9.731 9.574 1 98.95 177 PHE A C 1
ATOM 1289 O O . PHE A 1 177 ? -14.45 9.813 9.098 1 98.95 177 PHE A O 1
ATOM 1296 N N . ALA A 1 178 ? -15.883 10.097 10.792 1 98.9 178 ALA A N 1
ATOM 1297 C CA . ALA A 1 178 ? -14.833 10.629 11.657 1 98.9 178 ALA A CA 1
ATOM 1298 C C . ALA A 1 178 ? -15.004 10.138 13.092 1 98.9 178 ALA A C 1
ATOM 1300 O O . ALA A 1 178 ? -16.129 9.937 13.556 1 98.9 178 ALA A O 1
ATOM 1301 N N . THR A 1 179 ? -13.925 9.935 13.755 1 98.81 179 THR A N 1
ATOM 1302 C CA . THR A 1 179 ? -13.995 9.629 15.18 1 98.81 179 THR A CA 1
ATOM 1303 C C . THR A 1 179 ? -13.643 10.856 16.015 1 98.81 179 THR A C 1
ATOM 1305 O O . THR A 1 179 ? -12.827 11.682 15.6 1 98.81 179 THR A O 1
ATOM 1308 N N . ALA A 1 180 ? -14.226 10.991 17.142 1 98.15 180 ALA A N 1
ATOM 1309 C CA . ALA A 1 180 ? -13.94 12.058 18.097 1 98.15 180 ALA A CA 1
ATOM 1310 C C . ALA A 1 180 ? -14.264 11.62 19.523 1 98.15 180 ALA A C 1
ATOM 1312 O O . ALA A 1 180 ? -14.98 10.637 19.729 1 98.15 180 ALA A O 1
ATOM 1313 N N . GLY A 1 181 ? -13.781 12.334 20.489 1 96.8 181 GLY A N 1
ATOM 1314 C CA . GLY A 1 181 ? -13.75 11.814 21.847 1 96.8 181 GLY A CA 1
ATOM 1315 C C . GLY A 1 181 ? -14.809 12.426 22.744 1 96.8 181 GLY A C 1
ATOM 1316 O O . GLY A 1 181 ? -14.822 12.183 23.953 1 96.8 181 GLY A O 1
ATOM 1317 N N . SER A 1 182 ? -15.691 13.3 22.268 1 97.27 182 SER A N 1
ATOM 1318 C CA . SER A 1 182 ? -16.795 13.899 23.012 1 97.27 182 SER A CA 1
ATOM 1319 C C . SER A 1 182 ? -17.97 14.22 22.094 1 97.27 182 SER A C 1
ATOM 1321 O O . SER A 1 182 ? -17.818 14.254 20.871 1 97.27 182 SER A O 1
ATOM 1323 N N . ASP A 1 183 ? -19.099 14.431 22.685 1 97.88 183 ASP A N 1
ATOM 1324 C CA . ASP A 1 183 ? -20.284 14.777 21.907 1 97.88 183 ASP A CA 1
ATOM 1325 C C . ASP A 1 183 ? -20.093 16.103 21.175 1 97.88 183 ASP A C 1
ATOM 1327 O O . ASP A 1 183 ? -20.492 16.242 20.017 1 97.88 183 ASP A O 1
ATOM 1331 N N . GLU A 1 184 ? -19.486 16.981 21.878 1 97.98 184 GLU A N 1
ATOM 1332 C CA . GLU A 1 184 ? -19.221 18.292 21.294 1 97.98 184 GLU A CA 1
ATOM 1333 C C . GLU A 1 184 ? -18.307 18.18 20.077 1 97.98 184 GLU A C 1
ATOM 1335 O O . GLU A 1 184 ? -18.566 18.795 19.041 1 97.98 184 GLU A O 1
ATOM 1340 N N . LYS A 1 185 ? -17.348 17.394 20.176 1 98.24 185 LYS A N 1
ATOM 1341 C CA . LYS A 1 185 ? -16.402 17.205 19.08 1 98.24 185 LYS A CA 1
ATOM 1342 C C . LYS A 1 185 ? -17.048 16.454 17.919 1 98.24 185 LYS A C 1
ATOM 1344 O O . LYS A 1 185 ? -16.781 16.752 16.754 1 98.24 185 LYS A O 1
ATOM 1349 N N . CYS A 1 186 ? -17.876 15.516 18.251 1 98.68 186 CYS A N 1
ATOM 1350 C CA . CYS A 1 186 ? -18.615 14.817 17.205 1 98.68 186 CYS A CA 1
ATOM 1351 C C . CYS A 1 186 ? -19.528 15.775 16.449 1 98.68 186 CYS A C 1
ATOM 1353 O O . CYS A 1 186 ? -19.574 15.754 15.218 1 98.68 186 CYS A O 1
ATOM 1355 N N . ALA A 1 187 ? -20.214 16.585 17.18 1 98.7 187 ALA A N 1
ATOM 1356 C CA . ALA A 1 187 ? -21.097 17.565 16.553 1 98.7 187 ALA A CA 1
ATOM 1357 C C . ALA A 1 187 ? -20.312 18.506 15.643 1 98.7 187 ALA A C 1
ATOM 1359 O O . ALA A 1 187 ? -20.778 18.862 14.558 1 98.7 187 ALA A O 1
ATOM 1360 N N . ALA A 1 188 ? -19.147 18.89 16.129 1 98.55 188 ALA A N 1
ATOM 1361 C CA . ALA A 1 188 ? -18.288 19.755 15.324 1 98.55 188 ALA A CA 1
ATOM 1362 C C . ALA A 1 188 ? -17.891 19.072 14.019 1 98.55 188 ALA A C 1
ATOM 1364 O O . ALA A 1 188 ? -17.881 19.702 12.959 1 98.55 188 ALA A O 1
ATOM 1365 N N . CYS A 1 189 ? -17.591 17.787 14.052 1 98.82 189 CYS A N 1
ATOM 1366 C CA . CYS A 1 189 ? -17.202 17.041 12.861 1 98.82 189 CYS A CA 1
ATOM 1367 C C . CYS A 1 189 ? -18.339 17.001 11.847 1 98.82 189 CYS A C 1
ATOM 1369 O O . CYS A 1 189 ? -18.117 17.202 10.651 1 98.82 189 CYS A O 1
ATOM 1371 N N . VAL A 1 190 ? -19.518 16.772 12.324 1 98.88 190 VAL A N 1
ATOM 1372 C CA . VAL A 1 190 ? -20.682 16.724 11.445 1 98.88 190 VAL A CA 1
ATOM 1373 C C . VAL A 1 190 ? -20.916 18.098 10.822 1 98.88 190 VAL A C 1
ATOM 1375 O O . VAL A 1 190 ? -21.194 18.205 9.625 1 98.88 190 VAL A O 1
ATOM 1378 N N . ALA A 1 191 ? -20.76 19.122 11.631 1 98.71 191 ALA A N 1
ATOM 1379 C CA . ALA A 1 191 ? -20.945 20.487 11.144 1 98.71 191 ALA A CA 1
ATOM 1380 C C . ALA A 1 191 ? -19.941 20.817 10.043 1 98.71 191 ALA A C 1
ATOM 1382 O O . ALA A 1 191 ? -20.216 21.646 9.172 1 98.71 191 ALA A O 1
ATOM 1383 N N . LEU A 1 192 ? -18.862 20.119 10.044 1 98.7 192 LEU A N 1
ATOM 1384 C CA . LEU A 1 192 ? -17.802 20.379 9.076 1 98.7 192 LEU A CA 1
ATOM 1385 C C . LEU A 1 192 ? -18.014 19.564 7.805 1 98.7 192 LEU A C 1
ATOM 1387 O O . LEU A 1 192 ? -17.299 19.748 6.818 1 98.7 192 LEU A O 1
ATOM 1391 N N . GLY A 1 193 ? -18.907 18.566 7.864 1 98.76 193 GLY A N 1
ATOM 1392 C CA . GLY A 1 193 ? -19.229 17.846 6.642 1 98.76 193 GLY A CA 1
ATOM 1393 C C . GLY A 1 193 ? -19.154 16.339 6.8 1 98.76 193 GLY A C 1
ATOM 1394 O O . GLY A 1 193 ? -19.429 15.596 5.856 1 98.76 193 GLY A O 1
ATOM 1395 N N . ALA A 1 194 ? -18.791 15.861 7.964 1 98.87 194 ALA A N 1
ATOM 1396 C CA . ALA A 1 194 ? -18.808 14.415 8.171 1 98.87 194 ALA A CA 1
ATOM 1397 C C . ALA A 1 194 ? -20.228 13.865 8.082 1 98.87 194 ALA A C 1
ATOM 1399 O O . ALA A 1 194 ? -21.153 14.417 8.682 1 98.87 194 ALA A O 1
ATOM 1400 N N . ALA A 1 195 ? -20.355 12.845 7.357 1 98.71 195 ALA A N 1
ATOM 1401 C CA . ALA A 1 195 ? -21.654 12.183 7.274 1 98.71 195 ALA A CA 1
ATOM 1402 C C . ALA A 1 195 ? -22.028 11.541 8.607 1 98.71 195 ALA A C 1
ATOM 1404 O O . ALA A 1 195 ? -23.209 11.464 8.956 1 98.71 195 ALA A O 1
ATOM 1405 N N . ARG A 1 196 ? -20.985 11.088 9.305 1 98.5 196 ARG A N 1
ATOM 1406 C CA . ARG A 1 196 ? -21.156 10.448 10.605 1 98.5 196 ARG A CA 1
ATOM 1407 C C . ARG A 1 196 ? -19.924 10.65 11.481 1 98.5 196 ARG A C 1
ATOM 1409 O O . ARG A 1 196 ? -18.796 10.431 11.035 1 98.5 196 ARG A O 1
ATOM 1416 N N . ALA A 1 197 ? -20.156 11.173 12.634 1 98.78 197 ALA A N 1
ATOM 1417 C CA . ALA A 1 197 ? -19.111 11.217 13.654 1 98.78 197 ALA A CA 1
ATOM 1418 C C . ALA A 1 197 ? -19.333 10.142 14.714 1 98.78 197 ALA A C 1
ATOM 1420 O O . ALA A 1 197 ? -20.459 9.939 15.175 1 98.78 197 ALA A O 1
ATOM 1421 N N . ILE A 1 198 ? -18.333 9.451 15.046 1 98.85 198 ILE A N 1
ATOM 1422 C CA . ILE A 1 198 ? -18.41 8.308 15.949 1 98.85 198 ILE A CA 1
ATOM 1423 C C . ILE A 1 198 ? -17.677 8.627 17.25 1 98.85 198 ILE A C 1
ATOM 1425 O O . ILE A 1 198 ? -16.476 8.908 17.24 1 98.85 198 ILE A O 1
ATOM 1429 N N . HIS A 1 199 ? -18.395 8.609 18.356 1 98.52 199 HIS A N 1
ATOM 1430 C CA . HIS A 1 199 ? -17.806 8.79 19.678 1 98.52 199 HIS A CA 1
ATOM 1431 C C . HIS A 1 199 ? -17.028 7.551 20.109 1 98.52 199 HIS A C 1
ATOM 1433 O O . HIS A 1 199 ? -17.6 6.622 20.683 1 98.52 199 HIS A O 1
ATOM 1439 N N . TYR A 1 200 ? -15.701 7.576 19.938 1 96.17 200 TYR A N 1
ATOM 1440 C CA . TYR A 1 200 ? -14.921 6.345 19.995 1 96.17 200 TYR A CA 1
ATOM 1441 C C . TYR A 1 200 ? -14.869 5.798 21.417 1 96.17 200 TYR A C 1
ATOM 1443 O O . TYR A 1 200 ? -14.473 4.651 21.634 1 96.17 200 TYR A O 1
ATOM 1451 N N . ARG A 1 201 ? -15.279 6.588 22.427 1 96.23 201 ARG A N 1
ATOM 1452 C CA . ARG A 1 201 ? -15.298 6.123 23.81 1 96.23 201 ARG A CA 1
ATOM 1453 C C . ARG A 1 201 ? -16.557 5.312 24.097 1 96.23 201 ARG A C 1
ATOM 1455 O O . ARG A 1 201 ? -16.601 4.544 25.061 1 96.23 201 ARG A O 1
ATOM 1462 N N . THR A 1 202 ? -17.564 5.51 23.293 1 97.51 202 THR A N 1
ATOM 1463 C CA . THR A 1 202 ? -18.843 4.884 23.61 1 97.51 202 THR A CA 1
ATOM 1464 C C . THR A 1 202 ? -19.313 3.999 22.458 1 97.51 202 THR A C 1
ATOM 1466 O O . THR A 1 202 ? -20.245 3.209 22.616 1 97.51 202 THR A O 1
ATOM 1469 N N . GLU A 1 203 ? -18.73 4.199 21.309 1 97.67 203 GLU A N 1
ATOM 1470 C CA . GLU A 1 203 ? -19.084 3.418 20.128 1 97.67 203 GLU A CA 1
ATOM 1471 C C . GLU A 1 203 ? -17.862 2.714 19.544 1 97.67 203 GLU A C 1
ATOM 1473 O O . GLU A 1 203 ? -16.736 3.197 19.683 1 97.67 203 GLU A O 1
ATOM 1478 N N . ASP A 1 204 ? -18.127 1.608 18.949 1 97.92 204 ASP A N 1
ATOM 1479 C CA . ASP A 1 204 ? -17.102 0.927 18.163 1 97.92 204 ASP A CA 1
ATOM 1480 C C . ASP A 1 204 ? -17.117 1.402 16.712 1 97.92 204 ASP A C 1
ATOM 1482 O O . ASP A 1 204 ? -18.037 1.081 15.957 1 97.92 204 ASP A O 1
ATOM 1486 N N . PHE A 1 205 ? -16.111 2.105 16.29 1 98.53 205 PHE A N 1
ATOM 1487 C CA . PHE A 1 205 ? -16.139 2.735 14.975 1 98.53 205 PHE A CA 1
ATOM 1488 C C . PHE A 1 205 ? -16.171 1.683 13.872 1 98.53 205 PHE A C 1
ATOM 1490 O O . PHE A 1 205 ? -16.738 1.915 12.802 1 98.53 205 PHE A O 1
ATOM 1497 N N . ALA A 1 206 ? -15.506 0.541 14.087 1 98.59 206 ALA A N 1
ATOM 1498 C CA . ALA A 1 206 ? -15.496 -0.499 13.061 1 98.59 206 ALA A CA 1
ATOM 1499 C C . ALA A 1 206 ? -16.902 -1.038 12.814 1 98.59 206 ALA A C 1
ATOM 1501 O O . ALA A 1 206 ? -17.318 -1.201 11.664 1 98.59 206 ALA A O 1
ATOM 1502 N N . GLU A 1 207 ? -17.622 -1.284 13.854 1 98.25 207 GLU A N 1
ATOM 1503 C CA . GLU A 1 207 ? -18.993 -1.775 13.749 1 98.25 207 GLU A CA 1
ATOM 1504 C C . GLU A 1 207 ? -19.903 -0.736 13.1 1 98.25 207 GLU A C 1
ATOM 1506 O O . GLU A 1 207 ? -20.729 -1.072 12.249 1 98.25 207 GLU A O 1
ATOM 1511 N N . VAL A 1 208 ? -19.747 0.503 13.534 1 98.52 208 VAL A N 1
ATOM 1512 C CA . VAL A 1 208 ? -20.58 1.579 13.007 1 98.52 208 VAL A CA 1
ATOM 1513 C C . VAL A 1 208 ? -20.35 1.724 11.504 1 98.52 208 VAL A C 1
ATOM 1515 O O . VAL A 1 208 ? -21.305 1.779 10.726 1 98.52 208 VAL A O 1
ATOM 1518 N N . VAL A 1 209 ? -19.092 1.739 11.074 1 98.37 209 VAL A N 1
ATOM 1519 C CA . VAL A 1 209 ? -18.726 1.912 9.672 1 98.37 209 VAL A CA 1
ATOM 1520 C C . VAL A 1 209 ? -19.288 0.757 8.846 1 98.37 209 VAL A C 1
ATOM 1522 O O . VAL A 1 209 ? -19.917 0.977 7.808 1 98.37 209 VAL A O 1
ATOM 1525 N N . LYS A 1 210 ? -19.078 -0.453 9.269 1 97.88 210 LYS A N 1
ATOM 1526 C CA . LYS A 1 210 ? -19.559 -1.62 8.534 1 97.88 210 LYS A CA 1
ATOM 1527 C C . LYS A 1 210 ? -21.08 -1.608 8.419 1 97.88 210 LYS A C 1
ATOM 1529 O O . LYS A 1 210 ? -21.631 -1.921 7.362 1 97.88 210 LYS A O 1
ATOM 1534 N N . ALA A 1 211 ? -21.738 -1.246 9.558 1 97.78 211 ALA A N 1
ATOM 1535 C CA . ALA A 1 211 ? -23.198 -1.205 9.564 1 97.78 211 ALA A CA 1
ATOM 1536 C C . ALA A 1 211 ? -23.721 -0.163 8.58 1 97.78 211 ALA A C 1
ATOM 1538 O O . ALA A 1 211 ? -24.73 -0.387 7.907 1 97.78 211 ALA A O 1
ATOM 1539 N N . GLU A 1 212 ? -23.064 0.898 8.473 1 97.49 212 GLU A N 1
ATOM 1540 C CA . GLU A 1 212 ? -23.583 2.019 7.694 1 97.49 212 GLU A CA 1
ATOM 1541 C C . GLU A 1 212 ? -23.183 1.902 6.226 1 97.49 212 GLU A C 1
ATOM 1543 O O . GLU A 1 212 ? -23.88 2.41 5.345 1 97.49 212 GLU A O 1
ATOM 1548 N N . THR A 1 213 ? -22.04 1.283 5.946 1 97.21 213 THR A N 1
ATOM 1549 C CA . THR A 1 213 ? -21.56 1.242 4.57 1 97.21 213 THR A CA 1
ATOM 1550 C C . THR A 1 213 ? -21.834 -0.122 3.942 1 97.21 213 THR A C 1
ATOM 1552 O O . THR A 1 213 ? -21.82 -0.262 2.718 1 97.21 213 THR A O 1
ATOM 1555 N N . GLY A 1 214 ? -21.949 -1.168 4.775 1 97.17 214 GLY A N 1
ATOM 1556 C CA . GLY A 1 214 ? -22.149 -2.528 4.3 1 97.17 214 GLY A CA 1
ATOM 1557 C C . GLY A 1 214 ? -20.86 -3.211 3.886 1 97.17 214 GLY A C 1
ATOM 1558 O O . GLY A 1 214 ? -20.768 -4.44 3.907 1 97.17 214 GLY A O 1
ATOM 1559 N N . ARG A 1 215 ? -19.86 -2.546 3.546 1 96.42 215 ARG A N 1
ATOM 1560 C CA . ARG A 1 215 ? -18.649 -3.132 2.981 1 96.42 215 ARG A CA 1
ATOM 1561 C C . ARG A 1 215 ? -17.403 -2.587 3.672 1 96.42 215 ARG A C 1
ATOM 1563 O O . ARG A 1 215 ? -16.295 -3.074 3.439 1 96.42 215 ARG A O 1
ATOM 1570 N N . GLY A 1 216 ? -17.536 -1.509 4.514 1 98.2 216 GLY A N 1
ATOM 1571 C CA . GLY A 1 216 ? -16.392 -0.81 5.08 1 98.2 216 GLY A CA 1
ATOM 1572 C C . GLY A 1 216 ? -16.013 0.438 4.306 1 98.2 216 GLY A C 1
ATOM 1573 O O . GLY A 1 216 ? -16.616 0.742 3.274 1 98.2 216 GLY A O 1
ATOM 1574 N N . VAL A 1 217 ? -15.032 1.157 4.773 1 98.82 217 VAL A N 1
ATOM 1575 C CA . VAL A 1 217 ? -14.572 2.377 4.117 1 98.82 217 VAL A CA 1
ATOM 1576 C C . VAL A 1 217 ? -13.436 2.047 3.15 1 98.82 217 VAL A C 1
ATOM 1578 O O . VAL A 1 217 ? -12.777 1.014 3.287 1 98.82 217 VAL A O 1
ATOM 1581 N N . ASP A 1 218 ? -13.175 2.921 2.219 1 98.88 218 ASP A N 1
ATOM 1582 C CA . ASP A 1 218 ? -12.19 2.668 1.171 1 98.88 218 ASP A CA 1
ATOM 1583 C C . ASP A 1 218 ? -10.816 3.203 1.569 1 98.88 218 ASP A C 1
ATOM 1585 O O . ASP A 1 218 ? -9.79 2.642 1.18 1 98.88 218 ASP A O 1
ATOM 1589 N N . VAL A 1 219 ? -10.808 4.309 2.282 1 98.94 219 VAL A N 1
ATOM 1590 C CA . VAL A 1 219 ? -9.563 4.919 2.737 1 98.94 219 VAL A CA 1
ATOM 1591 C C . VAL A 1 219 ? -9.673 5.274 4.218 1 98.94 219 VAL A C 1
ATOM 1593 O O . VAL A 1 219 ? -10.701 5.788 4.666 1 98.94 219 VAL A O 1
ATOM 1596 N N . VAL A 1 220 ? -8.669 4.961 4.974 1 98.97 220 VAL A N 1
ATOM 1597 C CA . VAL A 1 220 ? -8.55 5.37 6.37 1 98.97 220 VAL A CA 1
ATOM 1598 C C . VAL A 1 220 ? -7.346 6.294 6.537 1 98.97 220 VAL A C 1
ATOM 1600 O O . VAL A 1 220 ? -6.238 5.963 6.109 1 98.97 220 VAL A O 1
ATOM 1603 N N . LEU A 1 221 ? -7.554 7.459 7.041 1 98.95 221 LEU A N 1
ATOM 1604 C CA . LEU A 1 221 ? -6.483 8.32 7.531 1 98.95 221 LEU A CA 1
ATOM 1605 C C . LEU A 1 221 ? -6.254 8.108 9.024 1 98.95 221 LEU A C 1
ATOM 1607 O O . LEU A 1 221 ? -7.085 8.502 9.845 1 98.95 221 LEU A O 1
ATOM 1611 N N . ASP A 1 222 ? -5.134 7.548 9.346 1 98.84 222 ASP A N 1
ATOM 1612 C CA . ASP A 1 222 ? -4.909 7.09 10.714 1 98.84 222 ASP A CA 1
ATOM 1613 C C . ASP A 1 222 ? -3.784 7.88 11.38 1 98.84 222 ASP A C 1
ATOM 1615 O O . ASP A 1 222 ? -2.656 7.903 10.882 1 98.84 222 ASP A O 1
ATOM 1619 N N . MET A 1 223 ? -4.006 8.437 12.473 1 97.54 223 MET A N 1
ATOM 1620 C CA . MET A 1 223 ? -2.967 9.109 13.248 1 97.54 223 MET A CA 1
ATOM 1621 C C . MET A 1 223 ? -2.758 8.418 14.591 1 97.54 223 MET A C 1
ATOM 1623 O O . MET A 1 223 ? -2.031 8.924 15.447 1 97.54 223 MET A O 1
ATOM 1627 N N . VAL A 1 224 ? -3.397 7.326 14.827 1 97.4 224 VAL A N 1
ATOM 1628 C CA . VAL A 1 224 ? -3.406 6.665 16.128 1 97.4 224 VAL A CA 1
ATOM 1629 C C . VAL A 1 224 ? -2.414 5.504 16.124 1 97.4 224 VAL A C 1
ATOM 1631 O O . VAL A 1 224 ? -1.491 5.465 16.941 1 97.4 224 VAL A O 1
ATOM 1634 N N . GLY A 1 225 ? -2.552 4.55 15.161 1 98.12 225 GLY A N 1
ATOM 1635 C CA . GLY A 1 225 ? -1.719 3.359 15.109 1 98.12 225 GLY A CA 1
ATOM 1636 C C . GLY A 1 225 ? -2.063 2.343 16.182 1 98.12 225 GLY A C 1
ATOM 1637 O O . GLY A 1 225 ? -3.228 2.199 16.558 1 98.12 225 GLY A O 1
ATOM 1638 N N . GLY A 1 226 ? -1.105 1.504 16.54 1 98.05 226 GLY A N 1
ATOM 1639 C CA . GLY A 1 226 ? -1.286 0.524 17.599 1 98.05 226 GLY A CA 1
ATOM 1640 C C . GLY A 1 226 ? -2.467 -0.398 17.363 1 98.05 226 GLY A C 1
ATOM 1641 O O . GLY A 1 226 ? -2.596 -0.989 16.289 1 98.05 226 GLY A O 1
ATOM 1642 N N . SER A 1 227 ? -3.338 -0.423 18.347 1 97.17 227 SER A N 1
ATOM 1643 C CA . SER A 1 227 ? -4.447 -1.371 18.343 1 97.17 227 SER A CA 1
ATOM 1644 C C . SER A 1 227 ? -5.519 -0.964 17.337 1 97.17 227 SER A C 1
ATOM 1646 O O . SER A 1 227 ? -6.4 -1.76 17.005 1 97.17 227 SER A O 1
ATOM 1648 N N . TYR A 1 228 ? -5.519 0.271 16.855 1 98.28 228 TYR A N 1
ATOM 1649 C CA . TYR A 1 228 ? -6.515 0.734 15.896 1 98.28 228 TYR A CA 1
ATOM 1650 C C . TYR A 1 228 ? -6.35 0.028 14.555 1 98.28 228 TYR A C 1
ATOM 1652 O O . TYR A 1 228 ? -7.321 -0.144 13.814 1 98.28 228 TYR A O 1
ATOM 1660 N N . VAL A 1 229 ? -5.158 -0.433 14.284 1 98.74 229 VAL A N 1
ATOM 1661 C CA . VAL A 1 229 ? -4.859 -0.94 12.948 1 98.74 229 VAL A CA 1
ATOM 1662 C C . VAL A 1 229 ? -5.7 -2.183 12.667 1 98.74 229 VAL A C 1
ATOM 1664 O O . VAL A 1 229 ? -6.348 -2.279 11.622 1 98.74 229 VAL A O 1
ATOM 1667 N N . ALA A 1 230 ? -5.708 -3.102 13.569 1 98.62 230 ALA A N 1
ATOM 1668 C CA . ALA A 1 230 ? -6.503 -4.309 13.363 1 98.62 230 ALA A CA 1
ATOM 1669 C C . ALA A 1 230 ? -7.984 -3.973 13.211 1 98.62 230 ALA A C 1
ATOM 1671 O O . ALA A 1 230 ? -8.686 -4.584 12.402 1 98.62 230 ALA A O 1
ATOM 1672 N N . ARG A 1 231 ? -8.486 -3.021 13.986 1 98.41 231 ARG A N 1
ATOM 1673 C CA . ARG A 1 231 ? -9.88 -2.598 13.906 1 98.41 231 ARG A CA 1
ATOM 1674 C C . ARG A 1 231 ? -10.163 -1.893 12.583 1 98.41 231 ARG A C 1
ATOM 1676 O O . ARG A 1 231 ? -11.238 -2.06 12.003 1 98.41 231 ARG A O 1
ATOM 1683 N N . GLU A 1 232 ? -9.231 -1.096 12.176 1 98.88 232 GLU A N 1
ATOM 1684 C CA . GLU A 1 232 ? -9.361 -0.43 10.883 1 98.88 232 GLU A CA 1
ATOM 1685 C C . GLU A 1 232 ? -9.399 -1.443 9.743 1 98.88 232 GLU A C 1
ATOM 1687 O O . GLU A 1 232 ? -10.228 -1.335 8.836 1 98.88 232 GLU A O 1
ATOM 1692 N N . ILE A 1 233 ? -8.545 -2.414 9.76 1 98.82 233 ILE A N 1
ATOM 1693 C CA . ILE A 1 233 ? -8.551 -3.462 8.745 1 98.82 233 ILE A CA 1
ATOM 1694 C C . ILE A 1 233 ? -9.916 -4.147 8.719 1 98.82 233 ILE A C 1
ATOM 1696 O O . ILE A 1 233 ? -10.45 -4.44 7.647 1 98.82 233 ILE A O 1
ATOM 1700 N N . ALA A 1 234 ? -10.527 -4.33 9.848 1 98.4 234 ALA A N 1
ATOM 1701 C CA . ALA A 1 234 ? -11.81 -5.019 9.957 1 98.4 234 ALA A CA 1
ATOM 1702 C C . ALA A 1 234 ? -12.92 -4.221 9.28 1 98.4 234 ALA A C 1
ATOM 1704 O O . ALA A 1 234 ? -13.914 -4.792 8.824 1 98.4 234 ALA A O 1
ATOM 1705 N N . CYS A 1 235 ? -12.767 -2.897 9.156 1 98.66 235 CYS A N 1
ATOM 1706 C CA . CYS A 1 235 ? -13.848 -2.092 8.599 1 98.66 235 CYS A CA 1
ATOM 1707 C C . CYS A 1 235 ? -13.39 -1.359 7.344 1 98.66 235 CYS A C 1
ATOM 1709 O O . CYS A 1 235 ? -13.928 -0.303 7.005 1 98.66 235 CYS A O 1
ATOM 1711 N N . THR A 1 236 ? -12.372 -1.802 6.773 1 98.67 236 THR A N 1
ATOM 1712 C CA . THR A 1 236 ? -11.919 -1.315 5.475 1 98.67 236 THR A CA 1
ATOM 1713 C C . THR A 1 236 ? -12.413 -2.226 4.354 1 98.67 236 THR A C 1
ATOM 1715 O O . THR A 1 236 ? -12.385 -3.451 4.486 1 98.67 236 THR A O 1
ATOM 1718 N N . ALA A 1 237 ? -12.867 -1.656 3.308 1 98.47 237 ALA A N 1
ATOM 1719 C CA . ALA A 1 237 ? -13.405 -2.396 2.169 1 98.47 237 ALA A CA 1
ATOM 1720 C C . ALA A 1 237 ? -12.303 -3.161 1.442 1 98.47 237 ALA A C 1
ATOM 1722 O O . ALA A 1 237 ? -11.118 -2.859 1.604 1 98.47 237 ALA A O 1
ATOM 1723 N N . ASP A 1 238 ? -12.673 -4.152 0.678 1 97.74 238 ASP A N 1
ATOM 1724 C CA . ASP A 1 238 ? -11.717 -4.843 -0.184 1 97.74 238 ASP A CA 1
ATOM 1725 C C . ASP A 1 238 ? -10.96 -3.854 -1.067 1 97.74 238 ASP A C 1
ATOM 1727 O O . ASP A 1 238 ? -11.549 -2.91 -1.597 1 97.74 238 ASP A O 1
ATOM 1731 N N . ASP A 1 239 ? -9.648 -4.027 -1.172 1 98.13 239 ASP A N 1
ATOM 1732 C CA . ASP A 1 239 ? -8.758 -3.151 -1.927 1 98.13 239 ASP A CA 1
ATOM 1733 C C . ASP A 1 239 ? -8.626 -1.788 -1.25 1 98.13 239 ASP A C 1
ATOM 1735 O O . ASP A 1 239 ? -8.211 -0.813 -1.881 1 98.13 239 ASP A O 1
ATOM 1739 N N . GLY A 1 240 ? -9.121 -1.717 0.012 1 98.65 240 GLY A N 1
ATOM 1740 C CA . GLY A 1 240 ? -9.013 -0.46 0.736 1 98.65 240 GLY A CA 1
ATOM 1741 C C . GLY A 1 240 ? -7.594 -0.14 1.166 1 98.65 240 GLY A C 1
ATOM 1742 O O . GLY A 1 240 ? -6.709 -0.995 1.093 1 98.65 240 GLY A O 1
ATOM 1743 N N . ARG A 1 241 ? -7.367 1.128 1.599 1 98.84 241 ARG A N 1
ATOM 1744 C CA . ARG A 1 241 ? -6.044 1.638 1.946 1 98.84 241 ARG A CA 1
ATOM 1745 C C . ARG A 1 241 ? -6.064 2.332 3.304 1 98.84 241 ARG A C 1
ATOM 1747 O O . ARG A 1 241 ? -6.925 3.175 3.563 1 98.84 241 ARG A O 1
ATOM 1754 N N . ILE A 1 242 ? -5.177 1.949 4.124 1 98.96 242 ILE A N 1
ATOM 1755 C CA . ILE A 1 242 ? -4.969 2.576 5.425 1 98.96 242 ILE A CA 1
ATOM 1756 C C . ILE A 1 242 ? -3.657 3.357 5.418 1 98.96 242 ILE A C 1
ATOM 1758 O O . ILE A 1 242 ? -2.587 2.783 5.202 1 98.96 242 ILE A O 1
ATOM 1762 N N . VAL A 1 243 ? -3.713 4.63 5.679 1 98.96 243 VAL A N 1
ATOM 1763 C CA . VAL A 1 243 ? -2.542 5.498 5.611 1 98.96 243 VAL A CA 1
ATOM 1764 C C . VAL A 1 243 ? -2.245 6.074 6.994 1 98.96 243 VAL A C 1
ATOM 1766 O O . VAL A 1 243 ? -3.022 6.875 7.519 1 98.96 243 VAL A O 1
ATOM 1769 N N . LEU A 1 244 ? -1.112 5.719 7.552 1 98.89 244 LEU A N 1
ATOM 1770 C CA . LEU A 1 244 ? -0.657 6.219 8.844 1 98.89 244 LEU A CA 1
ATOM 1771 C C . LEU A 1 244 ? 0.079 7.545 8.686 1 98.89 244 LEU A C 1
ATOM 1773 O O . LEU A 1 244 ? 0.963 7.672 7.835 1 98.89 244 LEU A O 1
ATOM 1777 N N . ILE A 1 245 ? -0.239 8.504 9.573 1 98.43 245 ILE A N 1
ATOM 1778 C CA . ILE A 1 245 ? 0.483 9.769 9.492 1 98.43 245 ILE A CA 1
ATOM 1779 C C . ILE A 1 245 ? 1.018 10.147 10.871 1 98.43 245 ILE A C 1
ATOM 1781 O O . ILE A 1 245 ? 1.714 11.154 11.019 1 98.43 245 ILE A O 1
ATOM 1785 N N . ALA A 1 246 ? 0.686 9.398 11.888 1 97.43 246 ALA A N 1
ATOM 1786 C CA . ALA A 1 246 ? 1.189 9.512 13.255 1 97.43 246 ALA A CA 1
ATOM 1787 C C . ALA A 1 246 ? 0.981 8.212 14.026 1 97.43 246 ALA A C 1
ATOM 1789 O O . ALA A 1 246 ? 0.443 7.242 13.487 1 97.43 246 ALA A O 1
ATOM 1790 N N . LEU A 1 247 ? 1.476 8.137 15.234 1 97.4 247 LEU A N 1
ATOM 1791 C CA . LEU A 1 247 ? 1.461 6.909 16.021 1 97.4 247 LEU A CA 1
ATOM 1792 C C . LEU A 1 247 ? 1.091 7.198 17.472 1 97.4 247 LEU A C 1
ATOM 1794 O O . LEU A 1 247 ? 1.761 6.725 18.393 1 97.4 247 LEU A O 1
ATOM 1798 N N . LEU A 1 248 ? 0.059 7.917 17.619 1 95.2 248 LEU A N 1
ATOM 1799 C CA . LEU A 1 248 ? -0.313 8.414 18.939 1 95.2 248 LEU A CA 1
ATOM 1800 C C . LEU A 1 248 ? -0.746 7.27 19.849 1 95.2 248 LEU A C 1
ATOM 1802 O O . LEU A 1 248 ? -0.686 7.39 21.075 1 95.2 248 LEU A O 1
ATOM 1806 N N . GLY A 1 249 ? -1.238 6.179 19.258 1 95.78 249 GLY A N 1
ATOM 1807 C CA . GLY A 1 249 ? -1.712 5.038 20.025 1 95.78 249 GLY A CA 1
ATOM 1808 C C . GLY A 1 249 ? -0.685 3.927 20.138 1 95.78 249 GLY A C 1
ATOM 1809 O O . GLY A 1 249 ? -0.953 2.886 20.741 1 95.78 249 GLY A O 1
ATOM 1810 N N . GLY A 1 250 ? 0.442 4.085 19.471 1 96.96 250 GLY A N 1
ATOM 1811 C CA . GLY A 1 250 ? 1.488 3.078 19.542 1 96.96 250 GLY A CA 1
ATOM 1812 C C . GLY A 1 250 ? 2.199 2.862 18.22 1 96.96 250 GLY A C 1
ATOM 1813 O O . GLY A 1 250 ? 1.576 2.919 17.157 1 96.96 250 GLY A O 1
ATOM 1814 N N . ALA A 1 251 ? 3.426 2.462 18.341 1 97.78 251 ALA A N 1
ATOM 1815 C CA . ALA A 1 251 ? 4.275 2.381 17.155 1 97.78 251 ALA A CA 1
ATOM 1816 C C . ALA A 1 251 ? 4.366 0.946 16.643 1 97.78 251 ALA A C 1
ATOM 1818 O O . ALA A 1 251 ? 5.118 0.66 15.709 1 97.78 251 ALA A O 1
ATOM 1819 N N . LYS A 1 252 ? 3.681 0.03 17.25 1 98.36 252 LYS A N 1
ATOM 1820 C CA . LYS A 1 252 ? 3.593 -1.365 16.828 1 98.36 252 LYS A CA 1
ATOM 1821 C C . LYS A 1 252 ? 2.145 -1.848 16.824 1 98.36 252 LYS A C 1
ATOM 1823 O O . LYS A 1 252 ? 1.319 -1.356 17.597 1 98.36 252 LYS A O 1
ATOM 1828 N N . ALA A 1 253 ? 1.89 -2.764 15.987 1 98.51 253 ALA A N 1
ATOM 1829 C CA . ALA A 1 253 ? 0.547 -3.336 15.927 1 98.51 253 ALA A CA 1
ATOM 1830 C C . ALA A 1 253 ? 0.597 -4.815 15.554 1 98.51 253 ALA A C 1
ATOM 1832 O O . ALA A 1 253 ? 1.45 -5.235 14.769 1 98.51 253 ALA A O 1
ATOM 1833 N N . GLU A 1 254 ? -0.242 -5.576 16.148 1 98.27 254 GLU A N 1
ATOM 1834 C CA . GLU A 1 254 ? -0.514 -6.902 15.603 1 98.27 254 GLU A CA 1
ATOM 1835 C C . GLU A 1 254 ? -1.448 -6.823 14.399 1 98.27 254 GLU A C 1
ATOM 1837 O O . GLU A 1 254 ? -2.584 -6.358 14.517 1 98.27 254 GLU A O 1
ATOM 1842 N N . VAL A 1 255 ? -1.049 -7.253 13.279 1 98.61 255 VAL A N 1
ATOM 1843 C CA . VAL A 1 255 ? -1.768 -7.092 12.019 1 98.61 255 VAL A CA 1
ATOM 1844 C C . VAL A 1 255 ? -2.286 -8.447 11.543 1 98.61 255 VAL A C 1
ATOM 1846 O O . VAL A 1 255 ? -1.532 -9.421 11.483 1 98.61 255 VAL A O 1
ATOM 1849 N N . PRO A 1 256 ? -3.574 -8.567 11.31 1 98.78 256 PRO A N 1
ATOM 1850 C CA . PRO A 1 256 ? -4.118 -9.785 10.706 1 98.78 256 PRO A CA 1
ATOM 1851 C C . PRO A 1 256 ? -3.765 -9.919 9.227 1 98.78 256 PRO A C 1
ATOM 1853 O O . PRO A 1 256 ? -4.551 -9.525 8.362 1 98.78 256 PRO A O 1
ATOM 1856 N N . LEU A 1 257 ? -2.737 -10.614 8.903 1 98.75 257 LEU A N 1
ATOM 1857 C CA . LEU A 1 257 ? -2.213 -10.732 7.546 1 98.75 257 LEU A CA 1
ATOM 1858 C C . LEU A 1 257 ? -3.206 -11.452 6.64 1 98.75 257 LEU A C 1
ATOM 1860 O O . LEU A 1 257 ? -3.271 -11.175 5.44 1 98.75 257 LEU A O 1
ATOM 1864 N N . GLY A 1 258 ? -3.947 -12.356 7.187 1 98.26 258 GLY A N 1
ATOM 1865 C CA . GLY A 1 258 ? -4.95 -13.059 6.403 1 98.26 258 GLY A CA 1
ATOM 1866 C C . GLY A 1 258 ? -5.961 -12.13 5.757 1 98.26 258 GLY A C 1
ATOM 1867 O O . GLY A 1 258 ? -6.351 -12.334 4.606 1 98.26 258 GLY A O 1
ATOM 1868 N N . GLU A 1 259 ? -6.374 -11.122 6.519 1 98.44 259 GLU A N 1
ATOM 1869 C CA . GLU A 1 259 ? -7.321 -10.148 5.986 1 98.44 259 GLU A CA 1
ATOM 1870 C C . GLU A 1 259 ? -6.673 -9.281 4.91 1 98.44 259 GLU A C 1
ATOM 1872 O O . GLU A 1 259 ? -7.291 -8.992 3.883 1 98.44 259 GLU A O 1
ATOM 1877 N N . ILE A 1 260 ? -5.431 -8.87 5.172 1 98.72 260 ILE A N 1
ATOM 1878 C CA . ILE A 1 260 ? -4.7 -8.077 4.189 1 98.72 260 ILE A CA 1
ATOM 1879 C C . ILE A 1 260 ? -4.601 -8.848 2.875 1 98.72 260 ILE A C 1
ATOM 1881 O O . ILE A 1 260 ? -4.877 -8.301 1.805 1 98.72 260 ILE A O 1
ATOM 1885 N N . LEU A 1 261 ? -4.247 -10.09 3.024 1 98.27 261 LEU A N 1
ATOM 1886 C CA . LEU A 1 261 ? -4.035 -10.943 1.86 1 98.27 261 LEU A CA 1
ATOM 1887 C C . LEU A 1 261 ? -5.346 -11.193 1.123 1 98.27 261 LEU A C 1
ATOM 1889 O O . LEU A 1 261 ? -5.452 -10.92 -0.075 1 98.27 261 LEU A O 1
ATOM 1893 N N . ARG A 1 262 ? -6.383 -11.625 1.749 1 96.93 262 ARG A N 1
ATOM 1894 C CA . ARG A 1 262 ? -7.636 -12.059 1.138 1 96.93 262 ARG A CA 1
ATOM 1895 C C . ARG A 1 262 ? -8.408 -10.874 0.57 1 96.93 262 ARG A C 1
ATOM 1897 O O . ARG A 1 262 ? -9.087 -11.001 -0.451 1 96.93 262 ARG A O 1
ATOM 1904 N N . ARG A 1 263 ? -8.257 -9.742 1.266 1 98.01 263 ARG A N 1
ATOM 1905 C CA . ARG A 1 263 ? -9.089 -8.6 0.899 1 98.01 263 ARG A CA 1
ATOM 1906 C C . ARG A 1 263 ? -8.264 -7.523 0.203 1 98.01 263 ARG A C 1
ATOM 1908 O O . ARG A 1 263 ? -8.783 -6.456 -0.134 1 98.01 263 ARG A O 1
ATOM 1915 N N . ARG A 1 264 ? -6.942 -7.774 0.059 1 98.47 264 ARG A N 1
ATOM 1916 C CA . ARG A 1 264 ? -6.066 -6.915 -0.731 1 98.47 264 ARG A CA 1
ATOM 1917 C C . ARG A 1 264 ? -5.99 -5.513 -0.135 1 98.47 264 ARG A C 1
ATOM 1919 O O . ARG A 1 264 ? -6.084 -4.52 -0.858 1 98.47 264 ARG A O 1
ATOM 1926 N N . ILE A 1 265 ? -5.914 -5.489 1.166 1 98.75 265 ILE A N 1
ATOM 1927 C CA . ILE A 1 265 ? -5.797 -4.23 1.893 1 98.75 265 ILE A CA 1
ATOM 1928 C C . ILE A 1 265 ? -4.358 -3.724 1.821 1 98.75 265 ILE A C 1
ATOM 1930 O O . ILE A 1 265 ? -3.413 -4.517 1.825 1 98.75 265 ILE A O 1
ATOM 1934 N N . THR A 1 266 ? -4.181 -2.434 1.749 1 98.87 266 THR A N 1
ATOM 1935 C CA . THR A 1 266 ? -2.873 -1.789 1.797 1 98.87 266 THR A CA 1
ATOM 1936 C C . THR A 1 266 ? -2.687 -1.042 3.115 1 98.87 266 THR A C 1
ATOM 1938 O O . THR A 1 266 ? -3.532 -0.231 3.5 1 98.87 266 THR A O 1
ATOM 1941 N N . LEU A 1 267 ? -1.684 -1.379 3.821 1 98.94 267 LEU A N 1
ATOM 1942 C CA . LEU A 1 267 ? -1.223 -0.63 4.985 1 98.94 267 LEU A CA 1
ATOM 1943 C C . LEU A 1 267 ? 0.052 0.143 4.664 1 98.94 267 LEU A C 1
ATOM 1945 O O . LEU A 1 267 ? 1.055 -0.447 4.256 1 98.94 267 LEU A O 1
ATOM 1949 N N . THR A 1 268 ? 0.014 1.474 4.823 1 98.9 268 THR A N 1
ATOM 1950 C CA . THR A 1 268 ? 1.159 2.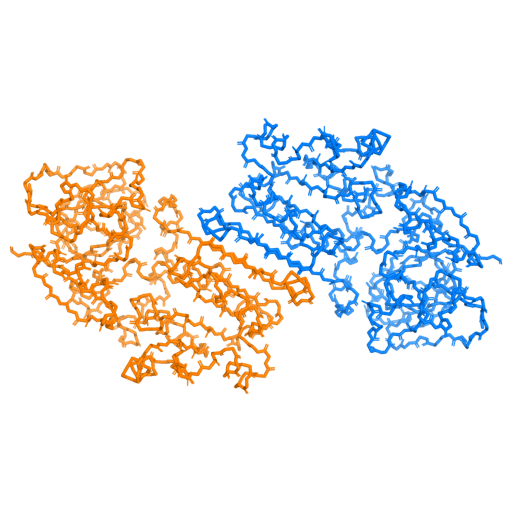321 4.508 1 98.9 268 THR A CA 1
ATOM 1951 C C . THR A 1 268 ? 1.151 3.582 5.366 1 98.9 268 THR A C 1
ATOM 1953 O O . THR A 1 268 ? 0.416 3.664 6.353 1 98.9 268 THR A O 1
ATOM 1956 N N . GLY A 1 269 ? 2.041 4.466 5.112 1 98.71 269 GLY A N 1
ATOM 1957 C CA . GLY A 1 269 ? 2.133 5.72 5.842 1 98.71 269 GLY A CA 1
ATOM 1958 C C . GLY A 1 269 ? 3.222 6.637 5.317 1 98.71 269 GLY A C 1
ATOM 1959 O O . GLY A 1 269 ? 4.021 6.238 4.468 1 98.71 269 GLY A O 1
ATOM 1960 N N . SER A 1 270 ? 3.217 7.825 5.846 1 98.33 270 SER A N 1
ATOM 1961 C CA . SER A 1 270 ? 4.244 8.759 5.396 1 98.33 270 SER A CA 1
ATOM 1962 C C . SER A 1 270 ? 4.447 9.885 6.405 1 98.33 270 SER A C 1
ATOM 1964 O O . SER A 1 270 ? 3.59 10.124 7.257 1 98.33 270 SER A O 1
ATOM 1966 N N . THR A 1 271 ? 5.558 10.519 6.277 1 96.53 271 THR A N 1
ATOM 1967 C CA . THR A 1 271 ? 5.848 11.8 6.912 1 96.53 271 THR A CA 1
ATOM 1968 C C . THR A 1 271 ? 6.026 12.895 5.864 1 96.53 271 THR A C 1
ATOM 1970 O O . THR A 1 271 ? 6.387 12.613 4.719 1 96.53 271 THR A O 1
ATOM 1973 N N . LEU A 1 272 ? 5.802 14.04 6.285 1 97.51 272 LEU A N 1
ATOM 1974 C CA . LEU A 1 272 ? 5.856 15.159 5.35 1 97.51 272 LEU A CA 1
ATOM 1975 C C . LEU A 1 272 ? 7.152 15.945 5.517 1 97.51 272 LEU A C 1
ATOM 1977 O O . LEU A 1 272 ? 7.82 16.265 4.531 1 97.51 272 LEU A O 1
ATOM 1981 N N . ARG A 1 273 ? 7.616 16.206 6.726 1 97.4 273 ARG A N 1
ATOM 1982 C CA . ARG A 1 273 ? 8.667 17.164 7.051 1 97.4 273 ARG A CA 1
ATOM 1983 C C . ARG A 1 273 ? 9.979 16.791 6.368 1 97.4 273 ARG A C 1
ATOM 1985 O O . ARG A 1 273 ? 10.614 17.633 5.73 1 97.4 273 ARG A O 1
ATOM 1992 N N . PRO A 1 274 ? 10.364 15.553 6.326 1 94.88 274 PRO A N 1
ATOM 1993 C CA . PRO A 1 274 ? 11.682 15.239 5.77 1 94.88 274 PRO A CA 1
ATOM 1994 C C . PRO A 1 274 ? 11.664 15.103 4.25 1 94.88 274 PRO A C 1
ATOM 1996 O O . PRO A 1 274 ? 12.708 14.874 3.634 1 94.88 274 PRO A O 1
ATOM 1999 N N . ARG A 1 275 ? 10.556 15.185 3.622 1 96.3 275 ARG A N 1
ATOM 2000 C CA . ARG A 1 275 ? 10.455 14.986 2.179 1 96.3 275 ARG A CA 1
ATOM 2001 C C . ARG A 1 275 ? 11.166 16.103 1.422 1 96.3 275 ARG A C 1
ATOM 2003 O O . ARG A 1 275 ? 11.291 17.221 1.928 1 96.3 275 ARG A O 1
ATOM 2010 N N . PRO A 1 276 ? 11.552 15.889 0.185 1 96.02 276 PRO A N 1
ATOM 2011 C CA . PRO A 1 276 ? 12.248 16.896 -0.618 1 96.02 276 PRO A CA 1
ATOM 2012 C C . PRO A 1 276 ? 11.367 18.098 -0.952 1 96.02 276 PRO A C 1
ATOM 2014 O O . PRO A 1 276 ? 10.142 17.968 -1.025 1 96.02 276 PRO A O 1
ATOM 2017 N N . VAL A 1 277 ? 11.994 19.207 -1.204 1 97.17 277 VAL A N 1
ATOM 2018 C CA . VAL A 1 277 ? 11.317 20.451 -1.554 1 97.17 277 VAL A CA 1
ATOM 2019 C C . VAL A 1 277 ? 10.445 20.236 -2.79 1 97.17 277 VAL A C 1
ATOM 2021 O O . VAL A 1 277 ? 9.303 20.699 -2.839 1 97.17 277 VAL A O 1
ATOM 2024 N N . ALA A 1 278 ? 10.943 19.492 -3.778 1 97.35 278 ALA A N 1
ATOM 2025 C CA . ALA A 1 278 ? 10.209 19.277 -5.022 1 97.35 278 ALA A CA 1
ATOM 2026 C C . ALA A 1 278 ? 8.917 18.505 -4.77 1 97.35 278 ALA A C 1
ATOM 2028 O O . ALA A 1 278 ? 7.895 18.767 -5.409 1 97.35 278 ALA A O 1
ATOM 2029 N N . PHE A 1 279 ? 9.063 17.509 -3.886 1 97.71 279 PHE A N 1
ATOM 2030 C CA . PHE A 1 279 ? 7.883 16.741 -3.51 1 97.71 279 PHE A CA 1
ATOM 2031 C C . PHE A 1 279 ? 6.813 17.649 -2.914 1 97.71 279 PHE A C 1
ATOM 2033 O O . PHE A 1 279 ? 5.649 17.593 -3.315 1 97.71 279 PHE A O 1
ATOM 2040 N N . LYS A 1 280 ? 7.163 18.522 -1.999 1 98.65 280 LYS A N 1
ATOM 2041 C CA . LYS A 1 280 ? 6.244 19.43 -1.318 1 98.65 280 LYS A CA 1
ATOM 2042 C C . LYS A 1 280 ? 5.738 20.513 -2.266 1 98.65 280 LYS A C 1
ATOM 2044 O O . LYS A 1 280 ? 4.591 20.954 -2.159 1 98.65 280 LYS A O 1
ATOM 2049 N N . ALA A 1 281 ? 6.565 20.932 -3.184 1 98.66 281 ALA A N 1
ATOM 2050 C CA . ALA A 1 281 ? 6.144 21.904 -4.189 1 98.66 281 ALA A CA 1
ATOM 2051 C C . ALA A 1 281 ? 5.033 21.338 -5.068 1 98.66 281 ALA A C 1
ATOM 2053 O O . ALA A 1 281 ? 4.119 22.063 -5.469 1 98.66 281 ALA A O 1
ATOM 2054 N N . ALA A 1 282 ? 5.128 20.066 -5.384 1 98.6 282 ALA A N 1
ATOM 2055 C CA . ALA A 1 282 ? 4.086 19.423 -6.18 1 98.6 282 ALA A CA 1
ATOM 2056 C C . ALA A 1 282 ? 2.755 19.409 -5.434 1 98.6 282 ALA A C 1
ATOM 2058 O O . ALA A 1 282 ? 1.701 19.648 -6.028 1 98.6 282 ALA A O 1
ATOM 2059 N N . ILE A 1 283 ? 2.825 19.128 -4.182 1 98.78 283 ILE A N 1
ATOM 2060 C CA . ILE A 1 283 ? 1.62 19.17 -3.361 1 98.78 283 ILE A CA 1
ATOM 2061 C C . ILE A 1 283 ? 1.037 20.581 -3.371 1 98.78 283 ILE A C 1
ATOM 2063 O O . ILE A 1 283 ? -0.173 20.758 -3.531 1 98.78 283 ILE A O 1
ATOM 2067 N N . ALA A 1 284 ? 1.908 21.595 -3.198 1 98.82 284 ALA A N 1
ATOM 2068 C CA . ALA A 1 284 ? 1.478 22.991 -3.205 1 98.82 284 ALA A CA 1
ATOM 2069 C C . ALA A 1 284 ? 0.715 23.323 -4.484 1 98.82 284 ALA A C 1
ATOM 2071 O O . ALA A 1 284 ? -0.324 23.986 -4.44 1 98.82 284 ALA A O 1
ATOM 2072 N N . ALA A 1 285 ? 1.206 22.851 -5.558 1 98.64 285 ALA A N 1
ATOM 2073 C CA . ALA A 1 285 ? 0.575 23.116 -6.848 1 98.64 285 ALA A CA 1
ATOM 2074 C C . ALA A 1 285 ? -0.818 22.495 -6.914 1 98.64 285 ALA A C 1
ATOM 2076 O O . ALA A 1 285 ? -1.769 23.136 -7.368 1 98.64 285 ALA A O 1
ATOM 2077 N N . HIS A 1 286 ? -0.93 21.274 -6.419 1 98.65 286 HIS A N 1
ATOM 2078 C CA . HIS A 1 286 ? -2.224 20.601 -6.42 1 98.65 286 HIS A CA 1
ATOM 2079 C C . HIS A 1 286 ? -3.216 21.313 -5.506 1 98.65 286 HIS A C 1
ATOM 2081 O O . HIS A 1 286 ? -4.388 21.469 -5.855 1 98.65 286 HIS A O 1
ATOM 2087 N N . LEU A 1 287 ? -2.745 21.694 -4.379 1 98.79 287 LEU A N 1
ATOM 2088 C CA . LEU A 1 287 ? -3.592 22.417 -3.437 1 98.79 287 LEU A CA 1
ATOM 2089 C C . LEU A 1 287 ? -4.085 23.727 -4.044 1 98.79 287 LEU A C 1
ATOM 2091 O O . LEU A 1 287 ? -5.275 24.04 -3.973 1 98.79 287 LEU A O 1
ATOM 2095 N N . HIS A 1 288 ? -3.171 24.479 -4.61 1 98.67 288 HIS A N 1
ATOM 2096 C CA . HIS A 1 288 ? -3.544 25.753 -5.215 1 98.67 288 HIS A CA 1
ATOM 2097 C C . HIS A 1 288 ? -4.614 25.563 -6.285 1 98.67 288 HIS A C 1
ATOM 2099 O O . HIS A 1 288 ? -5.583 26.324 -6.343 1 98.67 288 HIS A O 1
ATOM 2105 N N . ASP A 1 289 ? -4.466 24.49 -7.057 1 98.45 289 ASP A N 1
ATOM 2106 C CA . ASP A 1 289 ? -5.343 24.281 -8.205 1 98.45 289 ASP A CA 1
ATOM 2107 C C . ASP A 1 289 ? -6.706 23.75 -7.765 1 98.45 289 ASP A C 1
ATOM 2109 O O . ASP A 1 289 ? -7.731 24.091 -8.357 1 98.45 289 ASP A O 1
ATOM 2113 N N . THR A 1 290 ? -6.737 23.039 -6.683 1 98.51 290 THR A N 1
ATOM 2114 C CA . THR A 1 290 ? -7.958 22.3 -6.381 1 98.51 290 THR A CA 1
ATOM 2115 C C . THR A 1 290 ? -8.616 22.837 -5.113 1 98.51 290 THR A C 1
ATOM 2117 O O . THR A 1 290 ? -9.843 22.912 -5.028 1 98.51 290 THR A O 1
ATOM 2120 N N . VAL A 1 291 ? -7.842 23.241 -4.147 1 98.73 291 VAL A N 1
ATOM 2121 C CA . VAL A 1 291 ? -8.366 23.533 -2.817 1 98.73 291 VAL A CA 1
ATOM 2122 C C . VAL A 1 291 ? -8.499 25.043 -2.634 1 98.73 291 VAL A C 1
ATOM 2124 O O . VAL A 1 291 ? -9.415 25.514 -1.956 1 98.73 291 VAL A O 1
ATOM 2127 N N . TRP A 1 292 ? -7.622 25.859 -3.163 1 98.59 292 TRP A N 1
ATOM 2128 C CA . TRP A 1 292 ? -7.62 27.308 -2.996 1 98.59 292 TRP A CA 1
ATOM 2129 C C . TRP A 1 292 ? -8.935 27.913 -3.475 1 98.59 292 TRP A C 1
ATOM 2131 O O . TRP A 1 292 ? -9.483 28.811 -2.831 1 98.59 292 TRP A O 1
ATOM 2141 N N . PRO A 1 293 ? -9.519 27.394 -4.6 1 98.56 293 PRO A N 1
ATOM 2142 C CA . PRO A 1 293 ? -10.832 27.913 -4.989 1 98.56 293 PRO A CA 1
ATOM 2143 C C . PRO A 1 293 ? -11.914 27.617 -3.953 1 98.56 293 PRO A C 1
ATOM 2145 O O . PRO A 1 293 ? -12.825 28.425 -3.758 1 98.56 293 PRO A O 1
ATOM 2148 N N . LEU A 1 294 ? -11.791 26.486 -3.291 1 98.75 294 LEU A N 1
ATOM 2149 C CA . LEU A 1 294 ? -12.743 26.132 -2.245 1 98.75 294 LEU A CA 1
ATOM 2150 C C . LEU A 1 294 ? -12.59 27.049 -1.037 1 98.75 294 LEU A C 1
ATOM 2152 O O . LEU A 1 294 ? -13.58 27.408 -0.395 1 98.75 294 LEU A O 1
ATOM 2156 N N . LEU A 1 295 ? -11.407 27.399 -0.766 1 98.76 295 LEU A N 1
ATOM 2157 C CA . LEU A 1 295 ? -11.137 28.347 0.309 1 98.76 295 LEU A CA 1
ATOM 2158 C C . LEU A 1 295 ? -11.656 29.736 -0.048 1 98.76 295 LEU A C 1
ATOM 2160 O O . LEU A 1 295 ? -12.308 30.389 0.77 1 98.76 295 LEU A O 1
ATOM 2164 N N . ALA A 1 296 ? -11.392 30.189 -1.254 1 98.08 296 ALA A N 1
ATOM 2165 C CA . ALA A 1 296 ? -11.788 31.518 -1.711 1 98.08 296 ALA A CA 1
ATOM 2166 C C . ALA A 1 296 ? -13.307 31.666 -1.719 1 98.08 296 ALA A C 1
ATOM 2168 O O . ALA A 1 296 ? -13.833 32.745 -1.44 1 98.08 296 ALA A O 1
ATOM 2169 N N . SER A 1 297 ? -13.994 30.573 -2.001 1 97.76 297 SER A N 1
ATOM 2170 C CA . SER A 1 297 ? -15.451 30.604 -2.075 1 97.76 297 SER A CA 1
ATOM 2171 C C . SER A 1 297 ? -16.079 30.416 -0.698 1 97.76 297 SER A C 1
ATOM 2173 O O . SER A 1 297 ? -17.294 30.553 -0.54 1 97.76 297 SER A O 1
ATOM 2175 N N . GLY A 1 298 ? -15.285 30.021 0.238 1 97.55 298 GLY A N 1
ATOM 2176 C CA . GLY A 1 298 ? -15.784 29.824 1.59 1 97.55 298 GLY A CA 1
ATOM 2177 C C . GLY A 1 298 ? -16.38 28.447 1.811 1 97.55 298 GLY A C 1
ATOM 2178 O O . GLY A 1 298 ? -16.929 28.166 2.879 1 97.55 298 GLY A O 1
ATOM 2179 N N . ARG A 1 299 ? -16.23 27.62 0.867 1 97.83 299 ARG A N 1
ATOM 2180 C CA . ARG A 1 299 ? -16.756 26.265 0.992 1 97.83 299 ARG A CA 1
ATOM 2181 C C . ARG A 1 299 ? -16.028 25.495 2.089 1 97.83 299 ARG A C 1
ATOM 2183 O O . ARG A 1 299 ? -16.609 24.614 2.726 1 97.83 299 ARG A O 1
ATOM 2190 N N . ILE A 1 300 ? -14.713 25.77 2.216 1 98.12 300 ILE A N 1
ATOM 2191 C CA . ILE A 1 300 ? -13.978 25.262 3.369 1 98.12 300 ILE A CA 1
ATOM 2192 C C . ILE A 1 300 ? -13.222 26.404 4.043 1 98.12 300 ILE A C 1
ATOM 2194 O O . ILE A 1 300 ? -12.962 27.437 3.422 1 98.12 300 ILE A O 1
ATOM 2198 N N . ARG A 1 301 ? -12.92 26.2 5.259 1 97.82 301 ARG A N 1
ATOM 2199 C CA . ARG A 1 301 ? -12.219 27.183 6.079 1 97.82 301 ARG A CA 1
ATOM 2200 C C . ARG A 1 301 ? -11.42 26.504 7.186 1 97.82 301 ARG A C 1
ATOM 2202 O O . ARG A 1 301 ? -11.887 25.537 7.792 1 97.82 301 ARG A O 1
ATOM 2209 N N . PRO A 1 302 ? -10.293 27.024 7.455 1 98.31 302 PRO A N 1
ATOM 2210 C CA . PRO A 1 302 ? -9.604 26.453 8.615 1 98.31 302 PRO A CA 1
ATOM 2211 C C . PRO A 1 302 ? -10.372 26.661 9.918 1 98.31 302 PRO A C 1
ATOM 2213 O O . PRO A 1 302 ? -11.037 27.686 10.09 1 98.31 302 PRO A O 1
ATOM 2216 N N . VAL A 1 303 ? -10.331 25.756 10.781 1 98.48 303 VAL A N 1
ATOM 2217 C CA . VAL A 1 303 ? -10.974 25.825 12.09 1 98.48 303 VAL A CA 1
ATOM 2218 C C . VAL A 1 303 ? -9.956 26.257 13.143 1 98.48 303 VAL A C 1
ATOM 2220 O O . VAL A 1 303 ? -9.037 25.504 13.474 1 98.48 303 VAL A O 1
ATOM 2223 N N . ILE A 1 304 ? -10.12 27.415 13.66 1 98.64 304 ILE A N 1
ATOM 2224 C CA . ILE A 1 304 ? -9.182 27.97 14.629 1 98.64 304 ILE A CA 1
ATOM 2225 C C . ILE A 1 304 ? -9.779 27.886 16.032 1 98.64 304 ILE A C 1
ATOM 2227 O O . ILE A 1 304 ? -10.858 28.426 16.288 1 98.64 304 ILE A O 1
ATOM 2231 N N . HIS A 1 305 ? -9.092 27.213 16.871 1 98.45 305 HIS A N 1
ATOM 2232 C CA . HIS A 1 305 ? -9.553 27.058 18.246 1 98.45 305 HIS A CA 1
ATOM 2233 C C . HIS A 1 305 ? -9.17 28.265 19.095 1 98.45 305 HIS A C 1
ATOM 2235 O O . HIS A 1 305 ? -10.003 28.802 19.829 1 98.45 305 HIS A O 1
ATOM 2241 N N . GLU A 1 306 ? -7.895 28.685 18.97 1 98.29 306 GLU A N 1
ATOM 2242 C CA . GLU A 1 306 ? -7.362 29.754 19.808 1 98.29 306 GLU A CA 1
ATOM 2243 C C . GLU A 1 306 ? -6.196 30.463 19.125 1 98.29 306 GLU A C 1
ATOM 2245 O O . GLU A 1 306 ? -5.458 29.849 18.351 1 98.29 306 GLU A O 1
ATOM 2250 N N . VAL A 1 307 ? -6.092 31.741 19.386 1 98.78 307 VAL A N 1
ATOM 2251 C CA . VAL A 1 307 ? -4.989 32.577 18.924 1 98.78 307 VAL A CA 1
ATOM 2252 C C . VAL A 1 307 ? -4.276 33.201 20.122 1 98.78 307 VAL A C 1
ATOM 2254 O O . VAL A 1 307 ? -4.921 33.748 21.02 1 98.78 307 VAL A O 1
ATOM 2257 N N . MET A 1 308 ? -2.965 33.046 20.127 1 98.63 308 MET A N 1
ATOM 2258 C CA . MET A 1 308 ? -2.167 33.587 21.224 1 98.63 308 MET A CA 1
ATOM 2259 C C . MET A 1 308 ? -0.952 34.34 20.693 1 98.63 308 MET A C 1
ATOM 2261 O O . MET A 1 308 ? -0.461 34.045 19.602 1 98.63 308 MET A O 1
ATOM 2265 N N . PRO A 1 309 ? -0.46 35.297 21.538 1 98.49 309 PRO A N 1
ATOM 2266 C CA . PRO A 1 309 ? 0.847 35.852 21.181 1 98.49 309 PRO A CA 1
ATOM 2267 C C . PRO A 1 309 ? 1.954 34.8 21.18 1 98.49 309 PRO A C 1
ATOM 2269 O O . PRO A 1 309 ? 1.925 33.867 21.987 1 98.49 309 PRO A O 1
ATOM 2272 N N . ALA A 1 310 ? 2.908 34.945 20.323 1 98.36 310 ALA A N 1
ATOM 2273 C CA . ALA A 1 310 ? 3.999 33.986 20.17 1 98.36 310 ALA A CA 1
ATOM 2274 C C . ALA A 1 310 ? 4.69 33.723 21.505 1 98.36 310 ALA A C 1
ATOM 2276 O O . ALA A 1 310 ? 5.144 32.607 21.766 1 98.36 310 ALA A O 1
ATOM 2277 N N . GLU A 1 311 ? 4.748 34.712 22.346 1 96.94 311 GLU A N 1
ATOM 2278 C CA . GLU A 1 311 ? 5.396 34.593 23.649 1 96.94 311 GLU A CA 1
ATOM 2279 C C . GLU A 1 311 ? 4.679 33.576 24.531 1 96.94 311 GLU A C 1
ATOM 2281 O O . GLU A 1 311 ? 5.227 33.123 25.538 1 96.94 311 GLU A O 1
ATOM 2286 N N . HIS A 1 312 ? 3.467 33.259 24.162 1 98.21 312 HIS A N 1
ATOM 2287 C CA . HIS A 1 312 ? 2.689 32.287 24.921 1 98.21 312 HIS A CA 1
ATOM 2288 C C . HIS A 1 312 ? 2.767 30.902 24.288 1 98.21 312 HIS A C 1
ATOM 2290 O O . HIS A 1 312 ? 1.827 30.111 24.396 1 98.21 312 HIS A O 1
ATOM 2296 N N . ALA A 1 313 ? 3.828 30.633 23.575 1 98.73 313 ALA A N 1
ATOM 2297 C CA . ALA A 1 313 ? 4.015 29.344 22.914 1 98.73 313 ALA A CA 1
ATOM 2298 C C . ALA A 1 313 ? 3.935 28.196 23.916 1 98.73 313 ALA A C 1
ATOM 2300 O O . ALA A 1 313 ? 3.449 27.111 23.588 1 98.73 313 ALA A O 1
ATOM 2301 N N . ALA A 1 314 ? 4.413 28.384 25.122 1 98.66 314 ALA A N 1
ATOM 2302 C CA . ALA A 1 314 ? 4.338 27.353 26.154 1 98.66 314 ALA A CA 1
ATOM 2303 C C . ALA A 1 314 ? 2.89 26.973 26.446 1 98.66 314 ALA A C 1
ATOM 2305 O O . ALA A 1 314 ? 2.558 25.789 26.533 1 98.66 314 ALA A O 1
ATOM 2306 N N . GLN A 1 315 ? 2.086 27.944 26.594 1 98.41 315 GLN A N 1
ATOM 2307 C CA . GLN A 1 315 ? 0.664 27.717 26.831 1 98.41 315 GLN A CA 1
ATOM 2308 C C . GLN A 1 315 ? 0.015 27.01 25.645 1 98.41 315 GLN A C 1
ATOM 2310 O O . GLN A 1 315 ? -0.831 26.132 25.826 1 98.41 315 GLN A O 1
ATOM 2315 N N . ALA A 1 316 ? 0.379 27.43 24.493 1 98.65 316 ALA A N 1
ATOM 2316 C CA . ALA A 1 316 ? -0.152 26.81 23.282 1 98.65 316 ALA A CA 1
ATOM 2317 C C . ALA A 1 316 ? 0.191 25.324 23.231 1 98.65 316 ALA A C 1
ATOM 2319 O O . ALA A 1 316 ? -0.657 24.496 22.891 1 98.65 316 ALA A O 1
ATOM 2320 N N . HIS A 1 317 ? 1.437 24.99 23.543 1 98.69 317 HIS A N 1
ATOM 2321 C CA . HIS A 1 317 ? 1.86 23.594 23.554 1 98.69 317 HIS A CA 1
ATOM 2322 C C . HIS A 1 317 ? 1.109 22.8 24.618 1 98.69 317 HIS A C 1
ATOM 2324 O O . HIS A 1 317 ? 0.725 21.652 24.386 1 98.69 317 HIS A O 1
ATOM 2330 N N . ALA A 1 318 ? 0.925 23.383 25.784 1 98.5 318 ALA A N 1
ATOM 2331 C CA . ALA A 1 318 ? 0.156 22.722 26.835 1 98.5 318 ALA A CA 1
ATOM 2332 C C . ALA A 1 318 ? -1.268 22.429 26.371 1 98.5 318 ALA A C 1
ATOM 2334 O O . ALA A 1 318 ? -1.801 21.347 26.629 1 98.5 318 ALA A O 1
ATOM 2335 N N . LEU A 1 319 ? -1.815 23.375 25.707 1 97.81 319 LEU A N 1
ATOM 2336 C CA . LEU A 1 319 ? -3.161 23.196 25.175 1 97.81 319 LEU A CA 1
ATOM 2337 C C . LEU A 1 319 ? -3.193 22.074 24.143 1 97.81 319 LEU A C 1
ATOM 2339 O O . LEU A 1 319 ? -4.094 21.232 24.162 1 97.81 319 LEU A O 1
ATOM 2343 N N . MET A 1 320 ? -2.262 22.03 23.253 1 96.96 320 MET A N 1
ATOM 2344 C CA . MET A 1 320 ? -2.162 20.966 22.259 1 96.96 320 MET A CA 1
ATOM 2345 C C . MET A 1 320 ? -2.08 19.6 22.93 1 96.96 320 MET A C 1
ATOM 2347 O O . MET A 1 320 ? -2.772 18.663 22.528 1 96.96 320 MET A O 1
ATOM 2351 N N . GLU A 1 321 ? -1.301 19.46 23.942 1 96.11 321 GLU A N 1
ATOM 2352 C CA . GLU A 1 321 ? -1.062 18.19 24.621 1 96.11 321 GLU A CA 1
ATOM 2353 C C . GLU A 1 321 ? -2.303 17.726 25.377 1 96.11 321 GLU A C 1
ATOM 2355 O O . GLU A 1 321 ? -2.483 16.528 25.611 1 96.11 321 GLU A O 1
ATOM 2360 N N . SER A 1 322 ? -3.148 18.717 25.74 1 94.1 322 SER A N 1
ATOM 2361 C CA . SER A 1 322 ? -4.364 18.368 26.468 1 94.1 322 SER A CA 1
ATOM 2362 C C . SER A 1 322 ? -5.402 17.744 25.542 1 94.1 322 SER A C 1
ATOM 2364 O O . SER A 1 322 ? -6.359 17.12 26.005 1 94.1 322 SER A O 1
ATOM 2366 N N . SER A 1 323 ? -5.336 17.962 24.243 1 90.77 323 SER A N 1
ATOM 2367 C CA . SER A 1 323 ? -6.261 17.508 23.209 1 90.77 323 SER A CA 1
ATOM 2368 C C . SER A 1 323 ? -7.662 18.065 23.438 1 90.77 323 SER A C 1
ATOM 2370 O O . SER A 1 323 ? -8.649 17.483 22.982 1 90.77 323 SER A O 1
ATOM 2372 N N . ALA A 1 324 ? -7.773 19.139 24.097 1 91.86 324 ALA A N 1
ATOM 2373 C CA . ALA A 1 324 ? -9.068 19.728 24.427 1 91.86 324 ALA A CA 1
ATOM 2374 C C . ALA A 1 324 ? -9.529 20.686 23.331 1 91.86 324 ALA A C 1
ATOM 2376 O O . ALA A 1 324 ? -10.65 21.199 23.379 1 91.86 324 ALA A O 1
ATOM 2377 N N . HIS A 1 325 ? -8.81 20.858 22.379 1 94.51 325 HIS A N 1
ATOM 2378 C CA . HIS A 1 325 ? -9.099 21.859 21.359 1 94.51 325 HIS A CA 1
ATOM 2379 C C . HIS A 1 325 ? -9.774 21.229 20.145 1 94.51 325 HIS A C 1
ATOM 2381 O O . HIS A 1 325 ? -9.687 20.016 19.941 1 94.51 325 HIS A O 1
ATOM 2387 N N . ILE A 1 326 ? -10.473 21.993 19.37 1 97.54 326 ILE A N 1
ATOM 2388 C CA . ILE A 1 326 ? -11.011 21.646 18.06 1 97.54 326 ILE A CA 1
ATOM 2389 C C . ILE A 1 326 ? -10.33 22.487 16.983 1 97.54 326 ILE A C 1
ATOM 2391 O O . ILE A 1 326 ? -10.459 23.713 16.97 1 97.54 326 ILE A O 1
ATOM 2395 N N . GLY A 1 327 ? -9.58 21.822 16.142 1 97.91 327 GLY A N 1
ATOM 2396 C CA . GLY A 1 327 ? -8.887 22.52 15.071 1 97.91 327 GLY A CA 1
ATOM 2397 C C . GLY A 1 327 ? -7.529 23.054 15.487 1 97.91 327 GLY A C 1
ATOM 2398 O O . GLY A 1 327 ? -6.804 22.401 16.241 1 97.91 327 GLY A O 1
ATOM 2399 N N . LYS A 1 328 ? -7.15 24.19 15.075 1 98.6 328 LYS A N 1
ATOM 2400 C CA . LYS A 1 328 ? -5.782 24.699 15.119 1 98.6 328 LYS A CA 1
ATOM 2401 C C . LYS A 1 328 ? -5.597 25.678 16.276 1 98.6 328 LYS A C 1
ATOM 2403 O O . LYS A 1 328 ? -6.517 26.424 16.617 1 98.6 328 LYS A O 1
ATOM 2408 N N . ILE A 1 329 ? -4.442 25.657 16.832 1 98.8 329 ILE A N 1
ATOM 2409 C CA . ILE A 1 329 ? -3.938 26.672 17.75 1 98.8 329 ILE A CA 1
ATOM 2410 C C . ILE A 1 329 ? -2.92 27.557 17.033 1 98.8 329 ILE A C 1
ATOM 2412 O O . ILE A 1 329 ? -2.014 27.054 16.364 1 98.8 329 ILE A O 1
ATOM 2416 N N . MET A 1 330 ? -3.067 28.9 17.187 1 98.88 330 MET A N 1
ATOM 2417 C CA . MET A 1 330 ? -2.255 29.819 16.394 1 98.88 330 MET A CA 1
ATOM 2418 C C . MET A 1 330 ? -1.432 30.734 17.295 1 98.88 330 MET A C 1
ATOM 2420 O O . MET A 1 330 ? -1.879 31.108 18.381 1 98.88 330 MET A O 1
ATOM 2424 N N . LEU A 1 331 ? -0.282 31.035 16.789 1 98.91 331 LEU A N 1
ATOM 2425 C CA . LEU A 1 331 ? 0.583 32.039 17.399 1 98.91 331 LEU A CA 1
ATOM 2426 C C . LEU A 1 331 ? 0.7 33.27 16.507 1 98.91 331 LEU A C 1
ATOM 2428 O O . LEU A 1 331 ? 0.787 33.149 15.283 1 98.91 331 LEU A O 1
ATOM 2432 N N . THR A 1 332 ? 0.802 34.424 17.074 1 98.76 332 THR A N 1
ATOM 2433 C CA . THR A 1 332 ? 0.919 35.647 16.288 1 98.76 332 THR A CA 1
ATOM 2434 C C . THR A 1 332 ? 2.117 36.473 16.748 1 98.76 332 THR A C 1
ATOM 2436 O O . THR A 1 332 ? 2.521 36.396 17.91 1 98.76 332 THR A O 1
ATOM 2439 N N . TRP A 1 333 ? 2.631 37.119 15.739 1 96.32 333 TRP A N 1
ATOM 2440 C CA . TRP A 1 333 ? 3.658 38.12 16.01 1 96.32 333 TRP A CA 1
ATOM 2441 C C . TRP A 1 333 ? 3.109 39.53 15.812 1 96.32 333 TRP A C 1
ATOM 2443 O O . TRP A 1 333 ? 2.344 39.779 14.878 1 96.32 333 TRP A O 1
ATOM 2453 N N . GLY A 1 334 ? 3.318 40.56 16.725 1 80.46 334 GLY A N 1
ATOM 2454 C CA . GLY A 1 334 ? 2.904 41.953 16.692 1 80.46 334 GLY A CA 1
ATOM 2455 C C . GLY A 1 334 ? 3.765 42.853 17.559 1 80.46 334 GLY A C 1
ATOM 2456 O O . GLY A 1 334 ? 4.524 42.37 18.401 1 80.46 334 GLY A O 1
ATOM 2457 N N . MET B 1 1 ? -16.112 -39.005 -17.245 1 97.08 1 MET B N 1
ATOM 2458 C CA . MET B 1 1 ? -14.671 -38.809 -17.366 1 97.08 1 MET B CA 1
ATOM 2459 C C . MET B 1 1 ? -13.957 -39.21 -16.08 1 97.08 1 MET B C 1
ATOM 2461 O O . MET B 1 1 ? -14.56 -39.211 -15.005 1 97.08 1 MET B O 1
ATOM 2465 N N . ARG B 1 2 ? -12.724 -39.553 -16.179 1 98.25 2 ARG B N 1
ATOM 2466 C CA . ARG B 1 2 ? -11.921 -39.811 -14.988 1 98.25 2 ARG B CA 1
ATOM 2467 C C . ARG B 1 2 ? -11.494 -38.507 -14.322 1 98.25 2 ARG B C 1
ATOM 2469 O O . ARG B 1 2 ? -11.215 -37.518 -15.004 1 98.25 2 ARG B O 1
ATOM 2476 N N . ALA B 1 3 ? -11.476 -38.541 -13.039 1 98.72 3 ALA B N 1
ATOM 2477 C CA . ALA B 1 3 ? -11.045 -37.396 -12.241 1 98.72 3 ALA B CA 1
ATOM 2478 C C . ALA B 1 3 ? -10.474 -37.846 -10.899 1 98.72 3 ALA B C 1
ATOM 2480 O O . ALA B 1 3 ? -10.645 -39 -10.5 1 98.72 3 ALA B O 1
ATOM 2481 N N . ILE B 1 4 ? -9.714 -37.062 -10.283 1 98.8 4 ILE B N 1
ATOM 2482 C CA . ILE B 1 4 ? -9.287 -37.248 -8.9 1 98.8 4 ILE B CA 1
ATOM 2483 C C . ILE B 1 4 ? -10.147 -36.391 -7.974 1 98.8 4 ILE B C 1
ATOM 2485 O O . ILE B 1 4 ? -10.194 -35.167 -8.117 1 98.8 4 ILE B O 1
ATOM 2489 N N . GLU B 1 5 ? -10.797 -36.941 -7.092 1 98.07 5 GLU B N 1
ATOM 2490 C CA . GLU B 1 5 ? -11.686 -36.182 -6.217 1 98.07 5 GLU B CA 1
ATOM 2491 C C . GLU B 1 5 ? -11.184 -36.194 -4.776 1 98.07 5 GLU B C 1
ATOM 2493 O O . GLU B 1 5 ? -10.41 -37.073 -4.39 1 98.07 5 GLU B O 1
ATOM 2498 N N . ILE B 1 6 ? -11.512 -35.224 -4.008 1 98.36 6 ILE B N 1
ATOM 2499 C CA . ILE B 1 6 ? -11.358 -35.181 -2.558 1 98.36 6 ILE B CA 1
ATOM 2500 C C . ILE B 1 6 ? -12.556 -35.852 -1.892 1 98.36 6 ILE B C 1
ATOM 2502 O O . ILE B 1 6 ? -13.656 -35.293 -1.871 1 98.36 6 ILE B O 1
ATOM 2506 N N . THR B 1 7 ? -12.405 -36.93 -1.288 1 98.1 7 THR B N 1
ATOM 2507 C CA . THR B 1 7 ? -13.528 -37.709 -0.777 1 98.1 7 THR B CA 1
ATOM 2508 C C . THR B 1 7 ? -13.996 -37.163 0.569 1 98.1 7 THR B C 1
ATOM 2510 O O . THR B 1 7 ? -15.171 -37.291 0.921 1 98.1 7 THR B O 1
ATOM 2513 N N . GLN B 1 8 ? -13.126 -36.667 1.318 1 97.73 8 GLN B N 1
ATOM 2514 C CA . GLN B 1 8 ? -13.282 -35.952 2.58 1 97.73 8 GLN B CA 1
ATOM 2515 C C . GLN B 1 8 ? -12.048 -35.11 2.892 1 97.73 8 GLN B C 1
ATOM 2517 O O . GLN B 1 8 ? -10.978 -35.333 2.321 1 97.73 8 GLN B O 1
ATOM 2522 N N . TYR B 1 9 ? -12.246 -34.213 3.715 1 97.78 9 TYR B N 1
ATOM 2523 C CA . TYR B 1 9 ? -11.075 -33.424 4.079 1 97.78 9 TYR B CA 1
ATOM 2524 C C . TYR B 1 9 ? -10.09 -34.254 4.895 1 97.78 9 TYR B C 1
ATOM 2526 O O . TYR B 1 9 ? -10.495 -35.045 5.75 1 97.78 9 TYR B O 1
ATOM 2534 N N . GLY B 1 10 ? -8.799 -34.123 4.607 1 97.55 10 GLY B N 1
ATOM 2535 C CA . GLY B 1 10 ? -7.809 -34.891 5.345 1 97.55 10 GLY B CA 1
ATOM 2536 C C . GLY B 1 10 ? -6.456 -34.935 4.661 1 97.55 10 GLY B C 1
ATOM 2537 O O . GLY B 1 10 ? -6.077 -33.992 3.962 1 97.55 10 GLY B O 1
ATOM 2538 N N . GLY B 1 11 ? -5.696 -35.982 4.944 1 97.71 11 GLY B N 1
ATOM 2539 C CA . GLY B 1 11 ? -4.377 -36.167 4.361 1 97.71 11 GLY B CA 1
ATOM 2540 C C . GLY B 1 11 ? -4.421 -36.551 2.894 1 97.71 11 GLY B C 1
ATOM 2541 O O . GLY B 1 11 ? -5.498 -36.616 2.297 1 97.71 11 GLY B O 1
ATOM 2542 N N . PRO B 1 12 ? -3.316 -36.752 2.286 1 98.29 12 PRO B N 1
ATOM 2543 C CA . PRO B 1 12 ? -3.231 -37 0.845 1 98.29 12 PRO B CA 1
ATOM 2544 C C . PRO B 1 12 ? -4.048 -38.213 0.406 1 98.29 12 PRO B C 1
ATOM 2546 O O . PRO B 1 12 ? -4.528 -38.261 -0.73 1 98.29 12 PRO B O 1
ATOM 2549 N N . ASP B 1 13 ? -4.261 -39.143 1.27 1 97.59 13 ASP B N 1
ATOM 2550 C CA . ASP B 1 13 ? -4.901 -40.412 0.938 1 97.59 13 ASP B CA 1
ATOM 2551 C C . ASP B 1 13 ? -6.373 -40.21 0.587 1 97.59 13 ASP B C 1
ATOM 2553 O O . ASP B 1 13 ? -7.02 -41.114 0.054 1 97.59 13 ASP B O 1
ATOM 2557 N N . VAL B 1 14 ? -6.912 -39.076 0.814 1 98.33 14 VAL B N 1
ATOM 2558 C CA . VAL B 1 14 ? -8.324 -38.821 0.547 1 98.33 14 VAL B CA 1
ATOM 2559 C C . VAL B 1 14 ? -8.523 -38.516 -0.936 1 98.33 14 VAL B C 1
ATOM 2561 O O . VAL B 1 14 ? -9.658 -38.414 -1.408 1 98.33 14 VAL B O 1
ATOM 2564 N N . LEU B 1 15 ? -7.448 -38.286 -1.641 1 98.67 15 LEU B N 1
ATOM 2565 C CA . LEU B 1 15 ? -7.513 -38.143 -3.091 1 98.67 15 LEU B CA 1
ATOM 2566 C C . LEU B 1 15 ? -7.696 -39.499 -3.764 1 98.67 15 LEU B C 1
ATOM 2568 O O . LEU B 1 15 ? -6.827 -40.368 -3.664 1 98.67 15 LEU B O 1
ATOM 2572 N N . LYS B 1 16 ? -8.79 -39.637 -4.471 1 98.35 16 LYS B N 1
ATOM 2573 C CA . LYS B 1 16 ? -9.106 -40.925 -5.083 1 98.35 16 LYS B CA 1
ATOM 2574 C C . LYS B 1 16 ? -9.591 -40.747 -6.519 1 98.35 16 LYS B C 1
ATOM 2576 O O . LYS B 1 16 ? -10.308 -39.791 -6.824 1 98.35 16 LYS B O 1
ATOM 2581 N N . PRO B 1 17 ? -9.217 -41.67 -7.369 1 97.82 17 PRO B N 1
ATOM 2582 C CA . PRO B 1 17 ? -9.831 -41.662 -8.698 1 97.82 17 PRO B CA 1
ATOM 2583 C C . PRO B 1 17 ? -11.346 -41.851 -8.65 1 97.82 17 PRO B C 1
ATOM 2585 O O . PRO B 1 17 ? -11.853 -42.583 -7.796 1 97.82 17 PRO B O 1
ATOM 2588 N N . ALA B 1 18 ? -11.989 -41.211 -9.505 1 97.78 18 ALA B N 1
ATOM 2589 C CA . ALA B 1 18 ? -13.442 -41.322 -9.604 1 97.78 18 ALA B CA 1
ATOM 2590 C C . ALA B 1 18 ? -13.916 -41.057 -11.03 1 97.78 18 ALA B C 1
ATOM 2592 O O . ALA B 1 18 ? -13.157 -40.551 -11.859 1 97.78 18 ALA B O 1
ATOM 2593 N N . GLU B 1 19 ? -15.106 -41.509 -11.255 1 98.17 19 GLU B N 1
ATOM 2594 C CA . GLU B 1 19 ? -15.803 -41.14 -12.483 1 98.17 19 GLU B CA 1
ATOM 2595 C C . GLU B 1 19 ? -16.749 -39.965 -12.248 1 98.17 19 GLU B C 1
ATOM 2597 O O . GLU B 1 19 ? -17.546 -39.982 -11.309 1 98.17 19 GLU B O 1
ATOM 2602 N N . ARG B 1 20 ? -16.586 -38.923 -13.017 1 97.67 20 ARG B N 1
ATOM 2603 C CA . ARG B 1 20 ? -17.396 -37.711 -12.941 1 97.67 20 ARG B CA 1
ATOM 2604 C C . ARG B 1 20 ? -18.039 -37.397 -14.288 1 97.67 20 ARG B C 1
ATOM 2606 O O . ARG B 1 20 ? -17.537 -37.814 -15.333 1 97.67 20 ARG B O 1
ATOM 2613 N N . PRO B 1 21 ? -19.168 -36.702 -14.274 1 97.31 21 PRO B N 1
ATOM 2614 C CA . PRO B 1 21 ? -19.721 -36.257 -15.555 1 97.31 21 PRO B CA 1
ATOM 2615 C C . PRO B 1 21 ? -18.776 -35.33 -16.316 1 97.31 21 PRO B C 1
ATOM 2617 O O . PRO B 1 21 ? -18.007 -34.586 -15.701 1 97.31 21 PRO B O 1
ATOM 2620 N N . MET B 1 22 ? -18.871 -35.412 -17.624 1 97.56 22 MET B N 1
ATOM 2621 C CA . MET B 1 22 ? -18.138 -34.458 -18.451 1 97.56 22 MET B CA 1
ATOM 2622 C C . MET B 1 22 ? -18.56 -33.027 -18.135 1 97.56 22 MET B C 1
ATOM 2624 O O . MET B 1 22 ? -19.753 -32.729 -18.061 1 97.56 22 MET B O 1
ATOM 2628 N N . PRO B 1 23 ? -17.626 -32.166 -17.931 1 97.72 23 PRO B N 1
ATOM 2629 C CA . PRO B 1 23 ? -18.027 -30.773 -17.719 1 97.72 23 PRO B CA 1
ATOM 2630 C C . PRO B 1 23 ? -18.535 -30.105 -18.995 1 97.72 23 PRO B C 1
ATOM 2632 O O . PRO B 1 23 ? -18.07 -30.427 -20.091 1 97.72 23 PRO B O 1
ATOM 2635 N N . GLU B 1 24 ? -19.44 -29.235 -18.839 1 96.72 24 GLU B N 1
ATOM 2636 C CA . GLU B 1 24 ? -20.01 -28.489 -19.957 1 96.72 24 GLU B CA 1
ATOM 2637 C C . GLU B 1 24 ? -19.566 -27.029 -19.93 1 96.72 24 GLU B C 1
ATOM 2639 O O . GLU B 1 24 ? -19.827 -26.313 -18.961 1 96.72 24 GLU B O 1
ATOM 2644 N N . PRO B 1 25 ? -18.965 -26.605 -20.955 1 97.72 25 PRO B N 1
ATOM 2645 C CA . PRO B 1 25 ? -18.537 -25.205 -20.982 1 97.72 25 PRO B CA 1
ATOM 2646 C C . PRO B 1 25 ? -19.712 -24.229 -20.995 1 97.72 25 PRO B C 1
ATOM 2648 O O . PRO B 1 25 ? -20.708 -24.465 -21.683 1 97.72 25 PRO B O 1
ATOM 2651 N N . LYS B 1 26 ? -19.619 -23.223 -20.233 1 96.78 26 LYS B N 1
ATOM 2652 C CA . LYS B 1 26 ? -20.565 -22.111 -20.25 1 96.78 26 LYS B CA 1
ATOM 2653 C C . LYS B 1 26 ? -20.189 -21.085 -21.315 1 96.78 26 LYS B C 1
ATOM 2655 O O . LYS B 1 26 ? -19.229 -21.283 -22.063 1 96.78 26 LYS B O 1
ATOM 2660 N N . ALA B 1 27 ? -21.057 -20.036 -21.43 1 96.96 27 ALA B N 1
ATOM 2661 C CA . ALA B 1 27 ? -20.719 -18.932 -22.324 1 96.96 27 ALA B CA 1
ATOM 2662 C C . ALA B 1 27 ? -19.344 -18.36 -21.992 1 96.96 27 ALA B C 1
ATOM 2664 O O . ALA B 1 27 ? -19.047 -18.075 -20.829 1 96.96 27 ALA B O 1
ATOM 2665 N N . GLY B 1 28 ? -18.454 -18.291 -23.008 1 97.98 28 GLY B N 1
ATOM 2666 C CA . GLY B 1 28 ? -17.125 -17.732 -22.817 1 97.98 28 GLY B CA 1
ATOM 2667 C C . GLY B 1 28 ? -16.119 -18.746 -22.306 1 97.98 28 GLY B C 1
ATOM 2668 O O . GLY B 1 28 ? -14.99 -18.39 -21.964 1 97.98 28 GLY B O 1
ATOM 2669 N N . GLU B 1 29 ? -16.528 -19.99 -22.289 1 98.57 29 GLU B N 1
ATOM 2670 C CA . GLU B 1 29 ? -15.625 -21.04 -21.825 1 98.57 29 GLU B CA 1
ATOM 2671 C C . GLU B 1 29 ? -15.311 -22.031 -22.942 1 98.57 29 GLU B C 1
ATOM 2673 O O . GLU B 1 29 ? -16.057 -22.13 -23.919 1 98.57 29 GLU B O 1
ATOM 2678 N N . VAL B 1 30 ? -14.238 -22.752 -22.766 1 98.79 30 VAL B N 1
ATOM 2679 C CA . VAL B 1 30 ? -13.889 -23.852 -23.659 1 98.79 30 VAL B CA 1
ATOM 2680 C C . VAL B 1 30 ? -13.667 -25.126 -22.848 1 98.79 30 VAL B C 1
ATOM 2682 O O . VAL B 1 30 ? -13.488 -25.07 -21.629 1 98.79 30 VAL B O 1
ATOM 2685 N N . LEU B 1 31 ? -13.742 -26.154 -23.541 1 98.82 31 LEU B N 1
ATOM 2686 C CA . LEU B 1 31 ? -13.441 -27.469 -22.985 1 98.82 31 LEU B CA 1
ATOM 2687 C C . LEU B 1 31 ? -12.068 -27.951 -23.443 1 98.82 31 LEU B C 1
ATOM 2689 O O . LEU B 1 31 ? -11.775 -27.958 -24.641 1 98.82 31 LEU B O 1
ATOM 2693 N N . ILE B 1 32 ? -11.301 -28.293 -22.521 1 98.92 32 ILE B N 1
ATOM 2694 C CA . ILE B 1 32 ? -9.94 -28.735 -22.804 1 98.92 32 ILE B CA 1
ATOM 2695 C C . ILE B 1 32 ? -9.788 -30.209 -22.434 1 98.92 32 ILE B C 1
ATOM 2697 O O . ILE B 1 32 ? -10.168 -30.622 -21.335 1 98.92 32 ILE B O 1
ATOM 2701 N N . ARG B 1 33 ? -9.33 -31.023 -23.334 1 98.91 33 ARG B N 1
ATOM 2702 C CA . ARG B 1 33 ? -8.81 -32.335 -22.965 1 98.91 33 ARG B CA 1
ATOM 2703 C C . ARG B 1 33 ? -7.452 -32.214 -22.282 1 98.91 33 ARG B C 1
ATOM 2705 O O . ARG B 1 33 ? -6.456 -31.874 -22.925 1 98.91 33 ARG B O 1
ATOM 2712 N N . VAL B 1 34 ? -7.418 -32.524 -21.033 1 98.91 34 VAL B N 1
ATOM 2713 C CA . VAL B 1 34 ? -6.256 -32.237 -20.198 1 98.91 34 VAL B CA 1
ATOM 2714 C C . VAL B 1 34 ? -5.175 -33.288 -20.438 1 98.91 34 VAL B C 1
ATOM 2716 O O . VAL B 1 34 ? -5.432 -34.489 -20.323 1 98.91 34 VAL B O 1
ATOM 2719 N N . ARG B 1 35 ? -4.019 -32.827 -20.773 1 98.79 35 ARG B N 1
ATOM 2720 C CA . ARG B 1 35 ? -2.852 -33.697 -20.875 1 98.79 35 ARG B CA 1
ATOM 2721 C C . ARG B 1 35 ? -2.025 -33.656 -19.595 1 98.79 35 ARG B C 1
ATOM 2723 O O . ARG B 1 35 ? -1.48 -34.676 -19.168 1 98.79 35 ARG B O 1
ATOM 2730 N N . ALA B 1 36 ? -1.91 -32.52 -19.008 1 98.91 36 ALA B N 1
ATOM 2731 C CA . ALA B 1 36 ? -1.138 -32.327 -17.783 1 98.91 36 ALA B CA 1
ATOM 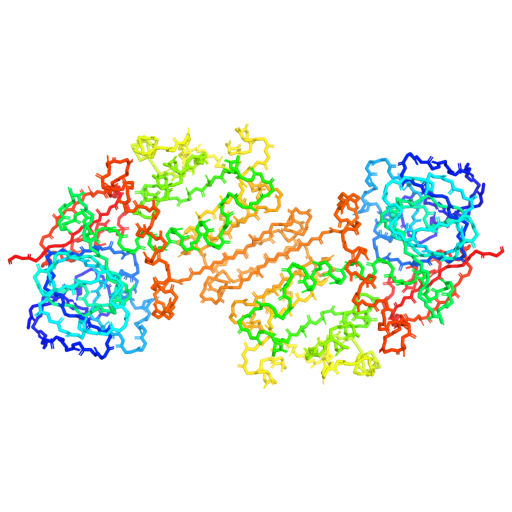2732 C C . ALA B 1 36 ? -1.762 -31.246 -16.905 1 98.91 36 ALA B C 1
ATOM 2734 O O . ALA B 1 36 ? -2.449 -30.352 -17.405 1 98.91 36 ALA B O 1
ATOM 2735 N N . ALA B 1 37 ? -1.548 -31.333 -15.636 1 98.91 37 ALA B N 1
ATOM 2736 C CA . ALA B 1 37 ? -1.967 -30.364 -14.626 1 98.91 37 ALA B CA 1
ATOM 2737 C C . ALA B 1 37 ? -0.883 -30.171 -13.569 1 98.91 37 ALA B C 1
ATOM 2739 O O . ALA B 1 37 ? -0.124 -31.097 -13.272 1 98.91 37 ALA B O 1
ATOM 2740 N N . GLY B 1 38 ? -0.776 -29.008 -13.059 1 98.77 38 GLY B N 1
ATOM 2741 C CA . GLY B 1 38 ? 0.173 -28.753 -11.986 1 98.77 38 GLY B CA 1
ATOM 2742 C C . GLY B 1 38 ? -0.431 -28.918 -10.605 1 98.77 38 GLY B C 1
ATOM 2743 O O . GLY B 1 38 ? -1.639 -28.747 -10.424 1 98.77 38 GLY B O 1
ATOM 2744 N N . VAL B 1 39 ? 0.397 -29.267 -9.656 1 98.75 39 VAL B N 1
ATOM 2745 C CA . VAL B 1 39 ? 0.013 -29.326 -8.25 1 98.75 39 VAL B CA 1
ATOM 2746 C C . VAL B 1 39 ? 0.444 -28.044 -7.541 1 98.75 39 VAL B C 1
ATOM 2748 O O . VAL B 1 39 ? 1.602 -27.632 -7.641 1 98.75 39 VAL B O 1
ATOM 2751 N N . ASN B 1 40 ? -0.466 -27.423 -6.86 1 97.84 40 ASN B N 1
ATOM 2752 C CA . ASN B 1 40 ? -0.209 -26.174 -6.153 1 97.84 40 ASN B CA 1
ATOM 2753 C C . ASN B 1 40 ? -0.586 -26.277 -4.677 1 97.84 40 ASN B C 1
ATOM 2755 O O . ASN B 1 40 ? -1.432 -27.091 -4.304 1 97.84 40 ASN B O 1
ATOM 2759 N N . ARG B 1 41 ? -0.003 -25.46 -3.901 1 96.73 41 ARG B N 1
ATOM 2760 C CA . ARG B 1 41 ? -0.269 -25.463 -2.466 1 96.73 41 ARG B CA 1
ATOM 2761 C C . ARG B 1 41 ? -1.75 -25.237 -2.183 1 96.73 41 ARG B C 1
ATOM 2763 O O . ARG B 1 41 ? -2.313 -25.845 -1.271 1 96.73 41 ARG B O 1
ATOM 2770 N N . PRO B 1 42 ? -2.422 -24.351 -2.92 1 96.81 42 PRO B N 1
ATOM 2771 C CA . PRO B 1 42 ? -3.86 -24.191 -2.688 1 96.81 42 PRO B CA 1
ATOM 2772 C C . PRO B 1 42 ? -4.635 -25.495 -2.867 1 96.81 42 PRO B C 1
ATOM 2774 O O . PRO B 1 42 ? -5.691 -25.678 -2.257 1 96.81 42 PRO B O 1
ATOM 2777 N N . ASP B 1 43 ? -4.175 -26.428 -3.731 1 98.12 43 ASP B N 1
ATOM 2778 C CA . ASP B 1 43 ? -4.821 -27.732 -3.855 1 98.12 43 ASP B CA 1
ATOM 2779 C C . ASP B 1 43 ? -4.769 -28.497 -2.534 1 98.12 43 ASP B C 1
ATOM 2781 O O . ASP B 1 43 ? -5.743 -29.149 -2.15 1 98.12 43 ASP B O 1
ATOM 2785 N N . VAL B 1 44 ? -3.601 -28.429 -1.919 1 97.8 44 VAL B N 1
ATOM 2786 C CA . VAL B 1 44 ? -3.417 -29.069 -0.621 1 97.8 44 VAL B CA 1
ATOM 2787 C C . VAL B 1 44 ? -4.366 -28.448 0.401 1 97.8 44 VAL B C 1
ATOM 2789 O O . VAL B 1 44 ? -5.01 -29.161 1.175 1 97.8 44 VAL B O 1
ATOM 2792 N N . PHE B 1 45 ? -4.443 -27.123 0.369 1 96.99 45 PHE B N 1
ATOM 2793 C CA . PHE B 1 45 ? -5.315 -26.432 1.311 1 96.99 45 PHE B CA 1
ATOM 2794 C C . PHE B 1 45 ? -6.775 -26.785 1.057 1 96.99 45 PHE B C 1
ATOM 2796 O O . PHE B 1 45 ? -7.563 -26.908 1.998 1 96.99 45 PHE B O 1
ATOM 2803 N N . GLN B 1 46 ? -7.147 -26.867 -0.167 1 97.6 46 GLN B N 1
ATOM 2804 C CA . GLN B 1 46 ? -8.499 -27.313 -0.487 1 97.6 46 GLN B CA 1
ATOM 2805 C C . GLN B 1 46 ? -8.758 -28.716 0.053 1 97.6 46 GLN B C 1
ATOM 2807 O O . GLN B 1 46 ? -9.791 -28.966 0.678 1 97.6 46 GLN B O 1
ATOM 2812 N N . ARG B 1 47 ? -7.841 -29.565 -0.151 1 98.37 47 ARG B N 1
ATOM 2813 C CA . ARG B 1 47 ? -7.965 -30.954 0.279 1 98.37 47 ARG B CA 1
ATOM 2814 C C . ARG B 1 47 ? -8.111 -31.047 1.794 1 98.37 47 ARG B C 1
ATOM 2816 O O . ARG B 1 47 ? -8.876 -31.871 2.3 1 98.37 47 ARG B O 1
ATOM 2823 N N . THR B 1 48 ? -7.454 -30.206 2.483 1 97.84 48 THR B N 1
ATOM 2824 C CA . THR B 1 48 ? -7.45 -30.253 3.941 1 97.84 48 THR B CA 1
ATOM 2825 C C . THR B 1 48 ? -8.615 -29.449 4.512 1 97.84 48 THR B C 1
ATOM 2827 O O . THR B 1 48 ? -8.766 -29.345 5.731 1 97.84 48 THR B O 1
ATOM 2830 N N . GLY B 1 49 ? -9.402 -28.738 3.68 1 96.63 49 GLY B N 1
ATOM 2831 C CA . GLY B 1 49 ? -10.586 -28.015 4.115 1 96.63 49 GLY B CA 1
ATOM 2832 C C . GLY B 1 49 ? -10.296 -26.577 4.506 1 96.63 49 GLY B C 1
ATOM 2833 O O . GLY B 1 49 ? -11.128 -25.92 5.135 1 96.63 49 GLY B O 1
ATOM 2834 N N . ASN B 1 50 ? -9.165 -26.055 4.124 1 93.62 50 ASN B N 1
ATOM 2835 C CA . ASN B 1 50 ? -8.733 -24.736 4.576 1 93.62 50 ASN B CA 1
ATOM 2836 C C . ASN B 1 50 ? -8.741 -23.722 3.436 1 93.62 50 ASN B C 1
ATOM 2838 O O . ASN B 1 50 ? -8.201 -22.623 3.573 1 93.62 50 ASN B O 1
ATOM 2842 N N . TYR B 1 51 ? -9.308 -24.07 2.377 1 93.49 51 TYR B N 1
ATOM 2843 C CA . TYR B 1 51 ? -9.397 -23.22 1.195 1 93.49 51 TYR B CA 1
ATOM 2844 C C . TYR B 1 51 ? -10.661 -23.523 0.399 1 93.49 51 TYR B C 1
ATOM 2846 O O . TYR B 1 51 ? -10.641 -24.347 -0.519 1 93.49 51 TYR B O 1
ATOM 2854 N N . PRO B 1 52 ? -11.633 -22.822 0.729 1 91.58 52 PRO B N 1
ATOM 2855 C CA . PRO B 1 52 ? -12.929 -23.127 0.12 1 91.58 52 PRO B CA 1
ATOM 2856 C C . PRO B 1 52 ? -12.948 -22.875 -1.386 1 91.58 52 PRO B C 1
ATOM 2858 O O . PRO B 1 52 ? -12.318 -21.928 -1.865 1 91.58 52 PRO B O 1
ATOM 2861 N N . VAL B 1 53 ? -13.684 -23.69 -2.027 1 94.11 53 VAL B N 1
ATOM 2862 C CA . VAL B 1 53 ? -13.895 -23.548 -3.464 1 94.11 53 VAL B CA 1
ATOM 2863 C C . VAL B 1 53 ? -14.807 -22.353 -3.737 1 94.11 53 VAL B C 1
ATOM 2865 O O . VAL B 1 53 ? -15.858 -22.21 -3.108 1 94.11 53 VAL B O 1
ATOM 2868 N N . PRO B 1 54 ? -14.382 -21.488 -4.619 1 93.85 54 PRO B N 1
ATOM 2869 C CA . PRO B 1 54 ? -15.291 -20.391 -4.959 1 93.85 54 PRO B CA 1
ATOM 2870 C C . PRO B 1 54 ? -16.639 -20.883 -5.481 1 93.85 54 PRO B C 1
ATOM 2872 O O . PRO B 1 54 ? -16.713 -21.939 -6.115 1 93.85 54 PRO B O 1
ATOM 2875 N N . PRO B 1 55 ? -17.674 -20.08 -5.236 1 92.56 55 PRO B N 1
ATOM 2876 C CA . PRO B 1 55 ? -18.988 -20.465 -5.757 1 92.56 55 PRO B CA 1
ATOM 2877 C C . PRO B 1 55 ? -18.987 -20.664 -7.271 1 92.56 55 PRO B C 1
ATOM 2879 O O . PRO B 1 55 ? -18.44 -19.838 -8.006 1 92.56 55 PRO B O 1
ATOM 2882 N N . GLY B 1 56 ? -19.497 -21.798 -7.647 1 91.94 56 GLY B N 1
ATOM 2883 C CA . GLY B 1 56 ? -19.641 -22.052 -9.072 1 91.94 56 GLY B CA 1
ATOM 2884 C C . GLY B 1 56 ? -18.456 -22.788 -9.668 1 91.94 56 GLY B C 1
ATOM 2885 O O . GLY B 1 56 ? -18.534 -23.294 -10.79 1 91.94 56 GLY B O 1
ATOM 2886 N N . ALA B 1 57 ? -17.409 -22.889 -8.955 1 94.8 57 ALA B N 1
ATOM 2887 C CA . ALA B 1 57 ? -16.221 -23.576 -9.457 1 94.8 57 ALA B CA 1
ATOM 2888 C C . ALA B 1 57 ? -16.322 -25.082 -9.231 1 94.8 57 ALA B C 1
ATOM 2890 O O . ALA B 1 57 ? -17.081 -25.538 -8.372 1 94.8 57 ALA B O 1
ATOM 2891 N N . SER B 1 58 ? -15.618 -25.805 -10.001 1 97.01 58 SER B N 1
ATOM 2892 C CA . SER B 1 58 ? -15.54 -27.252 -9.827 1 97.01 58 SER B CA 1
ATOM 2893 C C . SER B 1 58 ? -14.923 -27.613 -8.48 1 97.01 58 SER B C 1
ATOM 2895 O O . SER B 1 58 ? -13.947 -26.993 -8.051 1 97.01 58 SER B O 1
ATOM 2897 N N . ASP B 1 59 ? -15.457 -28.609 -7.85 1 97.11 59 ASP B N 1
ATOM 2898 C CA . ASP B 1 59 ? -14.904 -29.08 -6.584 1 97.11 59 ASP B CA 1
ATOM 2899 C C . ASP B 1 59 ? -13.719 -30.015 -6.817 1 97.11 59 ASP B C 1
ATOM 2901 O O . ASP B 1 59 ? -13.052 -30.428 -5.867 1 97.11 59 ASP B O 1
ATOM 2905 N N . ILE B 1 60 ? -13.532 -30.407 -8.084 1 98.37 60 ILE B N 1
ATOM 2906 C CA . ILE B 1 60 ? -12.329 -31.155 -8.432 1 98.37 60 ILE B CA 1
ATOM 2907 C C . ILE B 1 60 ? -11.105 -30.251 -8.304 1 98.37 60 ILE B C 1
ATOM 2909 O O . ILE B 1 60 ? -11.094 -29.133 -8.824 1 98.37 60 ILE B O 1
ATOM 2913 N N . PRO B 1 61 ? -10.055 -30.699 -7.559 1 98.5 61 PRO B N 1
ATOM 2914 C CA . PRO B 1 61 ? -8.881 -29.839 -7.392 1 98.5 61 PRO B CA 1
ATOM 2915 C C . PRO B 1 61 ? -8.114 -29.627 -8.695 1 98.5 61 PRO B C 1
ATOM 2917 O O . PRO B 1 61 ? -8.391 -30.295 -9.694 1 98.5 61 PRO B O 1
ATOM 2920 N N . GLY B 1 62 ? -7.13 -28.714 -8.611 1 98.67 62 GLY B N 1
ATOM 2921 C CA . GLY B 1 62 ? -6.296 -28.371 -9.752 1 98.67 62 GLY B CA 1
ATOM 2922 C C . GLY B 1 62 ? -6.595 -26.996 -10.319 1 98.67 62 GLY B C 1
ATOM 2923 O O . GLY B 1 62 ? -7.725 -26.72 -10.727 1 98.67 62 GLY B O 1
ATOM 2924 N N . LEU B 1 63 ? -5.566 -26.193 -10.47 1 98.82 63 LEU B N 1
ATOM 2925 C CA . LEU B 1 63 ? -5.793 -24.787 -10.786 1 98.82 63 LEU B CA 1
ATOM 2926 C C . LEU B 1 63 ? -5.169 -24.423 -12.129 1 98.82 63 LEU B C 1
ATOM 2928 O O . LEU B 1 63 ? -5.231 -23.267 -12.554 1 98.82 63 LEU B O 1
ATOM 2932 N N . GLU B 1 64 ? -4.529 -25.352 -12.757 1 98.92 64 GLU B N 1
ATOM 2933 C CA . GLU B 1 64 ? -3.898 -25.098 -14.049 1 98.92 64 GLU B CA 1
ATOM 2934 C C . GLU B 1 64 ? -3.823 -26.371 -14.886 1 98.92 64 GLU B C 1
ATOM 2936 O O . GLU B 1 64 ? -3.649 -27.466 -14.346 1 98.92 64 GLU B O 1
ATOM 2941 N N . VAL B 1 65 ? -3.91 -26.171 -16.215 1 98.91 65 VAL B N 1
ATOM 2942 C CA . VAL B 1 65 ? -3.888 -27.322 -17.112 1 98.91 65 VAL B CA 1
ATOM 2943 C C . VAL B 1 65 ? -3.214 -26.939 -18.428 1 98.91 65 VAL B C 1
ATOM 2945 O O . VAL B 1 65 ? -3.06 -25.753 -18.731 1 98.91 65 VAL B O 1
ATOM 2948 N N . ALA B 1 66 ? -2.797 -27.911 -19.147 1 98.93 66 ALA B N 1
ATOM 2949 C CA . ALA B 1 66 ? -2.481 -27.812 -20.569 1 98.93 66 ALA B CA 1
ATOM 2950 C C . ALA B 1 66 ? -3.023 -29.014 -21.337 1 98.93 66 ALA B C 1
ATOM 2952 O O . ALA B 1 66 ? -3.113 -30.117 -20.792 1 98.93 66 ALA B O 1
ATOM 2953 N N . GLY B 1 67 ? -3.36 -28.774 -22.497 1 98.8 67 GLY B N 1
ATOM 2954 C CA . GLY B 1 67 ? -3.908 -29.804 -23.366 1 98.8 67 GLY B CA 1
ATOM 2955 C C . GLY B 1 67 ? -4.407 -29.263 -24.692 1 98.8 67 GLY B C 1
ATOM 2956 O O . GLY B 1 67 ? -3.762 -28.406 -25.301 1 98.8 67 GLY B O 1
ATOM 2957 N N . GLU B 1 68 ? -5.569 -29.893 -25.053 1 98.77 68 GLU B N 1
ATOM 2958 C CA . GLU B 1 68 ? -6.13 -29.56 -26.359 1 98.77 68 GLU B CA 1
ATOM 2959 C C . GLU B 1 68 ? -7.574 -29.081 -26.233 1 98.77 68 GLU B C 1
ATOM 2961 O O . GLU B 1 68 ? -8.371 -29.681 -25.51 1 98.77 68 GLU B O 1
ATOM 2966 N N . ILE B 1 69 ? -7.867 -28.003 -26.974 1 98.83 69 ILE B N 1
ATOM 2967 C CA . ILE B 1 69 ? -9.259 -27.566 -27.005 1 98.83 69 ILE B CA 1
ATOM 2968 C C . ILE B 1 69 ? -10.101 -28.578 -27.778 1 98.83 69 ILE B C 1
ATOM 2970 O O . ILE B 1 69 ? -9.755 -28.953 -28.901 1 98.83 69 ILE B O 1
ATOM 2974 N N . VAL B 1 70 ? -11.208 -28.988 -27.23 1 98.49 70 VAL B N 1
ATOM 2975 C CA . VAL B 1 70 ? -12.031 -29.97 -27.928 1 98.49 70 VAL B CA 1
ATOM 2976 C C . VAL B 1 70 ? -13.411 -29.38 -28.212 1 98.49 70 VAL B C 1
ATOM 2978 O O . VAL B 1 70 ? -14.219 -29.988 -28.917 1 98.49 70 VAL B O 1
ATOM 2981 N N . GLY B 1 71 ? -13.751 -28.191 -27.623 1 97.87 71 GLY B N 1
ATOM 2982 C CA . GLY B 1 71 ? -15.015 -27.513 -27.863 1 97.87 71 GLY B CA 1
ATOM 2983 C C . GLY B 1 71 ? -15.235 -26.321 -26.95 1 97.87 71 GLY B C 1
ATOM 2984 O O . GLY B 1 71 ? -14.326 -25.913 -26.223 1 97.87 71 GLY B O 1
ATOM 2985 N N . GLY B 1 72 ? -16.502 -25.76 -27.088 1 97.94 72 GLY B N 1
ATOM 2986 C CA . GLY B 1 72 ? -16.88 -24.607 -26.286 1 97.94 72 GLY B CA 1
ATOM 2987 C C . GLY B 1 72 ? -17.248 -23.395 -27.12 1 97.94 72 GLY B C 1
ATOM 2988 O O . GLY B 1 72 ? -17.565 -23.523 -28.304 1 97.94 72 GLY B O 1
ATOM 2989 N N . ASP B 1 73 ? -17.229 -22.251 -26.479 1 97.91 73 ASP B N 1
ATOM 2990 C CA . ASP B 1 73 ? -17.704 -21.017 -27.097 1 97.91 73 ASP B CA 1
ATOM 2991 C C . ASP B 1 73 ? -16.553 -20.249 -27.743 1 97.91 73 ASP B C 1
ATOM 2993 O O . ASP B 1 73 ? -16.272 -19.109 -27.366 1 97.91 73 ASP B O 1
ATOM 2997 N N . LEU B 1 74 ? -16.031 -20.782 -28.78 1 97.88 74 LEU B N 1
ATOM 2998 C CA . LEU B 1 74 ? -14.824 -20.289 -29.435 1 97.88 74 LEU B CA 1
ATOM 2999 C C . LEU B 1 74 ? -15.11 -19.005 -30.207 1 97.88 74 LEU B C 1
ATOM 3001 O O . LEU B 1 74 ? -14.183 -18.297 -30.607 1 97.88 74 LEU B O 1
ATOM 3005 N N . ALA B 1 75 ? -16.336 -18.655 -30.367 1 96.96 75 ALA B N 1
ATOM 3006 C CA . ALA B 1 75 ? -16.721 -17.442 -31.083 1 96.96 75 ALA B CA 1
ATOM 3007 C C . ALA B 1 75 ? -16.836 -16.256 -30.131 1 96.96 75 ALA B C 1
ATOM 3009 O O . ALA B 1 75 ? -17.021 -15.117 -30.567 1 96.96 75 ALA B O 1
ATOM 3010 N N . HIS B 1 76 ? -16.707 -16.534 -28.915 1 97.12 76 HIS B N 1
ATOM 3011 C CA . HIS B 1 76 ? -16.849 -15.483 -27.913 1 97.12 76 HIS B CA 1
ATOM 3012 C C . HIS B 1 76 ? -15.815 -14.381 -28.121 1 97.12 76 HIS B C 1
ATOM 3014 O O . HIS B 1 76 ? -14.703 -14.646 -28.583 1 97.12 76 HIS B O 1
ATOM 3020 N N . ALA B 1 77 ? -16.127 -13.181 -27.698 1 96.24 77 ALA B N 1
ATOM 3021 C CA . ALA B 1 77 ? -15.29 -12.001 -27.898 1 96.24 77 ALA B CA 1
ATOM 3022 C C . ALA B 1 77 ? -13.991 -12.11 -27.105 1 96.24 77 ALA B C 1
ATOM 3024 O O . ALA B 1 77 ? -12.991 -11.476 -27.451 1 96.24 77 ALA B O 1
ATOM 3025 N N . ASP B 1 78 ? -13.894 -12.994 -26.122 1 96.84 78 ASP B N 1
ATOM 3026 C CA . ASP B 1 78 ? -12.726 -13.144 -25.261 1 96.84 78 ASP B CA 1
ATOM 3027 C C . ASP B 1 78 ? -11.666 -14.023 -25.921 1 96.84 78 ASP B C 1
ATOM 3029 O O . ASP B 1 78 ? -10.589 -14.233 -25.36 1 96.84 78 ASP B O 1
ATOM 3033 N N . ASN B 1 79 ? -11.974 -14.552 -27.076 1 97.66 79 ASN B N 1
ATOM 3034 C CA . ASN B 1 79 ? -10.996 -15.322 -27.837 1 97.66 79 ASN B CA 1
ATOM 3035 C C . ASN B 1 79 ? -9.956 -14.416 -28.49 1 97.66 79 ASN B C 1
ATOM 3037 O O . ASN B 1 79 ? -9.881 -14.335 -29.718 1 97.66 79 ASN B O 1
ATOM 3041 N N . ARG B 1 80 ? -9.11 -13.938 -27.733 1 95.94 80 ARG B N 1
ATOM 3042 C CA . ARG B 1 80 ? -8.134 -12.929 -28.129 1 95.94 80 ARG B CA 1
ATOM 3043 C C . ARG B 1 80 ? -7.114 -13.506 -29.105 1 95.94 80 ARG B C 1
ATOM 3045 O O . ARG B 1 80 ? -6.597 -12.791 -29.966 1 95.94 80 ARG B O 1
ATOM 3052 N N . TYR B 1 81 ? -6.924 -14.813 -29.049 1 97.63 81 TYR B N 1
ATOM 3053 C CA . TYR B 1 81 ? -5.802 -15.388 -29.782 1 97.63 81 TYR B CA 1
ATOM 3054 C C . TYR B 1 81 ? -6.29 -16.21 -30.968 1 97.63 81 TYR B C 1
ATOM 3056 O O . TYR B 1 81 ? -5.512 -16.936 -31.591 1 97.63 81 TYR B O 1
ATOM 3064 N N . GLY B 1 82 ? -7.58 -16.211 -31.201 1 98 82 GLY B N 1
ATOM 3065 C CA . GLY B 1 82 ? -8.139 -16.952 -32.321 1 98 82 GLY B CA 1
ATOM 3066 C C . GLY B 1 82 ? -7.998 -18.455 -32.171 1 98 82 GLY B C 1
ATOM 3067 O O . GLY B 1 82 ? -7.702 -19.156 -33.141 1 98 82 GLY B O 1
ATOM 3068 N N . LEU B 1 83 ? -8.163 -18.913 -30.948 1 98.64 83 LEU B N 1
ATOM 3069 C CA . LEU B 1 83 ? -8.032 -20.336 -30.657 1 98.64 83 LEU B CA 1
ATOM 3070 C C . LEU B 1 83 ? -9.139 -21.135 -31.338 1 98.64 83 LEU B C 1
ATOM 3072 O O . LEU B 1 83 ? -10.256 -20.639 -31.502 1 98.64 83 LEU B O 1
ATOM 3076 N N . ARG B 1 84 ? -8.822 -22.413 -31.744 1 97.67 84 ARG B N 1
ATOM 3077 C CA . ARG B 1 84 ? -9.75 -23.332 -32.396 1 97.67 84 ARG B CA 1
ATOM 3078 C C . ARG B 1 84 ? -9.676 -24.721 -31.769 1 97.67 84 ARG B C 1
ATOM 3080 O O . ARG B 1 84 ? -8.73 -25.029 -31.041 1 97.67 84 ARG B O 1
ATOM 3087 N N . ALA B 1 85 ? -10.659 -25.456 -32.01 1 98.49 85 ALA B N 1
ATOM 3088 C CA . ALA B 1 85 ? -10.583 -26.862 -31.624 1 98.49 85 ALA B CA 1
ATOM 3089 C C . ALA B 1 85 ? -9.334 -27.523 -32.199 1 98.49 85 ALA B C 1
ATOM 3091 O O . ALA B 1 85 ? -8.981 -27.294 -33.359 1 98.49 85 ALA B O 1
ATOM 3092 N N . GLY B 1 86 ? -8.678 -28.286 -31.349 1 98.6 86 GLY B N 1
ATOM 3093 C CA . GLY B 1 86 ? -7.457 -28.946 -31.784 1 98.6 86 GLY B CA 1
ATOM 3094 C C . GLY B 1 86 ? -6.199 -28.216 -31.354 1 98.6 86 GLY B C 1
ATOM 3095 O O . GLY B 1 86 ? -5.106 -28.786 -31.375 1 98.6 86 GLY B O 1
ATOM 3096 N N . ASP B 1 87 ? -6.313 -26.947 -31.048 1 98.67 87 ASP B N 1
ATOM 3097 C CA . ASP B 1 87 ? -5.149 -26.17 -30.631 1 98.67 87 ASP B CA 1
ATOM 3098 C C . ASP B 1 87 ? -4.625 -26.648 -29.279 1 98.67 87 ASP B C 1
ATOM 3100 O O . ASP B 1 87 ? -5.408 -26.959 -28.379 1 98.67 87 ASP B O 1
ATOM 3104 N N . ARG B 1 88 ? -3.291 -26.666 -29.068 1 98.8 88 ARG B N 1
ATOM 3105 C CA . ARG B 1 88 ? -2.654 -26.893 -27.774 1 98.8 88 ARG B CA 1
ATOM 3106 C C . ARG B 1 88 ? -2.648 -25.62 -26.936 1 98.8 88 ARG B C 1
ATOM 3108 O O . ARG B 1 88 ? -2.163 -24.578 -27.382 1 98.8 88 ARG B O 1
ATOM 3115 N N . VAL B 1 89 ? -3.209 -25.725 -25.747 1 98.92 89 VAL B N 1
ATOM 3116 C CA . VAL B 1 89 ? -3.357 -24.535 -24.916 1 98.92 89 VAL B CA 1
ATOM 3117 C C . VAL B 1 89 ? -2.983 -24.862 -23.473 1 98.92 89 VAL B C 1
ATOM 3119 O O . VAL B 1 89 ? -2.869 -26.033 -23.104 1 98.92 89 VAL B O 1
ATOM 3122 N N . CYS B 1 90 ? -2.674 -23.883 -22.705 1 98.93 90 CYS B N 1
ATOM 3123 C CA . CYS B 1 90 ? -2.613 -23.931 -21.249 1 98.93 90 CYS B CA 1
ATOM 3124 C C . CYS B 1 90 ? -3.543 -22.894 -20.63 1 98.93 90 CYS B C 1
ATOM 3126 O O . CYS B 1 90 ? -3.855 -21.88 -21.257 1 98.93 90 CYS B O 1
ATOM 3128 N N . ALA B 1 91 ? -4.026 -23.159 -19.423 1 98.93 91 ALA B N 1
ATOM 3129 C CA . ALA B 1 91 ? -5.08 -22.311 -18.872 1 98.93 91 ALA B CA 1
ATOM 3130 C C . ALA B 1 91 ? -5.023 -22.285 -17.348 1 98.93 91 ALA B C 1
ATOM 3132 O O . ALA B 1 91 ? -4.729 -23.301 -16.714 1 98.93 91 ALA B O 1
ATOM 3133 N N . LEU B 1 92 ? -5.26 -21.092 -16.798 1 98.91 92 LEU B N 1
ATOM 3134 C CA . LEU B 1 92 ? -5.6 -20.939 -15.387 1 98.91 92 LEU B CA 1
ATOM 3135 C C . LEU B 1 92 ? -7.069 -21.266 -15.144 1 98.91 92 LEU B C 1
ATOM 3137 O O . LEU B 1 92 ? -7.947 -20.761 -15.848 1 98.91 92 LEU B O 1
ATOM 3141 N N . VAL B 1 93 ? -7.335 -22.092 -14.211 1 98.57 93 VAL B N 1
ATOM 3142 C CA . VAL B 1 93 ? -8.708 -22.494 -13.921 1 98.57 93 VAL B CA 1
ATOM 3143 C C . VAL B 1 93 ? -8.974 -22.383 -12.422 1 98.57 93 VAL B C 1
ATOM 3145 O O . VAL B 1 93 ? -8.039 -22.265 -11.626 1 98.57 93 VAL B O 1
ATOM 3148 N N . GLN B 1 94 ? -10.221 -22.361 -11.992 1 97.27 94 GLN B N 1
ATOM 3149 C CA . GLN B 1 94 ? -10.575 -22.233 -10.582 1 97.27 94 GLN B CA 1
ATOM 3150 C C . GLN B 1 94 ? -10.728 -23.603 -9.927 1 97.27 94 GLN B C 1
ATOM 3152 O O . GLN B 1 94 ? -10.924 -23.698 -8.713 1 97.27 94 GLN B O 1
ATOM 3157 N N . GLY B 1 95 ? -10.661 -24.654 -10.678 1 97.86 95 GLY B N 1
ATOM 3158 C CA . GLY B 1 95 ? -10.821 -26.054 -10.317 1 97.86 95 GLY B CA 1
ATOM 3159 C C . GLY B 1 95 ? -11.056 -26.956 -11.513 1 97.86 95 GLY B C 1
ATOM 3160 O O . GLY B 1 95 ? -11.318 -26.476 -12.618 1 97.86 95 GLY B O 1
ATOM 3161 N N . GLY B 1 96 ? -10.882 -28.245 -11.275 1 98.4 96 GLY B N 1
ATOM 3162 C CA . GLY B 1 96 ? -11.194 -29.199 -12.327 1 98.4 96 GLY B CA 1
ATOM 3163 C C . GLY B 1 96 ? -9.961 -29.73 -13.035 1 98.4 96 GLY B C 1
ATOM 3164 O O . GLY B 1 96 ? -10.058 -30.638 -13.864 1 98.4 96 GLY B O 1
ATOM 3165 N N . GLY B 1 97 ? -8.817 -29.225 -12.652 1 98.7 97 GLY B N 1
ATOM 3166 C CA . GLY B 1 97 ? -7.603 -29.561 -13.378 1 98.7 97 GLY B CA 1
ATOM 3167 C C . GLY B 1 97 ? -7.186 -31.01 -13.206 1 98.7 97 GLY B C 1
ATOM 3168 O O . GLY B 1 97 ? -6.426 -31.543 -14.017 1 98.7 97 GLY B O 1
ATOM 3169 N N . TYR B 1 98 ? -7.644 -31.614 -12.096 1 98.83 98 TYR B N 1
ATOM 3170 C CA . TYR B 1 98 ? -7.313 -33.013 -11.85 1 98.83 98 TYR B CA 1
ATOM 3171 C C . TYR B 1 98 ? -8.331 -33.937 -12.508 1 98.83 98 TYR B C 1
ATOM 3173 O O . TYR B 1 98 ? -8.811 -34.887 -11.883 1 98.83 98 TYR B O 1
ATOM 3181 N N . ALA B 1 99 ? -8.697 -33.663 -13.762 1 98.8 99 ALA B N 1
ATOM 3182 C CA . ALA B 1 99 ? -9.621 -34.47 -14.554 1 98.8 99 ALA B CA 1
ATOM 3183 C C . ALA B 1 99 ? -9.167 -34.553 -16.009 1 98.8 99 ALA B C 1
ATOM 3185 O O . ALA B 1 99 ? -8.369 -33.73 -16.465 1 98.8 99 ALA B O 1
ATOM 3186 N N . GLU B 1 100 ? -9.702 -35.492 -16.731 1 98.76 100 GLU B N 1
ATOM 3187 C CA . GLU B 1 100 ? -9.347 -35.694 -18.133 1 98.76 100 GLU B CA 1
ATOM 3188 C C . GLU B 1 100 ? -9.804 -34.519 -18.992 1 98.76 100 GLU B C 1
ATOM 3190 O O . GLU B 1 100 ? -9.222 -34.249 -20.045 1 98.76 100 GLU B O 1
ATOM 3195 N N . PHE B 1 101 ? -10.884 -33.875 -18.516 1 98.82 101 PHE B N 1
ATOM 3196 C CA . PHE B 1 101 ? -11.419 -32.698 -19.19 1 98.82 101 PHE B CA 1
ATOM 3197 C C . PHE B 1 101 ? -11.687 -31.578 -18.192 1 98.82 101 PHE B C 1
ATOM 3199 O O . PHE B 1 101 ? -12.12 -31.832 -17.066 1 98.82 101 PHE B O 1
ATOM 3206 N N . CYS B 1 102 ? -11.524 -30.385 -18.601 1 98.73 102 CYS B N 1
ATOM 3207 C CA . CYS B 1 102 ? -11.681 -29.222 -17.735 1 98.73 102 CYS B CA 1
ATOM 3208 C C . CYS B 1 102 ? -12.181 -28.018 -18.525 1 98.73 102 CYS B C 1
ATOM 3210 O O . CYS B 1 102 ? -11.711 -27.76 -19.635 1 98.73 102 CYS B O 1
ATOM 3212 N N . THR B 1 103 ? -13.124 -27.328 -18.037 1 98.75 103 THR B N 1
ATOM 3213 C CA . THR B 1 103 ? -13.556 -26.077 -18.65 1 98.75 103 THR B CA 1
ATOM 3214 C C . THR B 1 103 ? -12.683 -24.916 -18.183 1 98.75 103 THR B C 1
ATOM 3216 O O . THR B 1 103 ? -12.172 -24.928 -17.061 1 98.75 103 THR B O 1
ATOM 3219 N N . ALA B 1 104 ? -12.501 -23.973 -19.021 1 98.79 104 ALA B N 1
ATOM 3220 C CA . ALA B 1 104 ? -11.705 -22.79 -18.708 1 98.79 104 ALA B CA 1
ATOM 3221 C C . ALA B 1 104 ? -12.296 -21.543 -19.359 1 98.79 104 ALA B C 1
ATOM 3223 O O . ALA B 1 104 ? -12.725 -21.583 -20.515 1 98.79 104 ALA B O 1
ATOM 3224 N N . PRO B 1 105 ? -12.355 -20.415 -18.66 1 98.57 105 PRO B N 1
ATOM 3225 C CA . PRO B 1 105 ? -12.711 -19.162 -19.33 1 98.57 105 PRO B CA 1
ATOM 3226 C C . PRO B 1 105 ? -11.742 -18.796 -20.451 1 98.57 105 PRO B C 1
ATOM 3228 O O . PRO B 1 105 ? -10.526 -18.795 -20.245 1 98.57 105 PRO B O 1
ATOM 3231 N N . LEU B 1 106 ? -12.244 -18.477 -21.503 1 98.47 106 LEU B N 1
ATOM 3232 C CA . LEU B 1 106 ? -11.463 -18.255 -22.714 1 98.47 106 LEU B CA 1
ATOM 3233 C C . LEU B 1 106 ? -10.4 -17.185 -22.487 1 98.47 106 LEU B C 1
ATOM 3235 O O . LEU B 1 106 ? -9.286 -17.291 -23.005 1 98.47 106 LEU B O 1
ATOM 3239 N N . GLY B 1 107 ? -10.696 -16.166 -21.687 1 98.3 107 GLY B N 1
ATOM 3240 C CA . GLY B 1 107 ? -9.762 -15.087 -21.412 1 98.3 107 GLY B CA 1
ATOM 3241 C C . GLY B 1 107 ? -8.545 -15.536 -20.625 1 98.3 107 GLY B C 1
ATOM 3242 O O . GLY B 1 107 ? -7.548 -14.816 -20.548 1 98.3 107 GLY B O 1
ATOM 3243 N N . GLN B 1 108 ? -8.601 -16.708 -20.037 1 98.74 108 GLN B N 1
ATOM 3244 C CA . GLN B 1 108 ? -7.523 -17.254 -19.218 1 98.74 108 GLN B CA 1
ATOM 3245 C C . GLN B 1 108 ? -6.808 -18.394 -19.939 1 98.74 108 GLN B C 1
ATOM 3247 O O . GLN B 1 108 ? -6.066 -19.158 -19.318 1 98.74 108 GLN B O 1
ATOM 3252 N N . VAL B 1 109 ? -7.112 -18.588 -21.212 1 98.88 109 VAL B N 1
ATOM 3253 C CA . VAL B 1 109 ? -6.532 -19.642 -22.037 1 98.88 109 VAL B CA 1
ATOM 3254 C C . VAL B 1 109 ? -5.492 -19.045 -22.983 1 98.88 109 VAL B C 1
ATOM 3256 O O . VAL B 1 109 ? -5.774 -18.078 -23.696 1 98.88 109 VAL B O 1
ATOM 3259 N N . LEU B 1 110 ? -4.333 -19.573 -22.93 1 98.9 110 LEU B N 1
ATOM 3260 C CA . LEU B 1 110 ? -3.233 -19.093 -23.759 1 98.9 110 LEU B CA 1
ATOM 3261 C C . LEU B 1 110 ? -2.702 -20.205 -24.657 1 98.9 110 LEU B C 1
ATOM 3263 O O . LEU B 1 110 ? -2.675 -21.372 -24.257 1 98.9 110 LEU B O 1
ATOM 3267 N N . PRO B 1 111 ? -2.271 -19.855 -25.882 1 98.83 111 PRO B N 1
ATOM 3268 C CA . PRO B 1 111 ? -1.586 -20.877 -26.676 1 98.83 111 PRO B CA 1
ATOM 3269 C C . PRO B 1 111 ? -0.306 -21.381 -26.012 1 98.83 111 PRO B C 1
ATOM 3271 O O . PRO B 1 111 ? 0.389 -20.613 -25.342 1 98.83 111 PRO B O 1
ATOM 3274 N N . VAL B 1 112 ? 0.018 -22.616 -26.163 1 98.75 112 VAL B N 1
ATOM 3275 C CA . VAL B 1 112 ? 1.281 -23.139 -25.652 1 98.75 112 VAL B CA 1
ATOM 3276 C C . VAL B 1 112 ? 2.448 -22.407 -26.31 1 98.75 112 VAL B C 1
ATOM 3278 O O . VAL B 1 112 ? 2.496 -22.278 -27.535 1 98.75 112 VAL B O 1
ATOM 3281 N N . PRO B 1 113 ? 3.34 -21.872 -25.495 1 98.33 113 PRO B N 1
ATOM 3282 C CA . PRO B 1 113 ? 4.517 -21.253 -26.109 1 98.33 113 PRO B CA 1
ATOM 3283 C C . PRO B 1 113 ? 5.282 -22.213 -27.017 1 98.33 113 PRO B C 1
ATOM 3285 O O . PRO B 1 113 ? 5.36 -23.41 -26.731 1 98.33 113 PRO B O 1
ATOM 3288 N N . ALA B 1 114 ? 5.887 -21.645 -28.013 1 97.11 114 ALA B N 1
ATOM 3289 C CA . ALA B 1 114 ? 6.668 -22.451 -28.948 1 97.11 114 ALA B CA 1
ATOM 3290 C C . ALA B 1 114 ? 7.771 -23.217 -28.223 1 97.11 114 ALA B C 1
ATOM 3292 O O . ALA B 1 114 ? 8.466 -22.658 -27.371 1 97.11 114 ALA B O 1
ATOM 3293 N N . GLY B 1 115 ? 7.807 -24.442 -28.505 1 97.14 115 GLY B N 1
ATOM 3294 C CA . GLY B 1 115 ? 8.918 -25.234 -28.002 1 97.14 115 GLY B CA 1
ATOM 3295 C C . GLY B 1 115 ? 8.618 -25.905 -26.675 1 97.14 115 GLY B C 1
ATOM 3296 O O . GLY B 1 115 ? 9.412 -26.713 -26.189 1 97.14 115 GLY B O 1
ATOM 3297 N N . LEU B 1 116 ? 7.502 -25.674 -26.098 1 98.46 116 LEU B N 1
ATOM 3298 C CA . LEU B 1 116 ? 7.198 -26.275 -24.804 1 98.46 116 LEU B CA 1
ATOM 3299 C C . LEU B 1 116 ? 6.294 -27.492 -24.969 1 98.46 116 LEU B C 1
ATOM 3301 O O . LEU B 1 116 ? 5.382 -27.485 -25.799 1 98.46 116 LEU B O 1
ATOM 3305 N N . SER B 1 117 ? 6.567 -28.471 -24.181 1 98.48 117 SER B N 1
ATOM 3306 C CA . SER B 1 117 ? 5.661 -29.61 -24.067 1 98.48 117 SER B CA 1
ATOM 3307 C C . SER B 1 117 ? 4.402 -29.24 -23.292 1 98.48 117 SER B C 1
ATOM 3309 O O . SER B 1 117 ? 4.335 -28.172 -22.678 1 98.48 117 SER B O 1
ATOM 3311 N N . ASP B 1 118 ? 3.424 -30.093 -23.353 1 98.24 118 ASP B N 1
ATOM 3312 C CA . ASP B 1 118 ? 2.208 -29.866 -22.579 1 98.24 118 ASP B CA 1
ATOM 3313 C C . ASP B 1 118 ? 2.502 -29.871 -21.08 1 98.24 118 ASP B C 1
ATOM 3315 O O . ASP B 1 118 ? 1.879 -29.129 -20.318 1 98.24 118 ASP B O 1
ATOM 3319 N N . ILE B 1 119 ? 3.419 -30.732 -20.659 1 98.76 119 ILE B N 1
ATOM 3320 C CA . ILE B 1 119 ? 3.807 -30.792 -19.254 1 98.76 119 ILE B CA 1
ATOM 3321 C C . ILE B 1 119 ? 4.408 -29.455 -18.828 1 98.76 119 ILE B C 1
ATOM 3323 O O . ILE B 1 119 ? 4.013 -28.886 -17.807 1 98.76 119 ILE B O 1
ATOM 3327 N N . GLU B 1 120 ? 5.284 -28.938 -19.611 1 98.76 120 GLU B N 1
ATOM 3328 C CA . GLU B 1 120 ? 5.9 -27.646 -19.323 1 98.76 120 GLU B CA 1
ATOM 3329 C C . GLU B 1 120 ? 4.868 -26.522 -19.362 1 98.76 120 GLU B C 1
ATOM 3331 O O . GLU B 1 120 ? 4.879 -25.633 -18.508 1 98.76 120 GLU B O 1
ATOM 3336 N N . ALA B 1 121 ? 3.994 -26.592 -20.318 1 98.85 121 ALA B N 1
ATOM 3337 C CA . ALA B 1 121 ? 2.984 -25.55 -20.484 1 98.85 121 ALA B CA 1
ATOM 3338 C C . ALA B 1 121 ? 2.013 -25.534 -19.307 1 98.85 121 ALA B C 1
ATOM 3340 O O . ALA B 1 121 ? 1.584 -24.467 -18.862 1 98.85 121 ALA B O 1
ATOM 3341 N N . ALA B 1 122 ? 1.684 -26.668 -18.767 1 98.86 122 ALA B N 1
ATOM 3342 C CA . ALA B 1 122 ? 0.738 -26.77 -17.659 1 98.86 122 ALA B CA 1
ATOM 3343 C C . ALA B 1 122 ? 1.323 -26.174 -16.382 1 98.86 122 ALA B C 1
ATOM 3345 O O . ALA B 1 122 ? 0.589 -25.865 -15.44 1 98.86 122 ALA B O 1
ATOM 3346 N N . ALA B 1 123 ? 2.642 -26.066 -16.342 1 98.76 123 ALA B N 1
ATOM 3347 C CA . ALA B 1 123 ? 3.331 -25.551 -15.161 1 98.76 123 ALA B CA 1
ATOM 3348 C C . ALA B 1 123 ? 3.317 -24.025 -15.14 1 98.76 123 ALA B C 1
ATOM 3350 O O . ALA B 1 123 ? 3.748 -23.407 -14.163 1 98.76 123 ALA B O 1
ATOM 3351 N N . LEU B 1 124 ? 2.745 -23.365 -16.141 1 98.83 124 LEU B N 1
ATOM 3352 C CA . LEU B 1 124 ? 2.91 -21.925 -16.31 1 98.83 124 LEU B CA 1
ATOM 3353 C C . LEU B 1 124 ? 1.785 -21.165 -15.617 1 98.83 124 LEU B C 1
ATOM 3355 O O . LEU B 1 124 ? 2.041 -20.255 -14.825 1 98.83 124 LEU B O 1
ATOM 3359 N N . PRO B 1 125 ? 0.499 -21.403 -15.859 1 98.82 125 PRO B N 1
ATOM 3360 C CA . PRO B 1 125 ? -0.559 -20.429 -15.586 1 98.82 125 PRO B CA 1
ATOM 3361 C C . PRO B 1 125 ? -0.585 -19.978 -14.127 1 98.82 125 PRO B C 1
ATOM 3363 O O . PRO B 1 125 ? -0.482 -18.782 -13.844 1 98.82 125 PRO B O 1
ATOM 3366 N N . GLU B 1 126 ? -0.646 -20.878 -13.174 1 98.73 126 GLU B N 1
ATOM 3367 C CA . GLU B 1 126 ? -0.832 -20.479 -11.782 1 98.73 126 GLU B CA 1
ATOM 3368 C C . GLU B 1 126 ? 0.342 -19.64 -11.287 1 98.73 126 GLU B C 1
ATOM 3370 O O . GLU B 1 126 ? 0.146 -18.557 -10.731 1 98.73 126 GLU B O 1
ATOM 3375 N N . ASN B 1 127 ? 1.565 -20.123 -11.513 1 98.66 127 ASN B N 1
ATOM 3376 C CA . ASN B 1 127 ? 2.751 -19.424 -11.029 1 98.66 127 ASN B CA 1
ATOM 3377 C C . ASN B 1 127 ? 2.953 -18.097 -11.754 1 98.66 127 ASN B C 1
ATOM 3379 O O . ASN B 1 127 ? 3.195 -17.068 -11.119 1 98.66 127 ASN B O 1
ATOM 3383 N N . TYR B 1 128 ? 2.823 -18.118 -13.071 1 98.9 128 TYR B N 1
ATOM 3384 C CA . TYR B 1 128 ? 3.135 -16.941 -13.873 1 98.9 128 TYR B CA 1
ATOM 3385 C C . TYR B 1 128 ? 2.096 -15.847 -13.663 1 98.9 128 TYR B C 1
ATOM 3387 O O . TYR B 1 128 ? 2.438 -14.665 -13.576 1 98.9 128 TYR B O 1
ATOM 3395 N N . PHE B 1 129 ? 0.789 -16.252 -13.571 1 98.93 129 PHE B N 1
ATOM 3396 C CA . PHE B 1 129 ? -0.255 -15.285 -13.249 1 98.93 129 PHE B CA 1
ATOM 3397 C C . PHE B 1 129 ? -0.009 -14.659 -11.881 1 98.93 129 PHE B C 1
ATOM 3399 O O . PHE B 1 129 ? -0.115 -13.441 -11.722 1 98.93 129 PHE B O 1
ATOM 3406 N N . THR B 1 130 ? 0.337 -15.463 -10.913 1 98.88 130 THR B N 1
ATOM 3407 C CA . THR B 1 130 ? 0.554 -15.001 -9.546 1 98.88 130 THR B CA 1
ATOM 3408 C C . THR B 1 130 ? 1.739 -14.042 -9.481 1 98.88 130 THR B C 1
ATOM 3410 O O . THR B 1 130 ? 1.642 -12.966 -8.888 1 98.88 130 THR B O 1
ATOM 3413 N N . VAL B 1 131 ? 2.834 -14.416 -10.112 1 98.92 131 VAL B N 1
ATOM 3414 C CA . VAL B 1 131 ? 4.042 -13.599 -10.059 1 98.92 131 VAL B CA 1
ATOM 3415 C C . VAL B 1 131 ? 3.799 -12.27 -10.77 1 98.92 131 VAL B C 1
ATOM 3417 O O . VAL B 1 131 ? 4.125 -11.206 -10.238 1 98.92 131 VAL B O 1
ATOM 3420 N N . TRP B 1 132 ? 3.207 -12.32 -11.932 1 98.92 132 TRP B N 1
ATOM 3421 C CA . TRP B 1 132 ? 3.001 -11.081 -12.675 1 98.92 132 TRP B CA 1
ATOM 3422 C C . TRP B 1 132 ? 2.116 -10.117 -11.892 1 98.92 132 TRP B C 1
ATOM 3424 O O . TRP B 1 132 ? 2.474 -8.952 -11.701 1 98.92 132 TRP B O 1
ATOM 3434 N N . SER B 1 133 ? 1.024 -10.594 -11.393 1 98.78 133 SER B N 1
ATOM 3435 C CA . SER B 1 133 ? 0.041 -9.738 -10.735 1 98.78 133 SER B CA 1
ATOM 3436 C C . SER B 1 133 ? 0.596 -9.151 -9.442 1 98.78 133 SER B C 1
ATOM 3438 O O . SER B 1 133 ? 0.244 -8.033 -9.06 1 98.78 133 SER B O 1
ATOM 3440 N N . ASN B 1 134 ? 1.508 -9.841 -8.808 1 98.88 134 ASN B N 1
ATOM 3441 C CA . ASN B 1 134 ? 1.917 -9.402 -7.478 1 98.88 134 ASN B CA 1
ATOM 3442 C C . ASN B 1 134 ? 3.268 -8.692 -7.513 1 98.88 134 ASN B C 1
ATOM 3444 O O . ASN B 1 134 ? 3.491 -7.735 -6.77 1 98.88 134 ASN B O 1
ATOM 3448 N N . VAL B 1 135 ? 4.173 -9.105 -8.378 1 98.91 135 VAL B N 1
ATOM 3449 C CA . VAL B 1 135 ? 5.504 -8.508 -8.425 1 98.91 135 VAL B CA 1
ATOM 3450 C C . VAL B 1 135 ? 5.479 -7.257 -9.3 1 98.91 135 VAL B C 1
ATOM 3452 O O . VAL B 1 135 ? 6.021 -6.216 -8.921 1 98.91 135 VAL B O 1
ATOM 3455 N N . PHE B 1 136 ? 4.798 -7.298 -10.399 1 98.77 136 PHE B N 1
ATOM 3456 C CA . PHE B 1 136 ? 4.905 -6.222 -11.377 1 98.77 136 PHE B CA 1
ATOM 3457 C C . PHE B 1 136 ? 3.698 -5.295 -11.296 1 98.77 136 PHE B C 1
ATOM 3459 O O . PHE B 1 136 ? 3.839 -4.074 -11.381 1 98.77 136 PHE B O 1
ATOM 3466 N N . ASP B 1 137 ? 2.469 -5.902 -11.162 1 98.39 137 ASP B N 1
ATOM 3467 C CA . ASP B 1 137 ? 1.292 -5.041 -11.084 1 98.39 137 ASP B CA 1
ATOM 3468 C C . ASP B 1 137 ? 1.15 -4.43 -9.692 1 98.39 137 ASP B C 1
ATOM 3470 O O . ASP B 1 137 ? 1.16 -3.207 -9.541 1 98.39 137 ASP B O 1
ATOM 3474 N N . ARG B 1 138 ? 1.109 -5.224 -8.633 1 98.36 138 ARG B N 1
ATOM 3475 C CA . ARG B 1 138 ? 0.849 -4.735 -7.282 1 98.36 138 ARG B CA 1
ATOM 3476 C C . ARG B 1 138 ? 2.125 -4.203 -6.639 1 98.36 138 ARG B C 1
ATOM 3478 O O . ARG B 1 138 ? 2.124 -3.119 -6.05 1 98.36 138 ARG B O 1
ATOM 3485 N N . GLY B 1 139 ? 3.212 -4.946 -6.765 1 98.67 139 GLY B N 1
ATOM 3486 C CA . GLY B 1 139 ? 4.5 -4.52 -6.239 1 98.67 139 GLY B CA 1
ATOM 3487 C C . GLY B 1 139 ? 5.164 -3.449 -7.084 1 98.67 139 GLY B C 1
ATOM 3488 O O . GLY B 1 139 ? 6.085 -2.771 -6.624 1 98.67 139 GLY B O 1
ATOM 3489 N N . GLN B 1 140 ? 4.758 -3.385 -8.375 1 98.59 140 GLN B N 1
ATOM 3490 C CA . GLN B 1 140 ? 5.176 -2.332 -9.295 1 98.59 140 GLN B CA 1
ATOM 3491 C C . GLN B 1 140 ? 6.693 -2.318 -9.461 1 98.59 140 GLN B C 1
ATOM 3493 O O . GLN B 1 140 ? 7.315 -1.253 -9.445 1 98.59 140 GLN B O 1
ATOM 3498 N N . LEU B 1 141 ? 7.271 -3.483 -9.5 1 98.81 141 LEU B N 1
ATOM 3499 C CA . LEU B 1 141 ? 8.712 -3.558 -9.712 1 98.81 141 LEU B CA 1
ATOM 3500 C C . LEU B 1 141 ? 9.121 -2.771 -10.953 1 98.81 141 LEU B C 1
ATOM 3502 O O . LEU B 1 141 ? 8.559 -2.97 -12.032 1 98.81 141 LEU B O 1
ATOM 3506 N N . GLY B 1 142 ? 10.047 -1.918 -10.805 1 98.42 142 GLY B N 1
ATOM 3507 C CA . GLY B 1 142 ? 10.577 -1.113 -11.894 1 98.42 142 GLY B CA 1
ATOM 3508 C C . GLY B 1 142 ? 9.887 0.231 -12.034 1 98.42 142 GLY B C 1
ATOM 3509 O O . GLY B 1 142 ? 10.305 1.069 -12.836 1 98.42 142 GLY B O 1
ATOM 3510 N N . GLN B 1 143 ? 8.88 0.459 -11.269 1 97.24 143 GLN B N 1
ATOM 3511 C CA . GLN B 1 143 ? 8.101 1.684 -11.416 1 97.24 143 GLN B CA 1
ATOM 3512 C C . GLN B 1 143 ? 8.28 2.599 -10.207 1 97.24 143 GLN B C 1
ATOM 3514 O O . GLN B 1 143 ? 7.643 3.651 -10.119 1 97.24 143 GLN B O 1
ATOM 3519 N N . GLY B 1 144 ? 9.081 2.162 -9.272 1 94.78 144 GLY B N 1
ATOM 3520 C CA . GLY B 1 144 ? 9.36 2.981 -8.104 1 94.78 144 GLY B CA 1
ATOM 3521 C C . GLY B 1 144 ? 10.454 4.005 -8.341 1 94.78 144 GLY B C 1
ATOM 3522 O O . GLY B 1 144 ? 10.801 4.297 -9.487 1 94.78 144 GLY B O 1
ATOM 3523 N N . ALA B 1 145 ? 10.912 4.517 -7.274 1 88.82 145 ALA B N 1
ATOM 3524 C CA . ALA B 1 145 ? 11.829 5.653 -7.313 1 88.82 145 ALA B CA 1
ATOM 3525 C C . ALA B 1 145 ? 13.132 5.282 -8.015 1 88.82 145 ALA B C 1
ATOM 3527 O O . ALA B 1 145 ? 13.785 6.138 -8.617 1 88.82 145 ALA B O 1
ATOM 3528 N N . HIS B 1 146 ? 13.397 3.943 -8.041 1 94.14 146 HIS B N 1
ATOM 3529 C CA . HIS B 1 146 ? 14.689 3.532 -8.581 1 94.14 146 HIS B CA 1
ATOM 3530 C C . HIS B 1 146 ? 14.536 2.919 -9.969 1 94.14 146 HIS B C 1
ATOM 3532 O O . HIS B 1 146 ? 15.515 2.458 -10.559 1 94.14 146 HIS B O 1
ATOM 3538 N N . GLY B 1 147 ? 13.335 2.778 -10.478 1 95.86 147 GLY B N 1
ATOM 3539 C CA . GLY B 1 147 ? 13.072 2.32 -11.833 1 95.86 147 GLY B CA 1
ATOM 3540 C C . GLY B 1 147 ? 13.692 0.969 -12.137 1 95.86 147 GLY B C 1
ATOM 3541 O O . GLY B 1 147 ? 13.509 0.012 -11.382 1 95.86 147 GLY B O 1
ATOM 3542 N N . LYS B 1 148 ? 14.566 0.929 -13.133 1 96.3 148 LYS B N 1
ATOM 3543 C CA . LYS B 1 148 ? 15.186 -0.311 -13.591 1 96.3 148 LYS B CA 1
ATOM 3544 C C . LYS B 1 148 ? 16.227 -0.806 -12.592 1 96.3 148 LYS B C 1
ATOM 3546 O O . LYS B 1 148 ? 16.665 -1.956 -12.663 1 96.3 148 LYS B O 1
ATOM 3551 N N . GLY B 1 149 ? 16.636 0.075 -11.677 1 97.54 149 GLY B N 1
ATOM 3552 C CA . GLY B 1 149 ? 17.606 -0.303 -10.661 1 97.54 149 GLY B CA 1
ATOM 3553 C C . GLY B 1 149 ? 16.974 -0.951 -9.445 1 97.54 149 GLY B C 1
ATOM 3554 O O . GLY B 1 149 ? 17.674 -1.33 -8.503 1 97.54 149 GLY B O 1
ATOM 3555 N N . GLU B 1 150 ? 15.659 -1.117 -9.44 1 98.42 150 GLU B N 1
ATOM 3556 C CA . GLU B 1 150 ? 14.967 -1.736 -8.313 1 98.42 150 GLU B CA 1
ATOM 3557 C C . GLU B 1 150 ? 15.353 -3.206 -8.169 1 98.42 150 GLU B C 1
ATOM 3559 O O . GLU B 1 150 ? 15.682 -3.867 -9.156 1 98.42 150 GLU B O 1
ATOM 3564 N N . THR B 1 151 ? 15.266 -3.707 -6.92 1 98.74 151 THR B N 1
ATOM 3565 C CA . THR B 1 151 ? 15.641 -5.071 -6.563 1 98.74 151 THR B CA 1
ATOM 3566 C C . THR B 1 151 ? 14.45 -5.823 -5.976 1 98.74 151 THR B C 1
ATOM 3568 O O . THR B 1 151 ? 13.523 -5.21 -5.444 1 98.74 151 THR B O 1
ATOM 3571 N N . LEU B 1 152 ? 14.487 -7.144 -6.147 1 98.93 152 LEU B N 1
ATOM 3572 C CA . LEU B 1 152 ? 13.413 -8.021 -5.693 1 98.93 152 LEU B CA 1
ATOM 3573 C C . LEU B 1 152 ? 13.938 -9.054 -4.701 1 98.93 152 LEU B C 1
ATOM 3575 O O . LEU B 1 152 ? 14.995 -9.65 -4.919 1 98.93 152 LEU B O 1
ATOM 3579 N N . LEU B 1 153 ? 13.287 -9.212 -3.59 1 98.97 153 LEU B N 1
ATOM 3580 C CA . LEU B 1 153 ? 13.507 -10.338 -2.689 1 98.97 153 LEU B CA 1
ATOM 3581 C C . LEU B 1 153 ? 12.365 -11.343 -2.785 1 98.97 153 LEU B C 1
ATOM 3583 O O . LEU B 1 153 ? 11.198 -10.982 -2.618 1 98.97 153 LEU B O 1
ATOM 3587 N N . VAL B 1 154 ? 12.729 -12.525 -3.061 1 98.95 154 VAL B N 1
ATOM 3588 C CA . VAL B 1 154 ? 11.759 -13.61 -3.178 1 98.95 154 VAL B CA 1
ATOM 3589 C C . VAL B 1 154 ? 11.911 -14.568 -1.999 1 98.95 154 VAL B C 1
ATOM 3591 O O . VAL B 1 154 ? 12.916 -15.275 -1.892 1 98.95 154 VAL B O 1
ATOM 3594 N N . GLN B 1 155 ? 10.922 -14.589 -1.15 1 98.77 155 GLN B N 1
ATOM 3595 C CA . GLN B 1 155 ? 10.912 -15.614 -0.111 1 98.77 155 GLN B CA 1
ATOM 3596 C C . GLN B 1 155 ? 10.508 -16.971 -0.681 1 98.77 155 GLN B C 1
ATOM 3598 O O . GLN B 1 155 ? 9.497 -17.082 -1.378 1 98.77 155 GLN B O 1
ATOM 3603 N N . GLY B 1 156 ? 11.229 -17.997 -0.348 1 97.43 156 GLY B N 1
ATOM 3604 C CA . GLY B 1 156 ? 10.942 -19.31 -0.904 1 97.43 156 GLY B CA 1
ATOM 3605 C C . GLY B 1 156 ? 11.33 -19.438 -2.365 1 97.43 156 GLY B C 1
ATOM 3606 O O . GLY B 1 156 ? 10.517 -19.849 -3.195 1 97.43 156 GLY B O 1
ATOM 3607 N N . GLY B 1 157 ? 12.585 -19.195 -2.618 1 98.17 157 GLY B N 1
ATOM 3608 C CA . GLY B 1 157 ? 13.062 -19.045 -3.984 1 98.17 157 GLY B CA 1
ATOM 3609 C C . GLY B 1 157 ? 12.999 -20.333 -4.783 1 98.17 157 GLY B C 1
ATOM 3610 O O . GLY B 1 157 ? 12.954 -20.304 -6.014 1 98.17 157 GLY B O 1
ATOM 3611 N N . SER B 1 158 ? 12.973 -21.455 -4.087 1 97.84 158 SER B N 1
ATOM 3612 C CA . SER B 1 158 ? 13.037 -22.719 -4.814 1 97.84 158 SER B CA 1
ATOM 3613 C C . SER B 1 158 ? 11.642 -23.273 -5.084 1 97.84 158 SER B C 1
ATOM 3615 O O . SER B 1 158 ? 11.495 -24.302 -5.746 1 97.84 158 SER B O 1
ATOM 3617 N N . SER B 1 159 ? 10.628 -22.629 -4.581 1 97.44 159 SER B N 1
ATOM 3618 C CA . SER B 1 159 ? 9.256 -23.062 -4.827 1 97.44 159 SER B CA 1
ATOM 3619 C C . SER B 1 159 ? 8.853 -22.825 -6.278 1 97.44 159 SER B C 1
ATOM 3621 O O . SER B 1 159 ? 9.59 -22.192 -7.037 1 97.44 159 SER B O 1
ATOM 3623 N N . GLY B 1 160 ? 7.692 -23.363 -6.662 1 97.56 160 GLY B N 1
ATOM 3624 C CA . GLY B 1 160 ? 7.181 -23.076 -7.993 1 97.56 160 GLY B CA 1
ATOM 3625 C C . GLY B 1 160 ? 7.054 -21.591 -8.276 1 97.56 160 GLY B C 1
ATOM 3626 O O . GLY B 1 160 ? 7.497 -21.113 -9.322 1 97.56 160 GLY B O 1
ATOM 3627 N N . ILE B 1 161 ? 6.499 -20.857 -7.348 1 98.16 161 ILE B N 1
ATOM 3628 C CA . ILE B 1 161 ? 6.362 -19.409 -7.471 1 98.16 161 ILE B CA 1
ATOM 3629 C C . ILE B 1 161 ? 7.743 -18.758 -7.461 1 98.16 161 ILE B C 1
ATOM 3631 O O . ILE B 1 161 ? 8.023 -17.868 -8.267 1 98.16 161 ILE B O 1
ATOM 3635 N N . GLY B 1 162 ? 8.569 -19.222 -6.568 1 98.66 162 GLY B N 1
ATOM 3636 C CA . GLY B 1 162 ? 9.889 -18.633 -6.411 1 98.66 162 GLY B CA 1
ATOM 3637 C C . GLY B 1 162 ? 10.748 -18.751 -7.656 1 98.66 162 GLY B C 1
ATOM 3638 O O . GLY B 1 162 ? 11.347 -17.769 -8.099 1 98.66 162 GLY B O 1
ATOM 3639 N N . THR B 1 163 ? 10.822 -19.946 -8.238 1 98.85 163 THR B N 1
ATOM 3640 C CA . THR B 1 163 ? 11.624 -20.156 -9.439 1 98.85 163 THR B CA 1
ATOM 3641 C C . THR B 1 163 ? 11.11 -19.296 -10.59 1 98.85 163 THR B C 1
ATOM 3643 O O . THR B 1 163 ? 11.898 -18.75 -11.364 1 98.85 163 THR B O 1
ATOM 3646 N N . THR B 1 164 ? 9.801 -19.163 -10.65 1 98.88 164 THR B N 1
ATOM 3647 C CA . THR B 1 164 ? 9.181 -18.331 -11.675 1 98.88 164 THR B CA 1
ATOM 3648 C C . THR B 1 164 ? 9.545 -16.863 -11.474 1 98.88 164 THR B C 1
ATOM 3650 O O . THR B 1 164 ? 9.952 -16.184 -12.42 1 98.88 164 THR B O 1
ATOM 3653 N N . ALA B 1 165 ? 9.448 -16.391 -10.259 1 98.94 165 ALA B N 1
ATOM 3654 C CA . ALA B 1 165 ? 9.727 -14.992 -9.946 1 98.94 165 ALA B CA 1
ATOM 3655 C C . ALA B 1 165 ? 11.183 -14.643 -10.242 1 98.94 165 ALA B C 1
ATOM 3657 O O . ALA B 1 165 ? 11.472 -13.587 -10.809 1 98.94 165 ALA B O 1
ATOM 3658 N N . ILE B 1 166 ? 12.096 -15.528 -9.843 1 98.94 166 ILE B N 1
ATOM 3659 C CA . ILE B 1 166 ? 13.519 -15.313 -10.081 1 98.94 166 ILE B CA 1
ATOM 3660 C C . ILE B 1 166 ? 13.777 -15.177 -11.58 1 98.94 166 ILE B C 1
ATOM 3662 O O . ILE B 1 166 ? 14.388 -14.203 -12.025 1 98.94 166 ILE B O 1
ATOM 3666 N N . GLN B 1 167 ? 13.273 -16.128 -12.347 1 98.92 167 GLN B N 1
ATOM 3667 C CA . GLN B 1 167 ? 13.558 -16.139 -13.778 1 98.92 167 GLN B CA 1
ATOM 3668 C C . GLN B 1 167 ? 12.944 -14.925 -14.47 1 98.92 167 GLN B C 1
ATOM 3670 O O . GLN B 1 167 ? 13.605 -14.26 -15.271 1 98.92 167 GLN B O 1
ATOM 3675 N N . MET B 1 168 ? 11.663 -14.649 -14.179 1 98.84 168 MET B N 1
ATOM 3676 C CA . MET B 1 168 ? 10.97 -13.546 -14.838 1 98.84 168 MET B CA 1
ATOM 3677 C C . MET B 1 168 ? 11.652 -12.216 -14.534 1 98.84 168 MET B C 1
ATOM 3679 O O . MET B 1 168 ? 11.971 -11.454 -15.448 1 98.84 168 MET B O 1
ATOM 3683 N N . ALA B 1 169 ? 11.914 -11.961 -13.262 1 98.89 169 ALA B N 1
ATOM 3684 C CA . ALA B 1 169 ? 12.513 -10.69 -12.864 1 98.89 169 ALA B CA 1
ATOM 3685 C C . ALA B 1 169 ? 13.927 -10.552 -13.421 1 98.89 169 ALA B C 1
ATOM 3687 O O . ALA B 1 169 ? 14.296 -9.498 -13.944 1 98.89 169 ALA B O 1
ATOM 3688 N N . SER B 1 170 ? 14.726 -11.651 -13.332 1 98.81 170 SER B N 1
ATOM 3689 C CA . SER B 1 170 ? 16.087 -11.61 -13.856 1 98.81 170 SER B CA 1
ATOM 3690 C C . SER B 1 170 ? 16.092 -11.386 -15.365 1 98.81 170 SER B C 1
ATOM 3692 O O . SER B 1 170 ? 16.868 -10.576 -15.875 1 98.81 170 SER B O 1
ATOM 3694 N N . ALA B 1 171 ? 15.231 -12.079 -16.067 1 98.73 171 ALA B N 1
ATOM 3695 C CA . ALA B 1 171 ? 15.164 -11.956 -17.521 1 98.73 171 ALA B CA 1
ATOM 3696 C C . ALA B 1 171 ? 14.76 -10.543 -17.934 1 98.73 171 ALA B C 1
ATOM 3698 O O . ALA B 1 171 ? 15.124 -10.079 -19.017 1 98.73 171 ALA B O 1
ATOM 3699 N N . LEU B 1 172 ? 14.036 -9.877 -17.11 1 98.41 172 LEU B N 1
ATOM 3700 C CA . LEU B 1 172 ? 13.587 -8.522 -17.41 1 98.41 172 LEU B CA 1
ATOM 3701 C C . LEU B 1 172 ? 14.588 -7.492 -16.9 1 98.41 172 LEU B C 1
ATOM 3703 O O . LEU B 1 172 ? 14.365 -6.286 -17.029 1 98.41 172 LEU B O 1
ATOM 3707 N N . GLY B 1 173 ? 15.65 -7.958 -16.216 1 98.38 173 GLY B N 1
ATOM 3708 C CA . GLY B 1 173 ? 16.797 -7.099 -15.968 1 98.38 173 GLY B CA 1
ATOM 3709 C C . GLY B 1 173 ? 16.923 -6.676 -14.517 1 98.38 173 GLY B C 1
ATOM 3710 O O . GLY B 1 173 ? 17.74 -5.814 -14.185 1 98.38 173 GLY B O 1
ATOM 3711 N N . TYR B 1 174 ? 16.186 -7.246 -13.672 1 98.78 174 TYR B N 1
ATOM 3712 C CA . TYR B 1 174 ? 16.209 -6.832 -12.274 1 98.78 174 TYR B CA 1
ATOM 3713 C C . TYR B 1 174 ? 17.139 -7.721 -11.457 1 98.78 174 TYR B C 1
ATOM 3715 O O . TYR B 1 174 ? 17.313 -8.901 -11.769 1 98.78 174 TYR B O 1
ATOM 3723 N N . ARG B 1 175 ? 17.726 -7.183 -10.458 1 98.66 175 ARG B N 1
ATOM 3724 C CA . ARG B 1 175 ? 18.525 -7.932 -9.493 1 98.66 175 ARG B CA 1
ATOM 3725 C C . ARG B 1 175 ? 17.634 -8.65 -8.484 1 98.66 175 ARG B C 1
ATOM 3727 O O . ARG B 1 175 ? 16.786 -8.026 -7.843 1 98.66 175 ARG B O 1
ATOM 3734 N N . VAL B 1 176 ? 17.866 -9.944 -8.304 1 98.91 176 VAL B N 1
ATOM 3735 C CA . VAL B 1 176 ? 16.952 -10.746 -7.498 1 98.91 176 VAL B CA 1
ATOM 3736 C C . VAL B 1 176 ? 17.717 -11.407 -6.354 1 98.91 176 VAL B C 1
ATOM 3738 O O . VAL B 1 176 ? 18.771 -12.01 -6.57 1 98.91 176 VAL B O 1
ATOM 3741 N N . PHE B 1 177 ? 17.215 -11.238 -5.155 1 98.95 177 PHE B N 1
ATOM 3742 C CA . PHE B 1 177 ? 17.583 -12.029 -3.986 1 98.95 177 PHE B CA 1
ATOM 3743 C C . PHE B 1 177 ? 16.535 -13.098 -3.704 1 98.95 177 PHE B C 1
ATOM 3745 O O . PHE B 1 177 ? 15.341 -12.875 -3.914 1 98.95 177 PHE B O 1
ATOM 3752 N N . ALA B 1 178 ? 16.982 -14.231 -3.231 1 98.9 178 ALA B N 1
ATOM 3753 C CA . ALA B 1 178 ? 16.038 -15.303 -2.921 1 98.9 178 ALA B CA 1
ATOM 3754 C C . ALA B 1 178 ? 16.449 -16.045 -1.652 1 98.9 178 ALA B C 1
ATOM 3756 O O . ALA B 1 178 ? 17.64 -16.177 -1.361 1 98.9 178 ALA B O 1
ATOM 3757 N N . THR B 1 179 ? 15.499 -16.483 -0.92 1 98.8 179 THR B N 1
ATOM 3758 C CA . THR B 1 179 ? 15.795 -17.346 0.218 1 98.8 179 THR B CA 1
ATOM 3759 C C . THR B 1 179 ? 15.484 -18.803 -0.112 1 98.8 179 THR B C 1
ATOM 3761 O O . THR B 1 179 ? 14.564 -19.088 -0.881 1 98.8 179 THR B O 1
ATOM 3764 N N . ALA B 1 180 ? 16.213 -19.7 0.436 1 98.1 180 ALA B N 1
ATOM 3765 C CA . ALA B 1 180 ? 15.996 -21.138 0.295 1 98.1 180 ALA B CA 1
ATOM 3766 C C . ALA B 1 180 ? 16.557 -21.897 1.494 1 98.1 180 ALA B C 1
ATOM 3768 O O . ALA B 1 180 ? 17.365 -21.36 2.254 1 98.1 180 ALA B O 1
ATOM 3769 N N . GLY B 1 181 ? 16.172 -23.12 1.647 1 96.76 181 GLY B N 1
ATOM 3770 C CA . GLY B 1 181 ? 16.379 -23.8 2.917 1 96.76 181 GLY B CA 1
ATOM 3771 C C . GLY B 1 181 ? 17.516 -24.803 2.878 1 96.76 181 GLY B C 1
ATOM 3772 O O . GLY B 1 181 ? 17.72 -25.555 3.834 1 96.76 181 GLY B O 1
ATOM 3773 N N . SER B 1 182 ? 18.26 -24.963 1.789 1 97.24 182 SER B N 1
ATOM 3774 C CA . SER B 1 182 ? 19.421 -25.838 1.656 1 97.24 182 SER B CA 1
ATOM 3775 C C . SER B 1 182 ? 20.423 -25.279 0.652 1 97.24 182 SER B C 1
ATOM 3777 O O . SER B 1 182 ? 20.088 -24.394 -0.139 1 97.24 182 SER B O 1
ATOM 3779 N N . ASP B 1 183 ? 21.609 -25.784 0.714 1 97.86 183 ASP B N 1
ATOM 3780 C CA . ASP B 1 183 ? 22.64 -25.344 -0.22 1 97.86 183 ASP B CA 1
ATOM 3781 C C . ASP B 1 183 ? 22.257 -25.681 -1.659 1 97.86 183 ASP B C 1
ATOM 3783 O O . ASP B 1 183 ? 22.466 -24.875 -2.568 1 97.86 183 ASP B O 1
ATOM 3787 N N . GLU B 1 184 ? 21.712 -26.829 -1.78 1 97.95 184 GLU B N 1
ATOM 3788 C CA . GLU B 1 184 ? 21.28 -27.272 -3.102 1 97.95 184 GLU B CA 1
ATOM 3789 C C . GLU B 1 184 ? 20.206 -26.348 -3.67 1 97.95 184 GLU B C 1
ATOM 3791 O O . GLU B 1 184 ? 20.274 -25.951 -4.835 1 97.95 184 GLU B O 1
ATOM 3796 N N . LYS B 1 185 ? 19.324 -25.974 -2.877 1 98.19 185 LYS B N 1
ATOM 3797 C CA . LYS B 1 185 ? 18.241 -25.093 -3.305 1 98.19 185 LYS B CA 1
ATOM 3798 C C . LYS B 1 185 ? 18.756 -23.684 -3.585 1 98.19 185 LYS B C 1
ATOM 3800 O O . LYS B 1 185 ? 18.301 -23.026 -4.522 1 98.19 185 LYS B O 1
ATOM 3805 N N . CYS B 1 186 ? 19.678 -23.254 -2.785 1 98.67 186 CYS B N 1
ATOM 3806 C CA . CYS B 1 186 ? 20.298 -21.959 -3.042 1 98.67 186 CYS B CA 1
ATOM 3807 C C . CYS B 1 186 ? 21.027 -21.96 -4.381 1 98.67 186 CYS B C 1
ATOM 3809 O O . CYS B 1 186 ? 20.893 -21.019 -5.165 1 98.67 186 CYS B O 1
ATOM 3811 N N . ALA B 1 187 ? 21.759 -22.992 -4.616 1 98.7 187 ALA B N 1
ATOM 3812 C CA . ALA B 1 187 ? 22.473 -23.107 -5.885 1 98.7 187 ALA B CA 1
ATOM 3813 C C . ALA B 1 187 ? 21.503 -23.097 -7.063 1 98.7 187 ALA B C 1
ATOM 3815 O O . ALA B 1 187 ? 21.777 -22.482 -8.096 1 98.7 187 ALA B O 1
ATOM 3816 N N . ALA B 1 188 ? 20.399 -23.791 -6.868 1 98.52 188 ALA B N 1
ATOM 3817 C CA . ALA B 1 188 ? 19.376 -23.815 -7.91 1 98.52 188 ALA B CA 1
ATOM 3818 C C . ALA B 1 188 ? 18.836 -22.413 -8.181 1 98.52 188 ALA B C 1
ATOM 3820 O O . ALA B 1 188 ? 18.629 -22.033 -9.336 1 98.52 188 ALA B O 1
ATOM 3821 N N . CYS B 1 189 ? 18.631 -21.619 -7.151 1 98.81 189 CYS B N 1
ATOM 3822 C CA . CYS B 1 189 ? 18.122 -20.261 -7.302 1 98.81 189 CYS B CA 1
ATOM 3823 C C . CYS B 1 189 ? 19.099 -19.397 -8.091 1 98.81 189 CYS B C 1
ATOM 3825 O O . CYS B 1 189 ? 18.692 -18.647 -8.98 1 98.81 189 CYS B O 1
ATOM 3827 N N . VAL B 1 190 ? 20.345 -19.518 -7.785 1 98.88 190 VAL B N 1
ATOM 3828 C CA . VAL B 1 190 ? 21.368 -18.748 -8.484 1 98.88 190 VAL B CA 1
ATOM 3829 C C . VAL B 1 190 ? 21.419 -19.167 -9.952 1 98.88 190 VAL B C 1
ATOM 3831 O O . VAL B 1 190 ? 21.512 -18.32 -10.843 1 98.88 190 VAL B O 1
ATOM 3834 N N . ALA B 1 191 ? 21.32 -20.463 -10.172 1 98.71 191 ALA B N 1
ATOM 3835 C CA . ALA B 1 191 ? 21.344 -20.983 -11.537 1 98.71 191 ALA B CA 1
ATOM 3836 C C . ALA B 1 191 ? 20.173 -20.44 -12.351 1 98.71 191 ALA B C 1
ATOM 3838 O O . ALA B 1 191 ? 20.265 -20.311 -13.574 1 98.71 191 ALA B O 1
ATOM 3839 N N . LEU B 1 192 ? 19.151 -20.057 -11.671 1 98.69 192 LEU B N 1
ATOM 3840 C CA . LEU B 1 192 ? 17.947 -19.575 -12.338 1 98.69 192 LEU B CA 1
ATOM 3841 C C . LEU B 1 192 ? 18.021 -18.069 -12.571 1 98.69 192 LEU B C 1
ATOM 3843 O O . LEU B 1 192 ? 17.155 -17.497 -13.237 1 98.69 192 LEU B O 1
ATOM 3847 N N . GLY B 1 193 ? 18.978 -17.389 -11.92 1 98.76 193 GLY B N 1
ATOM 3848 C CA . GLY B 1 193 ? 19.161 -15.977 -12.213 1 98.76 193 GLY B CA 1
ATOM 3849 C C . GLY B 1 193 ? 19.209 -15.11 -10.969 1 98.76 193 GLY B C 1
ATOM 3850 O O . GLY B 1 193 ? 19.389 -13.894 -11.059 1 98.76 193 GLY B O 1
ATOM 3851 N N . ALA B 1 194 ? 19.056 -15.705 -9.804 1 98.87 194 ALA B N 1
ATOM 3852 C CA . ALA B 1 194 ? 19.199 -14.909 -8.588 1 98.87 194 ALA B CA 1
ATOM 3853 C C . ALA B 1 194 ? 20.626 -14.388 -8.438 1 98.87 194 ALA B C 1
ATOM 3855 O O . ALA B 1 194 ? 21.589 -15.141 -8.6 1 98.87 194 ALA B O 1
ATOM 3856 N N . ALA B 1 195 ? 20.709 -13.155 -8.159 1 98.72 195 ALA B N 1
ATOM 3857 C CA . ALA B 1 195 ? 22.024 -12.573 -7.905 1 98.72 195 ALA B CA 1
ATOM 3858 C C . ALA B 1 195 ? 22.629 -13.126 -6.618 1 98.72 195 ALA B C 1
ATOM 3860 O O . ALA B 1 195 ? 23.85 -13.26 -6.506 1 98.72 195 ALA B O 1
ATOM 3861 N N . ARG B 1 196 ? 21.735 -13.425 -5.682 1 98.51 196 ARG B N 1
ATOM 3862 C CA . ARG B 1 196 ? 22.135 -13.968 -4.387 1 98.51 196 ARG B CA 1
ATOM 3863 C C . ARG B 1 196 ? 21.033 -14.841 -3.796 1 98.51 196 ARG B C 1
ATOM 3865 O O . ARG B 1 196 ? 19.868 -14.438 -3.755 1 98.51 196 ARG B O 1
ATOM 3872 N N . ALA B 1 197 ? 21.39 -16.03 -3.48 1 98.78 197 ALA B N 1
ATOM 3873 C CA . ALA B 1 197 ? 20.505 -16.895 -2.705 1 98.78 197 ALA B CA 1
ATOM 3874 C C . ALA B 1 197 ? 20.953 -16.974 -1.248 1 98.78 197 ALA B C 1
ATOM 3876 O O . ALA B 1 197 ? 22.145 -17.115 -0.965 1 98.78 197 ALA B O 1
ATOM 3877 N N . ILE B 1 198 ? 20.065 -16.831 -0.365 1 98.85 198 ILE B N 1
ATOM 3878 C CA . ILE B 1 198 ? 20.35 -16.756 1.064 1 98.85 198 ILE B CA 1
ATOM 3879 C C . ILE B 1 198 ? 19.794 -17.992 1.767 1 98.85 198 ILE B C 1
ATOM 3881 O O . ILE B 1 198 ? 18.588 -18.249 1.721 1 98.85 198 ILE B O 1
ATOM 3885 N N . HIS B 1 199 ? 20.66 -18.77 2.391 1 98.52 199 HIS B N 1
ATOM 3886 C CA . HIS B 1 199 ? 20.255 -19.918 3.194 1 98.52 199 HIS B CA 1
ATOM 3887 C C . HIS B 1 199 ? 19.634 -19.476 4.515 1 98.52 199 HIS B C 1
ATOM 3889 O O . HIS B 1 199 ? 20.346 -19.254 5.497 1 98.52 199 HIS B O 1
ATOM 3895 N N . TYR B 1 200 ? 18.301 -19.456 4.579 1 96.16 200 TYR B N 1
ATOM 3896 C CA . TYR B 1 200 ? 17.623 -18.742 5.655 1 96.16 200 TYR B CA 1
ATOM 3897 C C . TYR B 1 200 ? 17.815 -19.455 6.988 1 96.16 200 TYR B C 1
ATOM 3899 O O . TYR B 1 200 ? 17.533 -18.89 8.048 1 96.16 200 TYR B O 1
ATOM 3907 N N . ARG B 1 201 ? 18.314 -20.703 6.988 1 96.22 201 ARG B N 1
ATOM 3908 C CA . ARG B 1 201 ? 18.565 -21.437 8.225 1 96.22 201 ARG B CA 1
ATOM 3909 C C . ARG B 1 201 ? 19.902 -21.034 8.838 1 96.22 201 ARG B C 1
ATOM 3911 O O . ARG B 1 201 ? 20.134 -21.248 10.03 1 96.22 201 ARG B O 1
ATOM 3918 N N . THR B 1 202 ? 20.769 -20.487 8.028 1 97.53 202 THR B N 1
ATOM 3919 C CA . THR B 1 202 ? 22.118 -20.23 8.52 1 97.53 202 THR B CA 1
ATOM 3920 C C . THR B 1 202 ? 22.473 -18.753 8.375 1 97.53 202 THR B C 1
ATOM 3922 O O . THR B 1 202 ? 23.464 -18.289 8.944 1 97.53 202 THR B O 1
ATOM 3925 N N . GLU B 1 203 ? 21.721 -18.063 7.567 1 97.67 203 GLU B N 1
ATOM 3926 C CA . GLU B 1 203 ? 21.951 -16.639 7.341 1 97.67 203 GLU B CA 1
ATOM 3927 C C . GLU B 1 203 ? 20.707 -15.819 7.671 1 97.67 203 GLU B C 1
ATOM 3929 O O . GLU B 1 203 ? 19.584 -16.316 7.565 1 97.67 203 GLU B O 1
ATOM 3934 N N . ASP B 1 204 ? 20.958 -14.628 8.075 1 97.93 204 ASP B N 1
ATOM 3935 C CA . ASP B 1 204 ? 19.877 -13.659 8.229 1 97.93 204 ASP B CA 1
ATOM 3936 C C . ASP B 1 204 ? 19.648 -12.882 6.935 1 97.93 204 ASP B C 1
ATOM 3938 O O . ASP B 1 204 ? 20.469 -12.046 6.553 1 97.93 204 ASP B O 1
ATOM 3942 N N . PHE B 1 205 ? 18.541 -13.093 6.286 1 98.53 205 PHE B N 1
ATOM 3943 C CA . PHE B 1 205 ? 18.336 -12.518 4.962 1 98.53 205 PHE B CA 1
ATOM 3944 C C . PHE B 1 205 ? 18.275 -10.997 5.035 1 98.53 205 PHE B C 1
ATOM 3946 O O . PHE B 1 205 ? 18.663 -10.309 4.088 1 98.53 205 PHE B O 1
ATOM 3953 N N . ALA B 1 206 ? 17.726 -10.454 6.128 1 98.59 206 ALA B N 1
ATOM 3954 C CA . ALA B 1 206 ? 17.636 -9.001 6.246 1 98.59 206 ALA B CA 1
ATOM 3955 C C . ALA B 1 206 ? 19.024 -8.367 6.285 1 98.59 206 ALA B C 1
ATOM 3957 O O . ALA B 1 206 ? 19.276 -7.369 5.606 1 98.59 206 ALA B O 1
ATOM 3958 N N . GLU B 1 207 ? 19.908 -8.941 7.033 1 98.26 207 GLU B N 1
ATOM 3959 C CA . GLU B 1 207 ? 21.278 -8.447 7.133 1 98.26 207 GLU B CA 1
ATOM 3960 C C . GLU B 1 207 ? 22.011 -8.58 5.802 1 98.26 207 GLU B C 1
ATOM 3962 O O . GLU B 1 207 ? 22.727 -7.666 5.387 1 98.26 207 GLU B O 1
ATOM 3967 N N . VAL B 1 208 ? 21.841 -9.73 5.177 1 98.54 208 VAL B N 1
ATOM 3968 C CA . VAL B 1 208 ? 22.513 -9.984 3.907 1 98.54 208 VAL B CA 1
ATOM 3969 C C . VAL B 1 208 ? 22.055 -8.965 2.866 1 98.54 208 VAL B C 1
ATOM 3971 O O . VAL B 1 208 ? 22.879 -8.353 2.183 1 98.54 208 VAL B O 1
ATOM 3974 N N . VAL B 1 209 ? 20.751 -8.737 2.763 1 98.4 209 VAL B N 1
ATOM 3975 C CA . VAL B 1 209 ? 20.173 -7.82 1.786 1 98.4 209 VAL B CA 1
ATOM 3976 C C . VAL B 1 209 ? 20.685 -6.404 2.039 1 98.4 209 VAL B C 1
ATOM 3978 O O . VAL B 1 209 ? 21.14 -5.727 1.114 1 98.4 209 VAL B O 1
ATOM 3981 N N . LYS B 1 210 ? 20.617 -5.944 3.253 1 97.92 210 LYS B N 1
ATOM 3982 C CA . LYS B 1 210 ? 21.062 -4.594 3.585 1 97.92 210 LYS B CA 1
ATOM 3983 C C . LYS B 1 210 ? 22.546 -4.413 3.278 1 97.92 210 LYS B C 1
ATOM 3985 O O . LYS B 1 210 ? 22.955 -3.375 2.754 1 97.92 210 LYS B O 1
ATOM 3990 N N . ALA B 1 211 ? 23.341 -5.467 3.637 1 97.81 211 ALA B N 1
ATOM 3991 C CA . ALA B 1 211 ? 24.78 -5.4 3.397 1 97.81 211 ALA B CA 1
ATOM 3992 C C . ALA B 1 211 ? 25.083 -5.308 1.904 1 97.81 211 ALA B C 1
ATOM 3994 O O . ALA B 1 211 ? 25.994 -4.584 1.493 1 97.81 211 ALA B O 1
ATOM 3995 N N . GLU B 1 212 ? 24.343 -5.962 1.137 1 97.52 212 GLU B N 1
ATOM 3996 C CA . GLU B 1 212 ? 24.668 -6.076 -0.282 1 97.52 212 GLU B CA 1
ATOM 3997 C C . GLU B 1 212 ? 24.065 -4.924 -1.08 1 97.52 212 GLU B C 1
ATOM 3999 O O . GLU B 1 212 ? 24.59 -4.548 -2.131 1 97.52 212 GLU B O 1
ATOM 4004 N N . THR B 1 213 ? 22.931 -4.39 -0.633 1 97.23 213 THR B N 1
ATOM 4005 C CA . THR B 1 213 ? 22.258 -3.361 -1.417 1 97.23 213 THR B CA 1
ATOM 4006 C C . THR B 1 213 ? 22.529 -1.975 -0.839 1 97.23 213 THR B C 1
ATOM 4008 O O . THR B 1 213 ? 22.348 -0.965 -1.522 1 97.23 213 THR B O 1
ATOM 4011 N N . GLY B 1 214 ? 22.841 -1.9 0.464 1 97.21 214 GLY B N 1
ATOM 4012 C CA . GLY B 1 214 ? 23.062 -0.636 1.148 1 97.21 214 GLY B CA 1
ATOM 4013 C C . GLY B 1 214 ? 21.775 0.042 1.579 1 97.21 214 GLY B C 1
ATOM 4014 O O . GLY B 1 214 ? 21.773 0.842 2.517 1 97.21 214 GLY B O 1
ATOM 4015 N N . ARG B 1 215 ? 20.688 -0.22 1.021 1 96.46 215 ARG B N 1
ATOM 4016 C CA . ARG B 1 215 ? 19.45 0.509 1.272 1 96.46 215 ARG B CA 1
ATOM 4017 C C . ARG B 1 215 ? 18.283 -0.449 1.487 1 96.46 215 ARG B C 1
ATOM 4019 O O . ARG B 1 215 ? 17.187 -0.027 1.86 1 96.46 215 ARG B O 1
ATOM 4026 N N . GLY B 1 216 ? 18.467 -1.78 1.2 1 98.21 216 GLY B N 1
ATOM 4027 C CA . GLY B 1 216 ? 17.375 -2.74 1.205 1 98.21 216 GLY B CA 1
ATOM 4028 C C . GLY B 1 216 ? 16.809 -3.006 -0.177 1 98.21 216 GLY B C 1
ATOM 4029 O O . GLY B 1 216 ? 17.239 -2.397 -1.158 1 98.21 216 GLY B O 1
ATOM 4030 N N . VAL B 1 217 ? 15.853 -3.891 -0.271 1 98.82 217 VAL B N 1
ATOM 4031 C CA . VAL B 1 217 ? 15.223 -4.229 -1.543 1 98.82 217 VAL B CA 1
ATOM 4032 C C . VAL B 1 217 ? 13.982 -3.363 -1.751 1 98.82 217 VAL B C 1
ATOM 4034 O O . VAL B 1 217 ? 13.423 -2.828 -0.791 1 98.82 217 VAL B O 1
ATOM 4037 N N . ASP B 1 218 ? 13.527 -3.259 -2.968 1 98.88 218 ASP B N 1
ATOM 4038 C CA . ASP B 1 218 ? 12.418 -2.372 -3.308 1 98.88 218 ASP B CA 1
ATOM 4039 C C . ASP B 1 218 ? 11.086 -3.116 -3.257 1 98.88 218 ASP B C 1
ATOM 4041 O O . ASP B 1 218 ? 10.051 -2.525 -2.939 1 98.88 218 ASP B O 1
ATOM 4045 N N . VAL B 1 219 ? 11.114 -4.371 -3.626 1 98.94 219 VAL B N 1
ATOM 4046 C CA . VAL B 1 219 ? 9.912 -5.198 -3.612 1 98.94 219 VAL B CA 1
ATOM 4047 C C . VAL B 1 219 ? 10.213 -6.536 -2.94 1 98.94 219 VAL B C 1
ATOM 4049 O O . VAL B 1 219 ? 11.26 -7.14 -3.186 1 98.94 219 VAL B O 1
ATOM 4052 N N . VAL B 1 220 ? 9.35 -6.968 -2.075 1 98.97 220 VAL B N 1
ATOM 4053 C CA . VAL B 1 220 ? 9.41 -8.292 -1.465 1 98.97 220 VAL B CA 1
ATOM 4054 C C . VAL B 1 220 ? 8.184 -9.105 -1.873 1 98.97 220 VAL B C 1
ATOM 4056 O O . VAL B 1 220 ? 7.05 -8.64 -1.738 1 98.97 220 VAL B O 1
ATOM 4059 N N . LEU B 1 221 ? 8.387 -10.236 -2.452 1 98.95 221 LEU B N 1
ATOM 4060 C CA . LEU B 1 221 ? 7.343 -11.24 -2.626 1 98.95 221 LEU B CA 1
ATOM 4061 C C . LEU B 1 221 ? 7.347 -12.234 -1.47 1 98.95 221 LEU B C 1
ATOM 4063 O O . LEU B 1 221 ? 8.259 -13.057 -1.356 1 98.95 221 LEU B O 1
ATOM 4067 N N . ASP B 1 222 ? 6.329 -12.184 -0.684 1 98.83 222 ASP B N 1
ATOM 4068 C CA . ASP B 1 222 ? 6.335 -12.923 0.575 1 98.83 222 ASP B CA 1
ATOM 4069 C C . ASP B 1 222 ? 5.271 -14.018 0.574 1 98.83 222 ASP B C 1
ATOM 4071 O O . ASP B 1 222 ? 4.083 -13.736 0.406 1 98.83 222 ASP B O 1
ATOM 4075 N N . MET B 1 223 ? 5.622 -15.187 0.836 1 97.47 223 MET B N 1
ATOM 4076 C CA . MET B 1 223 ? 4.67 -16.285 0.981 1 97.47 223 MET B CA 1
ATOM 4077 C C . MET B 1 223 ? 4.7 -16.848 2.397 1 97.47 223 MET B C 1
ATOM 4079 O O . MET B 1 223 ? 4.074 -17.872 2.676 1 97.47 223 MET B O 1
ATOM 4083 N N . VAL B 1 224 ? 5.427 -16.266 3.275 1 97.36 224 VAL B N 1
ATOM 4084 C CA . VAL B 1 224 ? 5.669 -16.807 4.609 1 97.36 224 VAL B CA 1
ATOM 4085 C C . VAL B 1 224 ? 4.768 -16.106 5.622 1 97.36 224 VAL B C 1
ATOM 4087 O O . VAL B 1 224 ? 3.982 -16.754 6.318 1 97.36 224 VAL B O 1
ATOM 4090 N N . GLY B 1 225 ? 4.83 -14.748 5.692 1 98.11 225 GLY B N 1
ATOM 4091 C CA . GLY B 1 225 ? 4.081 -13.98 6.674 1 98.11 225 GLY B CA 1
ATOM 4092 C C . GLY B 1 225 ? 4.647 -14.091 8.077 1 98.11 225 GLY B C 1
ATOM 4093 O O . GLY B 1 225 ? 5.863 -14.184 8.256 1 98.11 225 GLY B O 1
ATOM 4094 N N . GLY B 1 226 ? 3.811 -13.884 9.07 1 98.05 226 GLY B N 1
ATOM 4095 C CA . GLY B 1 226 ? 4.209 -14.024 10.461 1 98.05 226 GLY B CA 1
ATOM 4096 C C . GLY B 1 226 ? 5.404 -13.164 10.83 1 98.05 226 GLY B C 1
ATOM 4097 O O . GLY B 1 226 ? 5.415 -11.961 10.561 1 98.05 226 GLY B O 1
ATOM 4098 N N . SER B 1 227 ? 6.405 -13.825 11.352 1 97.16 227 SER B N 1
ATOM 4099 C CA . SER B 1 227 ? 7.563 -13.128 11.901 1 97.16 227 SER B CA 1
ATOM 4100 C C . SER B 1 227 ? 8.448 -12.568 10.792 1 97.16 227 SER B C 1
ATOM 4102 O O . SER B 1 227 ? 9.323 -11.738 11.048 1 97.16 227 SER B O 1
ATOM 4104 N N . TYR B 1 228 ? 8.296 -13.023 9.548 1 98.27 228 TYR B N 1
ATOM 4105 C CA . TYR B 1 228 ? 9.11 -12.54 8.438 1 98.27 228 TYR B CA 1
ATOM 4106 C C . TYR B 1 228 ? 8.8 -11.08 8.13 1 98.27 228 TYR B C 1
ATOM 4108 O O . TYR B 1 228 ? 9.661 -10.346 7.638 1 98.27 228 TYR B O 1
ATOM 4116 N N . VAL B 1 229 ? 7.612 -10.653 8.477 1 98.74 229 VAL B N 1
ATOM 4117 C CA . VAL B 1 229 ? 7.155 -9.338 8.039 1 98.74 229 VAL B CA 1
ATOM 4118 C C . VAL B 1 229 ? 8.024 -8.252 8.669 1 98.74 229 VAL B C 1
ATOM 4120 O O . VAL B 1 229 ? 8.518 -7.361 7.973 1 98.74 229 VAL B O 1
ATOM 4123 N N . ALA B 1 230 ? 8.224 -8.322 9.944 1 98.62 230 ALA B N 1
ATOM 4124 C CA . ALA B 1 230 ? 9.056 -7.318 10.602 1 98.62 230 ALA B CA 1
ATOM 4125 C C . ALA B 1 230 ? 10.474 -7.326 10.038 1 98.62 230 ALA B C 1
ATOM 4127 O O . ALA B 1 230 ? 11.089 -6.269 9.873 1 98.62 230 ALA B O 1
ATOM 4128 N N . ARG B 1 231 ? 11.019 -8.502 9.749 1 98.42 231 ARG B N 1
ATOM 4129 C CA . ARG B 1 231 ? 12.356 -8.627 9.178 1 98.42 231 ARG B CA 1
ATOM 4130 C C . ARG B 1 231 ? 12.396 -8.078 7.755 1 98.42 231 ARG B C 1
ATOM 4132 O O . ARG B 1 231 ? 13.384 -7.462 7.349 1 98.42 231 ARG B O 1
ATOM 4139 N N . GLU B 1 232 ? 11.36 -8.35 7.036 1 98.88 232 GLU B N 1
ATOM 4140 C CA . GLU B 1 232 ? 11.256 -7.809 5.684 1 98.88 232 GLU B CA 1
ATOM 4141 C C . GLU B 1 232 ? 11.192 -6.285 5.703 1 98.88 232 GLU B C 1
ATOM 4143 O O . GLU B 1 232 ? 11.87 -5.62 4.917 1 98.88 232 GLU B O 1
ATOM 4148 N N . ILE B 1 233 ? 10.42 -5.717 6.566 1 98.83 233 ILE B N 1
ATOM 4149 C CA . ILE B 1 233 ? 10.348 -4.266 6.698 1 98.83 233 ILE B CA 1
ATOM 4150 C C . ILE B 1 233 ? 11.736 -3.705 6.996 1 98.83 233 ILE B C 1
ATOM 4152 O O . ILE B 1 233 ? 12.127 -2.674 6.444 1 98.83 233 ILE B O 1
ATOM 4156 N N . ALA B 1 234 ? 12.516 -4.394 7.773 1 98.42 234 ALA B N 1
ATOM 4157 C CA . ALA B 1 234 ? 13.844 -3.937 8.173 1 98.42 234 ALA B CA 1
ATOM 4158 C C . ALA B 1 234 ? 14.788 -3.879 6.976 1 98.42 234 ALA B C 1
ATOM 4160 O O . ALA B 1 234 ? 15.736 -3.091 6.963 1 98.42 234 ALA B O 1
ATOM 4161 N N . CYS B 1 235 ? 14.535 -4.669 5.925 1 98.67 235 CYS B N 1
ATOM 4162 C CA . CYS B 1 235 ? 15.466 -4.707 4.803 1 98.67 235 CYS B CA 1
ATOM 4163 C C . CYS B 1 235 ? 14.779 -4.281 3.51 1 98.67 235 CYS B C 1
ATOM 4165 O O . CYS B 1 235 ? 15.186 -4.693 2.422 1 98.67 235 CYS B O 1
ATOM 4167 N N . THR B 1 236 ? 13.723 -3.62 3.624 1 98.67 236 THR B N 1
ATOM 4168 C CA . THR B 1 236 ? 13.053 -2.996 2.488 1 98.67 236 THR B CA 1
ATOM 4169 C C . THR B 1 236 ? 13.438 -1.524 2.376 1 98.67 236 THR B C 1
ATOM 4171 O O . THR B 1 236 ? 13.514 -0.818 3.384 1 98.67 236 THR B O 1
ATOM 4174 N N . ALA B 1 237 ? 13.695 -1.086 1.207 1 98.49 237 ALA B N 1
ATOM 4175 C CA . ALA B 1 237 ? 14.11 0.291 0.95 1 98.49 237 ALA B CA 1
ATOM 4176 C C . ALA B 1 237 ? 12.967 1.266 1.216 1 98.49 237 ALA B C 1
ATOM 4178 O O . ALA B 1 237 ? 11.801 0.868 1.264 1 98.49 237 ALA B O 1
ATOM 4179 N N . ASP B 1 238 ? 13.289 2.518 1.417 1 97.75 238 ASP B N 1
ATOM 4180 C CA . ASP B 1 238 ? 12.266 3.554 1.519 1 97.75 238 ASP B CA 1
ATOM 4181 C C . ASP B 1 238 ? 11.324 3.516 0.318 1 97.75 238 ASP B C 1
ATOM 4183 O O . ASP B 1 238 ? 11.766 3.334 -0.819 1 97.75 238 ASP B O 1
ATOM 4187 N N . ASP B 1 239 ? 10.021 3.619 0.577 1 98.14 239 ASP B N 1
ATOM 4188 C CA . ASP B 1 239 ? 8.974 3.551 -0.438 1 98.14 239 ASP B CA 1
ATOM 4189 C C . ASP B 1 239 ? 8.85 2.139 -1.006 1 98.14 239 ASP B C 1
ATOM 4191 O O . ASP B 1 239 ? 8.278 1.945 -2.081 1 98.14 239 ASP B O 1
ATOM 4195 N N . GLY B 1 240 ? 9.525 1.18 -0.326 1 98.65 240 GLY B N 1
ATOM 4196 C CA . GLY B 1 240 ? 9.438 -0.196 -0.788 1 98.65 240 GLY B CA 1
ATOM 4197 C C . GLY B 1 240 ? 8.078 -0.821 -0.547 1 98.65 240 GLY B C 1
ATOM 4198 O O . GLY B 1 240 ? 7.25 -0.261 0.174 1 98.65 240 GLY B O 1
ATOM 4199 N N . ARG B 1 241 ? 7.831 -1.996 -1.181 1 98.84 241 ARG B N 1
ATOM 4200 C CA . ARG B 1 241 ? 6.542 -2.679 -1.147 1 98.84 241 ARG B CA 1
ATOM 4201 C C . ARG B 1 241 ? 6.714 -4.155 -0.801 1 98.84 241 ARG B C 1
ATOM 4203 O O . ARG B 1 241 ? 7.545 -4.844 -1.396 1 98.84 241 ARG B O 1
ATOM 4210 N N . ILE B 1 242 ? 5.983 -4.578 0.145 1 98.96 242 ILE B N 1
ATOM 4211 C CA . ILE B 1 242 ? 5.927 -5.982 0.54 1 98.96 242 ILE B CA 1
ATOM 4212 C C . ILE B 1 242 ? 4.578 -6.576 0.141 1 98.96 242 ILE B C 1
ATOM 4214 O O . ILE B 1 242 ? 3.529 -6.106 0.587 1 98.96 242 ILE B O 1
ATOM 4218 N N . VAL B 1 243 ? 4.587 -7.607 -0.653 1 98.96 243 VAL B N 1
ATOM 4219 C CA . VAL B 1 243 ? 3.363 -8.205 -1.174 1 98.96 243 VAL B CA 1
ATOM 4220 C C . VAL B 1 243 ? 3.235 -9.641 -0.673 1 98.96 243 VAL B C 1
ATOM 4222 O O . VAL B 1 243 ? 4.027 -10.509 -1.047 1 98.96 243 VAL B O 1
ATOM 4225 N N . LEU B 1 244 ? 2.217 -9.898 0.125 1 98.89 244 LEU B N 1
ATOM 4226 C CA . LEU B 1 244 ? 1.924 -11.227 0.649 1 98.89 244 LEU B CA 1
ATOM 4227 C C . LEU B 1 244 ? 1.089 -12.03 -0.343 1 98.89 244 LEU B C 1
ATOM 4229 O O . LEU B 1 244 ? 0.083 -11.535 -0.857 1 98.89 244 LEU B O 1
ATOM 4233 N N . ILE B 1 245 ? 1.468 -13.309 -0.541 1 98.42 245 ILE B N 1
ATOM 4234 C CA . ILE B 1 245 ? 0.66 -14.13 -1.437 1 98.42 245 ILE B CA 1
ATOM 4235 C C . ILE B 1 245 ? 0.314 -15.451 -0.755 1 98.42 245 ILE B C 1
ATOM 4237 O O . ILE B 1 245 ? -0.415 -16.274 -1.315 1 98.42 245 ILE B O 1
ATOM 4241 N N . ALA B 1 246 ? 0.841 -15.697 0.414 1 97.42 246 ALA B N 1
ATOM 4242 C CA . ALA B 1 246 ? 0.536 -16.83 1.284 1 97.42 246 ALA B CA 1
ATOM 4243 C C . ALA B 1 246 ? 0.938 -16.538 2.726 1 97.42 246 ALA B C 1
ATOM 4245 O O . ALA B 1 246 ? 1.468 -15.465 3.024 1 97.42 246 ALA B O 1
ATOM 4246 N N . LEU B 1 247 ? 0.631 -17.425 3.632 1 97.37 247 LEU B N 1
ATOM 4247 C CA . LEU B 1 247 ? 0.848 -17.209 5.058 1 97.37 247 LEU B CA 1
ATOM 4248 C C . LEU B 1 247 ? 1.396 -18.468 5.722 1 97.37 247 LEU B C 1
ATOM 4250 O O . LEU B 1 247 ? 0.894 -18.895 6.764 1 97.37 247 LEU B O 1
ATOM 4254 N N . LEU B 1 248 ? 2.394 -18.983 5.141 1 95.2 248 LEU B N 1
ATOM 4255 C CA . LEU B 1 248 ? 2.919 -20.277 5.563 1 95.2 248 LEU B CA 1
ATOM 4256 C C . LEU B 1 248 ? 3.551 -20.181 6.947 1 95.2 248 LEU B C 1
ATOM 4258 O O . LEU B 1 248 ? 3.665 -21.186 7.653 1 95.2 248 LEU B O 1
ATOM 4262 N N . GLY B 1 249 ? 4.025 -18.985 7.313 1 95.79 249 GLY B N 1
ATOM 4263 C CA . GLY B 1 249 ? 4.678 -18.779 8.596 1 95.79 249 GLY B CA 1
ATOM 4264 C C . GLY B 1 249 ? 3.754 -18.198 9.649 1 95.79 249 GLY B C 1
ATOM 4265 O O . GLY B 1 249 ? 4.176 -17.943 10.779 1 95.79 249 GLY B O 1
ATOM 4266 N N . GLY B 1 250 ? 2.529 -17.88 9.254 1 97.01 250 GLY B N 1
ATOM 4267 C CA . GLY B 1 250 ? 1.574 -17.34 10.208 1 97.01 250 GLY B CA 1
ATOM 4268 C C . GLY B 1 250 ? 0.695 -16.253 9.622 1 97.01 250 GLY B C 1
ATOM 4269 O O . GLY B 1 250 ? 1.152 -15.45 8.805 1 97.01 250 GLY B O 1
ATOM 4270 N N . ALA B 1 251 ? -0.474 -16.159 10.181 1 97.81 251 ALA B N 1
ATOM 4271 C CA . ALA B 1 251 ? -1.48 -15.274 9.601 1 97.81 251 ALA B CA 1
ATOM 4272 C C . ALA B 1 251 ? -1.547 -13.95 10.358 1 97.81 251 ALA B C 1
ATOM 4274 O O . ALA B 1 251 ? -2.406 -13.111 10.078 1 97.81 251 ALA B O 1
ATOM 4275 N N . LYS B 1 252 ? -0.72 -13.753 11.335 1 98.38 252 LYS B N 1
ATOM 4276 C CA . LYS B 1 252 ? -0.599 -12.511 12.093 1 98.38 252 LYS B CA 1
ATOM 4277 C C . LYS B 1 252 ? 0.862 -12.097 12.24 1 98.38 252 LYS B C 1
ATOM 4279 O O . LYS B 1 252 ? 1.756 -12.946 12.244 1 98.38 252 LYS B O 1
ATOM 4284 N N . ALA B 1 253 ? 1.055 -10.856 12.363 1 98.51 253 ALA B N 1
ATOM 4285 C CA . ALA B 1 253 ? 2.411 -10.348 12.559 1 98.51 253 ALA B CA 1
ATOM 4286 C C . ALA B 1 253 ? 2.408 -9.1 13.436 1 98.51 253 ALA B C 1
ATOM 4288 O O . ALA B 1 253 ? 1.482 -8.287 13.367 1 98.51 253 ALA B O 1
ATOM 4289 N N . GLU B 1 254 ? 3.372 -8.991 14.263 1 98.27 254 GLU B N 1
ATOM 4290 C CA . GLU B 1 254 ? 3.65 -7.692 14.869 1 98.27 254 GLU B CA 1
ATOM 4291 C C . GLU B 1 254 ? 4.394 -6.778 13.9 1 98.27 254 GLU B C 1
ATOM 4293 O O . GLU B 1 254 ? 5.497 -7.103 13.455 1 98.27 254 GLU B O 1
ATOM 4298 N N . VAL B 1 255 ? 3.866 -5.675 13.572 1 98.6 255 VAL B N 1
ATOM 4299 C CA . VAL B 1 255 ? 4.384 -4.786 12.537 1 98.6 255 VAL B CA 1
ATOM 4300 C C . VAL B 1 255 ? 4.911 -3.502 13.174 1 98.6 255 VAL B C 1
ATOM 4302 O O . VAL B 1 255 ? 4.221 -2.872 13.979 1 98.6 255 VAL B O 1
ATOM 4305 N N . PRO B 1 256 ? 6.159 -3.157 12.928 1 98.78 256 PRO B N 1
ATOM 4306 C CA . PRO B 1 256 ? 6.682 -1.863 13.371 1 98.78 256 PRO B CA 1
ATOM 4307 C C . PRO B 1 256 ? 6.124 -0.693 12.564 1 98.78 256 PRO B C 1
ATOM 4309 O O . PRO B 1 256 ? 6.745 -0.257 11.591 1 98.78 256 PRO B O 1
ATOM 4312 N N . LEU B 1 257 ? 5.109 -0.063 13.031 1 98.76 257 LEU B N 1
ATOM 4313 C CA . LEU B 1 257 ? 4.399 0.993 12.317 1 98.76 257 LEU B CA 1
ATOM 4314 C C . LEU B 1 257 ? 5.293 2.213 12.121 1 98.76 257 LEU B C 1
ATOM 4316 O O . LEU B 1 257 ? 5.16 2.932 11.128 1 98.76 257 LEU B O 1
ATOM 4320 N N . GLY B 1 258 ? 6.165 2.449 13.047 1 98.26 258 GLY B N 1
ATOM 4321 C CA . GLY B 1 258 ? 7.083 3.569 12.915 1 98.26 258 GLY B CA 1
ATOM 4322 C C . GLY B 1 258 ? 7.924 3.506 11.654 1 98.26 258 GLY B C 1
ATOM 4323 O O . GLY B 1 258 ? 8.159 4.528 11.006 1 98.26 258 GLY B O 1
ATOM 4324 N N . GLU B 1 259 ? 8.385 2.3 11.329 1 98.45 259 GLU B N 1
ATOM 4325 C CA . GLU B 1 259 ? 9.175 2.118 10.115 1 98.45 259 GLU B CA 1
ATOM 4326 C C . GLU B 1 259 ? 8.321 2.313 8.866 1 98.45 259 GLU B C 1
ATOM 4328 O O . GLU B 1 259 ? 8.763 2.932 7.896 1 98.45 259 GLU B O 1
ATOM 4333 N N . ILE B 1 260 ? 7.099 1.762 8.918 1 98.72 260 ILE B N 1
ATOM 4334 C CA . ILE B 1 260 ? 6.182 1.929 7.796 1 98.72 260 ILE B CA 1
ATOM 4335 C C . ILE B 1 260 ? 5.943 3.416 7.541 1 98.72 260 ILE B C 1
ATOM 4337 O O . ILE B 1 260 ? 6.021 3.877 6.4 1 98.72 260 ILE B O 1
ATOM 4341 N N . LEU B 1 261 ? 5.703 4.099 8.609 1 98.27 261 LEU B N 1
ATOM 4342 C CA . LEU B 1 261 ? 5.381 5.52 8.533 1 98.27 261 LEU B CA 1
ATOM 4343 C C . LEU B 1 261 ? 6.584 6.325 8.054 1 98.27 261 LEU B C 1
ATOM 4345 O O . LEU B 1 261 ? 6.497 7.05 7.061 1 98.27 261 LEU B O 1
ATOM 4349 N N . ARG B 1 262 ? 7.726 6.207 8.633 1 96.92 262 ARG B N 1
ATOM 4350 C CA . ARG B 1 262 ? 8.901 7.036 8.383 1 96.92 262 ARG B CA 1
ATOM 4351 C C . ARG B 1 262 ? 9.503 6.733 7.015 1 96.92 262 ARG B C 1
ATOM 4353 O O . ARG B 1 262 ? 10.031 7.628 6.351 1 96.92 262 ARG B O 1
ATOM 4360 N N . ARG B 1 263 ? 9.381 5.454 6.639 1 98.01 263 ARG B N 1
ATOM 4361 C CA . ARG B 1 263 ? 10.072 5.033 5.424 1 98.01 263 ARG B CA 1
ATOM 4362 C C . ARG B 1 263 ? 9.084 4.791 4.288 1 98.01 263 ARG B C 1
ATOM 4364 O O . ARG B 1 263 ? 9.475 4.373 3.196 1 98.01 263 ARG B O 1
ATOM 4371 N N . ARG B 1 264 ? 7.777 4.978 4.578 1 98.46 264 ARG B N 1
ATOM 4372 C CA . ARG B 1 264 ? 6.739 4.949 3.552 1 98.46 264 ARG B CA 1
ATOM 4373 C C . ARG B 1 264 ? 6.658 3.576 2.893 1 98.46 264 ARG B C 1
ATOM 4375 O O . ARG B 1 264 ? 6.588 3.474 1.667 1 98.46 264 ARG B O 1
ATOM 4382 N N . ILE B 1 265 ? 6.767 2.578 3.722 1 98.76 265 ILE B N 1
ATOM 4383 C CA . ILE B 1 265 ? 6.674 1.197 3.263 1 98.76 265 ILE B CA 1
ATOM 4384 C C . ILE B 1 265 ? 5.21 0.823 3.044 1 98.76 265 ILE B C 1
ATOM 4386 O O . ILE B 1 265 ? 4.33 1.28 3.778 1 98.76 265 ILE B O 1
ATOM 4390 N N . THR B 1 266 ? 4.943 0.015 2.052 1 98.87 266 THR B N 1
ATOM 4391 C CA . THR B 1 266 ? 3.617 -0.534 1.788 1 98.87 266 THR B CA 1
ATOM 4392 C C . THR B 1 266 ? 3.578 -2.027 2.103 1 98.87 266 THR B C 1
ATOM 4394 O O . THR B 1 266 ? 4.417 -2.79 1.622 1 98.87 266 THR B O 1
ATOM 4397 N N . LEU B 1 267 ? 2.712 -2.402 2.959 1 98.94 267 LEU B N 1
ATOM 4398 C CA . LEU B 1 267 ? 2.379 -3.8 3.213 1 98.94 267 LEU B CA 1
ATOM 4399 C C . LEU B 1 267 ? 1.021 -4.152 2.615 1 98.94 267 LEU B C 1
ATOM 4401 O O . LEU B 1 267 ? 0.011 -3.528 2.947 1 98.94 267 LEU B O 1
ATOM 4405 N N . THR B 1 268 ? 0.993 -5.141 1.712 1 98.9 268 THR B N 1
ATOM 4406 C CA . THR B 1 268 ? -0.241 -5.54 1.045 1 98.9 268 THR B CA 1
ATOM 4407 C C . THR B 1 268 ? -0.19 -7.012 0.648 1 98.9 268 THR B C 1
ATOM 4409 O O . THR B 1 268 ? 0.678 -7.756 1.109 1 98.9 268 THR B O 1
ATOM 4412 N N . GLY B 1 269 ? -1.17 -7.458 -0.047 1 98.71 269 GLY B N 1
ATOM 4413 C CA . GLY B 1 269 ? -1.238 -8.837 -0.505 1 98.71 269 GLY B CA 1
ATOM 4414 C C . GLY B 1 269 ? -2.45 -9.119 -1.372 1 98.71 269 GLY B C 1
ATOM 4415 O O . GLY B 1 269 ? -3.334 -8.269 -1.507 1 98.71 269 GLY B O 1
ATOM 4416 N N . SER B 1 270 ? -2.447 -10.297 -1.921 1 98.35 270 SER B N 1
ATOM 4417 C CA . SER B 1 270 ? -3.589 -10.641 -2.762 1 98.35 270 SER B CA 1
ATOM 4418 C C . SER B 1 270 ? -3.717 -12.151 -2.931 1 98.35 270 SER B C 1
ATOM 4420 O O . SER B 1 270 ? -2.762 -12.891 -2.688 1 98.35 270 SER B O 1
ATOM 4422 N N . THR B 1 271 ? -4.875 -12.548 -3.332 1 96.58 271 THR B N 1
ATOM 4423 C CA . THR B 1 271 ? -5.153 -13.885 -3.845 1 96.58 271 THR B CA 1
ATOM 4424 C C . THR B 1 271 ? -5.543 -13.828 -5.319 1 96.58 271 THR B C 1
ATOM 4426 O O . THR B 1 271 ? -6.034 -12.803 -5.798 1 96.58 271 THR B O 1
ATOM 4429 N N . LEU B 1 272 ? -5.347 -14.891 -5.937 1 97.55 272 LEU B N 1
ATOM 4430 C CA . LEU B 1 272 ? -5.609 -14.929 -7.372 1 97.55 272 LEU B CA 1
ATOM 4431 C C . LEU B 1 272 ? -6.916 -15.656 -7.667 1 97.55 272 LEU B C 1
ATOM 4433 O O . LEU B 1 272 ? -7.739 -15.171 -8.448 1 97.55 272 LEU B O 1
ATOM 4437 N N . ARG B 1 273 ? -7.213 -16.766 -7.012 1 97.45 273 ARG B N 1
ATOM 4438 C CA . ARG B 1 273 ? -8.267 -17.709 -7.372 1 97.45 273 ARG B CA 1
ATOM 4439 C C . ARG B 1 273 ? -9.636 -17.037 -7.343 1 97.45 273 ARG B C 1
ATOM 4441 O O . ARG B 1 273 ? -10.411 -17.153 -8.295 1 97.45 273 ARG B O 1
ATOM 4448 N N . PRO B 1 274 ? -9.95 -16.223 -6.39 1 94.95 274 PRO B N 1
ATOM 4449 C CA . PRO B 1 274 ? -11.312 -15.687 -6.321 1 94.95 274 PRO B CA 1
ATOM 4450 C C . PRO B 1 274 ? -11.504 -14.452 -7.198 1 94.95 274 PRO B C 1
ATOM 4452 O O . PRO B 1 274 ? -12.608 -13.905 -7.267 1 94.95 274 PRO B O 1
ATOM 4455 N N . ARG B 1 275 ? -10.502 -13.968 -7.826 1 96.3 275 ARG B N 1
ATOM 4456 C CA . ARG B 1 275 ? -10.599 -12.747 -8.621 1 96.3 275 ARG B CA 1
ATOM 4457 C C . ARG B 1 275 ? -11.485 -12.959 -9.844 1 96.3 275 ARG B C 1
ATOM 4459 O O . ARG B 1 275 ? -11.612 -14.081 -10.339 1 96.3 275 ARG B O 1
ATOM 4466 N N . PRO B 1 276 ? -12.028 -11.908 -10.422 1 96 276 PRO B N 1
ATOM 4467 C CA . PRO B 1 276 ? -12.9 -12.012 -11.593 1 96 276 PRO B CA 1
ATOM 4468 C C . PRO B 1 276 ? -12.16 -12.493 -12.839 1 96 276 PRO B C 1
ATOM 4470 O O . PRO B 1 276 ? -10.953 -12.274 -12.968 1 96 276 PRO B O 1
ATOM 4473 N N . VAL B 1 277 ? -12.892 -13.077 -13.748 1 97.2 277 VAL B N 1
ATOM 4474 C CA . VAL B 1 277 ? -12.36 -13.587 -15.007 1 97.2 277 VAL B CA 1
ATOM 4475 C C . VAL B 1 277 ? -11.666 -12.461 -15.769 1 97.2 277 VAL B C 1
ATOM 4477 O O . VAL B 1 277 ? -10.576 -12.652 -16.315 1 97.2 277 VAL B O 1
ATOM 4480 N N . ALA B 1 278 ? -12.258 -11.258 -15.775 1 97.36 278 ALA B N 1
ATOM 4481 C CA . ALA B 1 278 ? -11.7 -10.135 -16.523 1 97.36 278 ALA B CA 1
ATOM 4482 C C . ALA B 1 278 ? -10.337 -9.73 -15.969 1 97.36 278 ALA B C 1
ATOM 4484 O O . ALA B 1 278 ? -9.438 -9.356 -16.727 1 97.36 278 ALA B O 1
ATOM 4485 N N . PHE B 1 279 ? -10.288 -9.745 -14.627 1 97.71 279 PHE B N 1
ATOM 4486 C CA . PHE B 1 279 ? -9.017 -9.446 -13.979 1 97.71 279 PHE B CA 1
ATOM 4487 C C . PHE B 1 279 ? -7.936 -10.419 -14.432 1 97.71 279 PHE B C 1
ATOM 4489 O O . PHE B 1 279 ? -6.841 -10.004 -14.819 1 97.71 279 PHE B O 1
ATOM 4496 N N . LYS B 1 280 ? -8.2 -11.703 -14.451 1 98.66 280 LYS B N 1
ATOM 4497 C CA . LYS B 1 280 ? -7.253 -12.749 -14.828 1 98.66 280 LYS B CA 1
ATOM 4498 C C . LYS B 1 280 ? -6.963 -12.715 -16.325 1 98.66 280 LYS B C 1
ATOM 4500 O O . LYS B 1 280 ? -5.844 -13.009 -16.753 1 98.66 280 LYS B O 1
ATOM 4505 N N . ALA B 1 281 ? -7.941 -12.358 -17.111 1 98.66 281 ALA B N 1
ATOM 4506 C CA . ALA B 1 281 ? -7.735 -12.212 -18.55 1 98.66 281 ALA B CA 1
ATOM 4507 C C . ALA B 1 281 ? -6.728 -11.106 -18.85 1 98.66 281 ALA B C 1
ATOM 4509 O O . ALA B 1 281 ? -5.933 -11.219 -19.786 1 98.66 281 ALA B O 1
ATOM 4510 N N . ALA B 1 282 ? -6.786 -10.043 -18.081 1 98.59 282 ALA B N 1
ATOM 4511 C CA . ALA B 1 282 ? -5.83 -8.953 -18.26 1 98.59 282 ALA B CA 1
ATOM 4512 C C . ALA B 1 282 ? -4.407 -9.417 -17.963 1 98.59 282 ALA B C 1
ATOM 4514 O O . ALA B 1 282 ? -3.468 -9.058 -18.677 1 98.59 282 ALA B O 1
ATOM 4515 N N . ILE B 1 283 ? -4.268 -10.172 -16.929 1 98.78 283 ILE B N 1
ATOM 4516 C CA . ILE B 1 283 ? -2.963 -10.737 -16.607 1 98.78 283 ILE B CA 1
ATOM 4517 C C . ILE B 1 283 ? -2.482 -11.616 -17.76 1 98.78 283 ILE B C 1
ATOM 4519 O O . ILE B 1 283 ? -1.323 -11.53 -18.172 1 98.78 283 ILE B O 1
ATOM 4523 N N . ALA B 1 284 ? -3.39 -12.468 -18.284 1 98.81 284 ALA B N 1
ATOM 4524 C CA . ALA B 1 284 ? -3.058 -13.351 -19.399 1 98.81 284 ALA B CA 1
ATOM 4525 C C . ALA B 1 284 ? -2.514 -12.558 -20.584 1 98.81 284 ALA B C 1
ATOM 4527 O O . ALA B 1 284 ? -1.528 -12.958 -21.206 1 98.81 284 ALA B O 1
ATOM 4528 N N . ALA B 1 285 ? -3.122 -11.477 -20.852 1 98.64 285 ALA B N 1
ATOM 4529 C CA . ALA B 1 285 ? -2.703 -10.64 -21.973 1 98.64 285 ALA B CA 1
ATOM 4530 C C . ALA B 1 285 ? -1.296 -10.092 -21.752 1 98.64 285 ALA B C 1
ATOM 4532 O O . ALA B 1 285 ? -0.467 -10.108 -22.664 1 98.64 285 ALA B O 1
ATOM 4533 N N . HIS B 1 286 ? -1.031 -9.655 -20.529 1 98.64 286 HIS B N 1
ATOM 4534 C CA . HIS B 1 286 ? 0.292 -9.128 -20.212 1 98.64 286 HIS B CA 1
ATOM 4535 C C . HIS B 1 286 ? 1.355 -10.217 -20.305 1 98.64 286 HIS B C 1
ATOM 4537 O O . HIS B 1 286 ? 2.45 -9.979 -20.82 1 98.64 286 HIS B O 1
ATOM 4543 N N . LEU B 1 287 ? 1.025 -11.35 -19.798 1 98.79 287 LEU B N 1
ATOM 4544 C CA . LEU B 1 287 ? 1.951 -12.475 -19.861 1 98.79 287 LEU B CA 1
ATOM 4545 C C . LEU B 1 287 ? 2.26 -12.843 -21.308 1 98.79 287 LEU B C 1
ATOM 4547 O O . LEU B 1 287 ? 3.425 -13.022 -21.672 1 98.79 287 LEU B O 1
ATOM 4551 N N . HIS B 1 288 ? 1.225 -12.968 -22.104 1 98.67 288 HIS B N 1
ATOM 4552 C CA . HIS B 1 288 ? 1.42 -13.326 -23.504 1 98.67 288 HIS B CA 1
ATOM 4553 C C . HIS B 1 288 ? 2.332 -12.325 -24.207 1 98.67 288 HIS B C 1
ATOM 4555 O O . HIS B 1 288 ? 3.227 -12.717 -24.959 1 98.67 288 HIS B O 1
ATOM 4561 N N . ASP B 1 289 ? 2.141 -11.05 -23.878 1 98.44 289 ASP B N 1
ATOM 4562 C CA . ASP B 1 289 ? 2.855 -9.992 -24.587 1 98.44 289 ASP B CA 1
ATOM 4563 C C . ASP B 1 289 ? 4.3 -9.886 -24.104 1 98.44 289 ASP B C 1
ATOM 4565 O O . ASP B 1 289 ? 5.205 -9.605 -24.894 1 98.44 289 ASP B O 1
ATOM 4569 N N . THR B 1 290 ? 4.543 -10.222 -22.87 1 98.52 290 THR B N 1
ATOM 4570 C CA . THR B 1 290 ? 5.843 -9.885 -22.301 1 98.52 290 THR B CA 1
ATOM 4571 C C . THR B 1 290 ? 6.639 -11.148 -21.986 1 98.52 290 THR B C 1
ATOM 4573 O O . THR B 1 290 ? 7.857 -11.183 -22.173 1 98.52 290 THR B O 1
ATOM 4576 N N . VAL B 1 291 ? 5.991 -12.187 -21.552 1 98.72 291 VAL B N 1
ATOM 4577 C CA . VAL B 1 291 ? 6.682 -13.344 -20.993 1 98.72 291 VAL B CA 1
ATOM 4578 C C . VAL B 1 291 ? 6.74 -14.463 -22.031 1 98.72 291 VAL B C 1
ATOM 4580 O O . VAL B 1 291 ? 7.713 -15.22 -22.083 1 98.72 291 VAL B O 1
ATOM 4583 N N . TRP B 1 292 ? 5.736 -14.654 -22.853 1 98.58 292 TRP B N 1
ATOM 4584 C CA . TRP B 1 292 ? 5.663 -15.73 -23.835 1 98.58 292 TRP B CA 1
ATOM 4585 C C . TRP B 1 292 ? 6.852 -15.68 -24.788 1 98.58 292 TRP B C 1
ATOM 4587 O O . TRP B 1 292 ? 7.427 -16.716 -25.129 1 98.58 292 TRP B O 1
ATOM 4597 N N . PRO B 1 293 ? 7.291 -14.454 -25.218 1 98.55 293 PRO B N 1
ATOM 4598 C CA . PRO B 1 293 ? 8.497 -14.413 -26.048 1 98.55 293 PRO B CA 1
ATOM 4599 C C . PRO B 1 293 ? 9.736 -14.926 -25.316 1 98.55 293 PRO B C 1
ATOM 4601 O O . PRO B 1 293 ? 10.61 -15.542 -25.93 1 98.55 293 PRO B O 1
ATOM 4604 N N . LEU B 1 294 ? 9.791 -14.689 -24.022 1 98.74 294 LEU B N 1
ATOM 4605 C CA . LEU B 1 294 ? 10.907 -15.18 -23.221 1 98.74 294 LEU B CA 1
ATOM 4606 C C . LEU B 1 294 ? 10.871 -16.701 -23.113 1 98.74 294 LEU B C 1
ATOM 4608 O O . LEU B 1 294 ? 11.917 -17.353 -23.125 1 98.74 294 LEU B O 1
ATOM 4612 N N . LEU B 1 295 ? 9.721 -17.21 -23.022 1 98.76 295 LEU B N 1
ATOM 4613 C CA . LEU B 1 295 ? 9.546 -18.658 -23.003 1 98.76 295 LEU B CA 1
ATOM 4614 C C . LEU B 1 295 ? 9.915 -19.268 -24.352 1 98.76 295 LEU B C 1
ATOM 4616 O O . LEU B 1 295 ? 10.634 -20.269 -24.409 1 98.76 295 LEU B O 1
ATOM 4620 N N . ALA B 1 296 ? 9.446 -18.677 -25.424 1 98.07 296 ALA B N 1
ATOM 4621 C CA . ALA B 1 296 ? 9.683 -19.182 -26.773 1 98.07 296 ALA B CA 1
ATOM 4622 C C . ALA B 1 296 ? 11.171 -19.171 -27.11 1 98.07 296 ALA B C 1
ATOM 4624 O O . ALA B 1 296 ? 11.661 -20.054 -27.818 1 98.07 296 ALA B O 1
ATOM 4625 N N . SER B 1 297 ? 11.882 -18.193 -26.569 1 97.75 297 SER B N 1
ATOM 4626 C CA . SER B 1 297 ? 13.307 -18.06 -26.85 1 97.75 297 SER B CA 1
ATOM 4627 C C . SER B 1 297 ? 14.139 -18.921 -25.906 1 97.75 297 SER B C 1
ATOM 4629 O O . SER B 1 297 ? 15.355 -19.037 -26.072 1 97.75 297 SER B O 1
ATOM 4631 N N . GLY B 1 298 ? 13.517 -19.428 -24.895 1 97.53 298 GLY B N 1
ATOM 4632 C CA . GLY B 1 298 ? 14.218 -20.283 -23.949 1 97.53 298 GLY B CA 1
ATOM 4633 C C . GLY B 1 298 ? 14.932 -19.508 -22.859 1 97.53 298 GLY B C 1
ATOM 4634 O O . GLY B 1 298 ? 15.652 -20.09 -22.045 1 97.53 298 GLY B O 1
ATOM 4635 N N . ARG B 1 299 ? 14.695 -18.266 -22.824 1 97.79 299 ARG B N 1
ATOM 4636 C CA . ARG B 1 299 ? 15.326 -17.438 -21.801 1 97.79 299 ARG B CA 1
ATOM 4637 C C . ARG B 1 299 ? 14.815 -17.8 -20.411 1 97.79 299 ARG B C 1
ATOM 4639 O O . ARG B 1 299 ? 15.538 -17.662 -19.422 1 97.79 299 ARG B O 1
ATOM 4646 N N . ILE B 1 300 ? 13.523 -18.174 -20.352 1 98.12 300 ILE B N 1
ATOM 4647 C CA . ILE B 1 300 ? 12.993 -18.749 -19.12 1 98.12 300 ILE B CA 1
ATOM 4648 C C . ILE B 1 300 ? 12.271 -20.058 -19.431 1 98.12 300 ILE B C 1
ATOM 4650 O O . ILE B 1 300 ? 11.854 -20.29 -20.568 1 98.12 300 ILE B O 1
ATOM 4654 N N . ARG B 1 301 ? 12.167 -20.855 -18.448 1 97.82 301 ARG B N 1
ATOM 4655 C CA . ARG B 1 301 ? 11.529 -22.163 -18.553 1 97.82 301 ARG B CA 1
ATOM 4656 C C . ARG B 1 301 ? 10.948 -22.598 -17.211 1 97.82 301 ARG B C 1
ATOM 4658 O O . ARG B 1 301 ? 11.563 -22.385 -16.164 1 97.82 301 ARG B O 1
ATOM 4665 N N . PRO B 1 302 ? 9.835 -23.22 -17.272 1 98.31 302 PRO B N 1
ATOM 4666 C CA . PRO B 1 302 ? 9.366 -23.761 -15.994 1 98.31 302 PRO B CA 1
ATOM 4667 C C . PRO B 1 302 ? 10.304 -24.823 -15.424 1 98.31 302 PRO B C 1
ATOM 4669 O O . PRO B 1 302 ? 10.922 -25.576 -16.181 1 98.31 302 PRO B O 1
ATOM 4672 N N . VAL B 1 303 ? 10.458 -24.878 -14.179 1 98.45 303 VAL B N 1
ATOM 4673 C CA . VAL B 1 303 ? 11.279 -25.864 -13.484 1 98.45 303 VAL B CA 1
ATOM 4674 C C . VAL B 1 303 ? 10.399 -27.007 -12.982 1 98.45 303 VAL B C 1
ATOM 4676 O O . VAL B 1 303 ? 9.586 -26.82 -12.074 1 98.45 303 VAL B O 1
ATOM 4679 N N . ILE B 1 304 ? 10.557 -28.152 -13.532 1 98.62 304 ILE B N 1
ATOM 4680 C CA . ILE B 1 304 ? 9.735 -29.306 -13.186 1 98.62 304 ILE B CA 1
ATOM 4681 C C . ILE B 1 304 ? 10.535 -30.265 -12.308 1 98.62 304 ILE B C 1
ATOM 4683 O O . ILE B 1 304 ? 11.6 -30.741 -12.707 1 98.62 304 ILE B O 1
ATOM 4687 N N . HIS B 1 305 ? 10.021 -30.494 -11.164 1 98.39 305 HIS B N 1
ATOM 4688 C CA . HIS B 1 305 ? 10.688 -31.393 -10.23 1 98.39 305 HIS B CA 1
ATOM 4689 C C . HIS B 1 305 ? 10.357 -32.85 -10.536 1 98.39 305 HIS B C 1
ATOM 4691 O O . HIS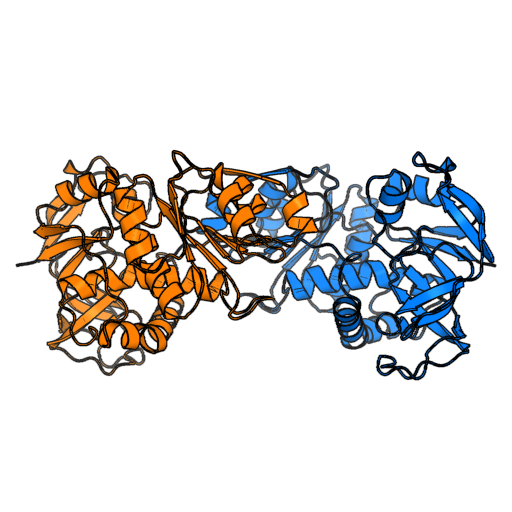 B 1 305 ? 11.253 -33.696 -10.594 1 98.39 305 HIS B O 1
ATOM 4697 N N . GLU B 1 306 ? 9.059 -33.123 -10.74 1 98.26 306 GLU B N 1
ATOM 4698 C CA . GLU B 1 306 ? 8.586 -34.491 -10.931 1 98.26 306 GLU B CA 1
ATOM 4699 C C . GLU B 1 306 ? 7.286 -34.518 -11.73 1 98.26 306 GLU B C 1
ATOM 4701 O O . GLU B 1 306 ? 6.484 -33.585 -11.654 1 98.26 306 GLU B O 1
ATOM 4706 N N . VAL B 1 307 ? 7.127 -35.566 -12.507 1 98.77 307 VAL B N 1
ATOM 4707 C CA . VAL B 1 307 ? 5.914 -35.839 -13.271 1 98.77 307 VAL B CA 1
ATOM 4708 C C . VAL B 1 307 ? 5.343 -37.196 -12.866 1 98.77 307 VAL B C 1
ATOM 4710 O O . VAL B 1 307 ? 6.071 -38.188 -12.799 1 98.77 307 VAL B O 1
ATOM 4713 N N . MET B 1 308 ? 4.061 -37.18 -12.546 1 98.64 308 MET B N 1
ATOM 4714 C CA . MET B 1 308 ? 3.397 -38.411 -12.129 1 98.64 308 MET B CA 1
ATOM 4715 C C . MET B 1 308 ? 2.071 -38.588 -12.86 1 98.64 308 MET B C 1
ATOM 4717 O O . MET B 1 308 ? 1.449 -37.608 -13.273 1 98.64 308 MET B O 1
ATOM 4721 N N . PRO B 1 309 ? 1.643 -39.884 -12.969 1 98.48 309 PRO B N 1
ATOM 4722 C CA . PRO B 1 309 ? 0.264 -40.067 -13.427 1 98.48 309 PRO B CA 1
ATOM 4723 C C . PRO B 1 309 ? -0.76 -39.446 -12.479 1 98.48 309 PRO B C 1
ATOM 4725 O O . PRO B 1 309 ? -0.549 -39.428 -11.264 1 98.48 309 PRO B O 1
ATOM 4728 N N . ALA B 1 310 ? -1.838 -38.975 -13.003 1 98.36 310 ALA B N 1
ATOM 4729 C CA . ALA B 1 310 ? -2.875 -38.303 -12.225 1 98.36 310 ALA B CA 1
ATOM 4730 C C . ALA B 1 310 ? -3.344 -39.177 -11.065 1 98.36 310 ALA B C 1
ATOM 4732 O O . ALA B 1 310 ? -3.681 -38.669 -9.993 1 98.36 310 ALA B O 1
ATOM 4733 N N . GLU B 1 311 ? -3.341 -40.459 -11.257 1 96.88 311 GLU B N 1
ATOM 4734 C CA . GLU B 1 311 ? -3.783 -41.402 -10.234 1 96.88 311 GLU B CA 1
ATOM 4735 C C . GLU B 1 311 ? -2.88 -41.346 -9.005 1 96.88 311 GLU B C 1
ATOM 4737 O O . GLU B 1 311 ? -3.247 -41.839 -7.936 1 96.88 311 GLU B O 1
ATOM 4742 N N . HIS B 1 312 ? -1.724 -40.78 -9.179 1 98.19 312 HIS B N 1
ATOM 4743 C CA . HIS B 1 312 ? -0.781 -40.658 -8.072 1 98.19 312 HIS B CA 1
ATOM 4744 C C . HIS B 1 312 ? -0.858 -39.276 -7.432 1 98.19 312 HIS B C 1
ATOM 4746 O O . HIS B 1 312 ? 0.139 -38.774 -6.908 1 98.19 312 HIS B O 1
ATOM 4752 N N . ALA B 1 313 ? -1.987 -38.637 -7.538 1 98.71 313 ALA B N 1
ATOM 4753 C CA . ALA B 1 313 ? -2.182 -37.304 -6.972 1 98.71 313 ALA B CA 1
ATOM 4754 C C . ALA B 1 313 ? -1.88 -37.294 -5.476 1 98.71 313 ALA B C 1
ATOM 4756 O O . ALA B 1 313 ? -1.371 -36.304 -4.946 1 98.71 313 ALA B O 1
ATOM 4757 N N . ALA B 1 314 ? -2.19 -38.349 -4.766 1 98.65 314 ALA B N 1
ATOM 4758 C CA . ALA B 1 314 ? -1.899 -38.439 -3.337 1 98.65 314 ALA B CA 1
ATOM 4759 C C . ALA B 1 314 ? -0.401 -38.315 -3.073 1 98.65 314 ALA B C 1
ATOM 4761 O O . ALA B 1 314 ? 0.019 -37.575 -2.18 1 98.65 314 ALA B O 1
ATOM 4762 N N . GLN B 1 315 ? 0.352 -39.017 -3.824 1 98.39 315 GLN B N 1
ATOM 4763 C CA . GLN B 1 315 ? 1.805 -38.953 -3.707 1 98.39 315 GLN B CA 1
ATOM 4764 C C . GLN B 1 315 ? 2.322 -37.555 -4.036 1 98.39 315 GLN B C 1
ATOM 4766 O O . GLN B 1 315 ? 3.24 -37.057 -3.382 1 98.39 315 GLN B O 1
ATOM 4771 N N . ALA B 1 316 ? 1.76 -36.993 -5.04 1 98.63 316 ALA B N 1
ATOM 4772 C CA . ALA B 1 316 ? 2.152 -35.643 -5.434 1 98.63 316 ALA B CA 1
ATOM 4773 C C . ALA B 1 316 ? 1.905 -34.649 -4.302 1 98.63 316 ALA B C 1
ATOM 4775 O O . ALA B 1 316 ? 2.749 -33.793 -4.024 1 98.63 316 ALA B O 1
ATOM 4776 N N . HIS B 1 317 ? 0.742 -34.742 -3.665 1 98.68 317 HIS B N 1
ATOM 4777 C CA . HIS B 1 317 ? 0.42 -33.86 -2.549 1 98.68 317 HIS B CA 1
ATOM 4778 C C . HIS B 1 317 ? 1.368 -34.087 -1.376 1 98.68 317 HIS B C 1
ATOM 4780 O O . HIS B 1 317 ? 1.791 -33.132 -0.72 1 98.68 317 HIS B O 1
ATOM 4786 N N . ALA B 1 318 ? 1.685 -35.327 -1.088 1 98.47 318 ALA B N 1
ATOM 4787 C CA . ALA B 1 318 ? 2.641 -35.632 -0.027 1 98.47 318 ALA B CA 1
ATOM 4788 C C . ALA B 1 318 ? 3.999 -34.995 -0.312 1 98.47 318 ALA B C 1
ATOM 4790 O O . ALA B 1 318 ? 4.634 -34.442 0.589 1 98.47 318 ALA B O 1
ATOM 4791 N N . LEU B 1 319 ? 4.379 -35.088 -1.536 1 97.72 319 LEU B N 1
ATOM 4792 C CA . LEU B 1 319 ? 5.643 -34.483 -1.94 1 97.72 319 LEU B CA 1
ATOM 4793 C C . LEU B 1 319 ? 5.601 -32.969 -1.769 1 97.72 319 LEU B C 1
ATOM 4795 O O . LEU B 1 319 ? 6.55 -32.37 -1.257 1 97.72 319 LEU B O 1
ATOM 4799 N N . MET B 1 320 ? 4.549 -32.338 -2.176 1 96.87 320 MET B N 1
ATOM 4800 C CA . MET B 1 320 ? 4.375 -30.898 -2.004 1 96.87 320 MET B CA 1
ATOM 4801 C C . MET B 1 320 ? 4.484 -30.51 -0.533 1 96.87 320 MET B C 1
ATOM 4803 O O . MET B 1 320 ? 5.179 -29.552 -0.19 1 96.87 320 MET B O 1
ATOM 4807 N N . GLU B 1 321 ? 3.883 -31.223 0.341 1 96.02 321 GLU B N 1
ATOM 4808 C CA . GLU B 1 321 ? 3.829 -30.914 1.766 1 96.02 321 GLU B CA 1
ATOM 4809 C C . GLU B 1 321 ? 5.194 -31.096 2.423 1 96.02 321 GLU B C 1
ATOM 4811 O O . GLU B 1 321 ? 5.483 -30.479 3.45 1 96.02 321 GLU B O 1
ATOM 4816 N N . SER B 1 322 ? 6.013 -31.957 1.79 1 93.85 322 SER B N 1
ATOM 4817 C CA . SER B 1 322 ? 7.342 -32.193 2.345 1 93.85 322 SER B CA 1
ATOM 4818 C C . SER B 1 322 ? 8.274 -31.018 2.067 1 93.85 322 SER B C 1
ATOM 4820 O O . SER B 1 322 ? 9.327 -30.893 2.694 1 93.85 322 SER B O 1
ATOM 4822 N N . SER B 1 323 ? 8.001 -30.191 1.083 1 90.3 323 SER B N 1
ATOM 4823 C CA . SER B 1 323 ? 8.794 -29.056 0.623 1 90.3 323 SER B CA 1
ATOM 4824 C C . SER B 1 323 ? 10.175 -29.5 0.152 1 90.3 323 SER B C 1
ATOM 4826 O O . SER B 1 323 ? 11.121 -28.71 0.153 1 90.3 323 SER B O 1
ATOM 4828 N N . ALA B 1 324 ? 10.316 -30.682 -0.245 1 91.31 324 ALA B N 1
ATOM 4829 C CA . ALA B 1 324 ? 11.604 -31.232 -0.661 1 91.31 324 ALA B CA 1
ATOM 4830 C C . ALA B 1 324 ? 11.838 -31.011 -2.152 1 91.31 324 ALA B C 1
ATOM 4832 O O . ALA B 1 324 ? 12.919 -31.306 -2.667 1 91.31 324 ALA B O 1
ATOM 4833 N N . HIS B 1 325 ? 10.974 -30.479 -2.789 1 94.17 325 HIS B N 1
ATOM 4834 C CA . HIS B 1 325 ? 11.045 -30.356 -4.241 1 94.17 325 HIS B CA 1
ATOM 4835 C C . HIS B 1 325 ? 11.576 -28.986 -4.652 1 94.17 325 HIS B C 1
ATOM 4837 O O . HIS B 1 325 ? 11.538 -28.039 -3.864 1 94.17 325 HIS B O 1
ATOM 4843 N N . ILE B 1 326 ? 12.101 -28.85 -5.835 1 97.37 326 ILE B N 1
ATOM 4844 C CA . ILE B 1 326 ? 12.466 -27.604 -6.499 1 97.37 326 ILE B CA 1
ATOM 4845 C C . ILE B 1 326 ? 11.58 -27.394 -7.725 1 97.37 326 ILE B C 1
ATOM 4847 O O . ILE B 1 326 ? 11.628 -28.18 -8.675 1 97.37 326 ILE B O 1
ATOM 4851 N N . GLY B 1 327 ? 10.764 -26.381 -7.657 1 97.83 327 GLY B N 1
ATOM 4852 C CA . GLY B 1 327 ? 9.877 -26.081 -8.77 1 97.83 327 GLY B CA 1
ATOM 4853 C C . GLY B 1 327 ? 8.562 -26.833 -8.705 1 97.83 327 GLY B C 1
ATOM 4854 O O . GLY B 1 327 ? 8.001 -27.022 -7.623 1 97.83 327 GLY B O 1
ATOM 4855 N N . LYS B 1 328 ? 8.047 -27.29 -9.77 1 98.56 328 LYS B N 1
ATOM 4856 C CA . LYS B 1 328 ? 6.67 -27.751 -9.922 1 98.56 328 LYS B CA 1
ATOM 4857 C C . LYS B 1 328 ? 6.592 -29.274 -9.881 1 98.56 328 LYS B C 1
ATOM 4859 O O . LYS B 1 328 ? 7.502 -29.96 -10.352 1 98.56 328 LYS B O 1
ATOM 4864 N N . ILE B 1 329 ? 5.533 -29.749 -9.341 1 98.79 329 ILE B N 1
ATOM 4865 C CA . ILE B 1 329 ? 5.099 -31.138 -9.439 1 98.79 329 ILE B CA 1
ATOM 4866 C C . ILE B 1 329 ? 3.934 -31.248 -10.42 1 98.79 329 ILE B C 1
ATOM 4868 O O . ILE B 1 329 ? 2.976 -30.475 -10.344 1 98.79 329 ILE B O 1
ATOM 4872 N N . MET B 1 330 ? 4.018 -32.241 -11.35 1 98.88 330 MET B N 1
ATOM 4873 C CA . MET B 1 330 ? 3.043 -32.305 -12.435 1 98.88 330 MET B CA 1
ATOM 4874 C C . MET B 1 330 ? 2.302 -33.638 -12.423 1 98.88 330 MET B C 1
ATOM 4876 O O . MET B 1 330 ? 2.877 -34.669 -12.068 1 98.88 330 MET B O 1
ATOM 4880 N N . LEU B 1 331 ? 1.075 -33.542 -12.812 1 98.9 331 LEU B N 1
ATOM 4881 C CA . LEU B 1 331 ? 0.243 -34.717 -13.045 1 98.9 331 LEU B CA 1
ATOM 4882 C C . LEU B 1 331 ? -0.085 -34.866 -14.527 1 98.9 331 LEU B C 1
ATOM 4884 O O . LEU B 1 331 ? -0.338 -33.873 -15.214 1 98.9 331 LEU B O 1
ATOM 4888 N N . THR B 1 332 ? -0.192 -36.057 -15.011 1 98.76 332 THR B N 1
ATOM 4889 C CA . THR B 1 332 ? -0.506 -36.28 -16.418 1 98.76 332 THR B CA 1
ATOM 4890 C C . THR B 1 332 ? -1.676 -37.25 -16.564 1 98.76 332 THR B C 1
ATOM 4892 O O . THR B 1 332 ? -1.898 -38.098 -15.697 1 98.76 332 THR B O 1
ATOM 4895 N N . TRP B 1 333 ? -2.368 -36.96 -17.63 1 96.21 333 TRP B N 1
ATOM 4896 C CA . TRP B 1 333 ? -3.406 -37.895 -18.055 1 96.21 333 TRP B CA 1
ATOM 4897 C C . TRP B 1 333 ? -2.984 -38.64 -19.316 1 96.21 333 TRP B C 1
ATOM 4899 O O . TRP B 1 333 ? -2.38 -38.054 -20.218 1 96.21 333 TRP B O 1
ATOM 4909 N N . GLY B 1 334 ? -3.128 -40.037 -19.454 1 80.25 334 GLY B N 1
ATOM 4910 C CA . GLY B 1 334 ? -2.816 -40.907 -20.577 1 80.25 334 GLY B CA 1
ATOM 4911 C C . GLY B 1 334 ? -3.742 -42.104 -20.68 1 80.25 334 GLY B C 1
ATOM 4912 O O . GLY B 1 334 ? -4.455 -42.427 -19.728 1 80.25 334 GLY B O 1
#

Nearest PDB structures (foldseek):
  6k9y-assembly2_C  TM=8.857E-01  e=2.483E-32  Homo sapiens
  3jyl-assembly1_A  TM=8.662E-01  e=1.889E-27  Pseudomonas syringae pv. tomato
  4j6f-assembly1_B  TM=8.414E-01  e=6.457E-28  Sinorhizobium meliloti 1021
  2x1h-assembly2_B  TM=7.931E-01  e=6.877E-28  Homo sapiens
  4z6k-assembly1_D  TM=8.192E-01  e=1.624E-24  Moraxella sp. TAE123

Solvent-accessible surface area (backbone atoms only — not comparable to full-atom values): 32464 Å² total; per-residue (Å²): 73,54,28,38,36,63,77,49,67,47,64,42,81,32,47,39,76,42,82,41,80,73,79,75,52,51,93,44,11,26,28,27,42,31,39,13,17,30,64,51,70,66,43,53,32,35,36,50,65,74,40,83,71,54,90,90,46,46,82,30,42,25,39,10,24,6,27,29,29,72,44,58,36,63,81,34,86,51,42,80,79,69,64,51,70,70,40,54,30,20,27,39,33,74,20,21,29,41,24,44,51,32,50,32,47,36,40,34,50,40,72,50,47,58,92,55,51,48,64,52,33,7,55,36,35,54,37,53,50,50,39,46,50,42,46,46,63,70,35,29,61,46,70,53,99,54,24,72,73,34,30,38,35,30,51,48,16,33,35,44,50,20,45,48,44,33,26,54,42,30,74,74,59,30,53,26,36,24,27,21,85,40,69,68,40,22,52,51,30,34,74,49,42,22,75,41,48,34,41,58,86,83,41,58,59,41,60,52,40,27,70,75,61,70,54,24,29,36,24,34,44,33,40,36,36,12,75,50,46,43,45,48,59,73,19,34,17,74,63,11,28,37,32,30,65,44,48,75,57,30,48,45,26,65,39,55,45,52,56,26,20,72,35,31,25,35,43,33,21,43,65,67,76,83,53,54,66,68,62,49,19,52,47,43,51,50,39,55,73,64,45,38,59,36,41,45,71,58,77,35,74,76,52,71,57,47,78,40,54,47,85,44,48,25,58,52,46,50,47,60,76,64,63,78,59,50,28,32,42,36,29,32,53,134,73,56,31,36,35,65,78,49,67,47,63,43,79,34,46,37,77,42,82,42,80,73,78,76,49,51,93,43,12,25,28,27,42,32,40,12,17,29,64,52,70,66,42,53,31,35,36,51,66,73,40,81,72,54,90,91,45,46,80,30,43,26,39,11,24,6,27,28,29,72,45,59,39,63,81,36,88,51,42,81,79,69,64,51,70,69,40,54,31,21,27,40,34,74,19,20,28,42,24,44,50,30,52,32,50,34,40,32,50,41,72,51,47,58,92,55,50,49,62,52,33,7,54,36,36,56,37,54,50,51,40,44,51,41,46,46,64,71,38,29,62,47,70,52,98,55,24,72,73,32,29,38,34,30,51,48,17,32,34,44,52,20,45,48,44,33,27,55,41,30,74,72,59,29,52,25,37,24,26,21,86,39,72,68,40,24,52,51,29,35,75,49,41,22,74,41,49,34,42,58,85,82,42,59,58,41,59,53,41,26,70,74,60,70,56,24,30,36,23,35,45,34,40,36,37,13,75,51,47,44,46,47,60,72,20,34,16,73,64,10,27,36,31,28,66,43,48,76,56,30,49,44,26,65,38,54,45,52,56,26,21,72,34,30,24,35,43,32,21,41,67,67,76,84,53,56,67,68,62,49,20,51,48,43,52,50,40,54,72,62,45,37,60,36,40,46,70,59,77,37,74,75,50,72,57,47,79,39,54,46,86,44,48,28,58,52,46,50,47,58,74,64,64,76,60,51,30,32,42,34,29,32,54,135

Foldseek 3Di:
DWFWAQCAADALVSTFIDDDDADDEDAQKFKFQFFKFFDDVLLNCLSNVNHDQPPPFDNGATFKTWGFTQGDNLVHPLQPPSDDGGFIKMFGGSHDNRGRMDMGRNLGIGGQFAPDDRQQRRLDRPLVLQLCCFVCVVQVPQNDPCRLAAEEEEEALQEQNNLNNQLQNQLVRHAYEYEDQDPVSQVVSVVSRHPGYHNVVVDLVLVVQCVVVVFAGQEYEDAADAAVQQSNLSRHHQLHEYEYAHHNNHDDYDHDVVSCVVRVYYYYYDYDSNDDSVVSSVSVVVCVVRPSVCVNVVSHTFDEFEEEASSCSSVQSVVVVVSPTGHIYMYGDD/DWFWAQCAADALVSTFIDDDDADDEDAQKFKFQFFKFFDDVLLNCLSNVNHDQPPPFDNGATFKTWGFTQGDNLVHPLQPPSDDGGFIKMFGGSHDNRGRMDMGRNLGIGGQFAPDDRQQRRLDRPLVLQLCCFVCVVQVPQNDPCRLAAEEEEEALQEQNNLNNQLQNQLVRHAYEYEDQDPVSQVVSVVSRHPGYHNVVVDLVLVVQCVVVVFAGQEYEDAADAAVQQSNLSRHHQLHEYEYAHHNNHDDYDHDVVSCVVRVYYYYYDYDSNDDSVVSSVSVVVCVVRPSVCVNVVSHTFDEFEEEASSCSSVQSVVVVVSPTGHIYMYGDD

InterPro domains:
  IPR011032 GroES-like superfamily [SSF50129] (1-143)
  IPR013149 Alcohol dehydrogenase-like, C-terminal [PF00107] (160-280)
  IPR013154 Alcohol dehydrogenase-like, N-terminal [PF08240] (27-113)
  IPR014189 Quinone oxidoreductase PIG3 [TIGR02824] (1-333)
  IPR014189 Quinone oxidoreductase PIG3 [cd05276] (1-331)
  IPR020843 Enoylreductase domain [SM00829] (10-331)
  IPR036291 NAD(P)-binding domain superfamily [SSF51735] (115-295)